Protein AF-A0A4Y7R8W6-F1 (afdb_monomer_lite)

pLDDT: mean 81.35, std 16.18, range [33.53, 98.19]

Sequence (427 aa):
MRSEPAGRNPTTVLQFSLPWAQLHEFNASAQCDTSYHDIIQAEPLELRQLEYFASTTNSLYDSNPLTLPTLTKLLFRTYELNSELDILAHLDLLTLPALAHLEIRGLSSPTMNRLYDRVLSLVTRSKCSLQCLCIHASEGFTSGQWTPCSKLLALCPELTHLLLASPEGDLLNTLIYDPSSPSPMLPKLKVFIVRNSDIDGVSRVLDASALMKVIKSRTEGLPEGTQQALEEVTFIWDDAEMLQLQISFMELADTQSEESSAFNIARTATEELAARARLRLDSQFNRWWHRRRAYFNPRLHLEMNKFLSQLEDLDLEKHDTRPFMRRGIPYLLRSTSNRSAGRIPGDRVFRFRSRASKLCEKWKPYLLRDAEPYYWCFYGEATASMRWKPSDCSEDTSETEDISKESRLWKDISGKTEPSGQTLSWF

Secondary structure (DSSP, 8-state):
--PPPPPPPP---------GGG-SEEEEEEEE--HHHHHHHT--TT--EEEEEEEE----TTPPPEE-TT--EEEEEES---S--HHHHHTTTEE-TT--EEEEEE---GGGGGHHHHHHHHHHHHT---SEEEEEESS---TTTHHHHHHHHHT-TT--EEEEES--HHHHHHTS--TTSSS-SSTT--EEEEEE--BTTBPPPP-HHHHHHHHHHTTSSPPTT-TT---EEEEEES-HHHHHHHHHHHHHHHHTT---HHHHHHHHHHHHHHHHHHHHIIIIII-S---HHHHT-HHHHHHHHHHHHHHHT---TTS--HHHHHTTHHHHHHHHHHSPTTSSTTHHHH-HHHHHHHHHHHHHHHHHHT--SEEEEEEETTEEEEEE------S---HHHHHHHHHHHHHHHTT-SPPSSGGG---

Organism: Coprinellus micaceus (NCBI:txid71717)

Foldseek 3Di:
DDDDDDDDDPPPDPDDDDLLLCDQEDADADADDAVVVVNQVSQNLNHAYDADEYQDYDAPVPHAQHENARHAYDHAHYEDPPDPPCVLVCLLRYAYQNHAEDAHEYEADPNCLCSLVSLLNNCVRNVHAYQYDHYYYQADNDPPNLVSVLSSQLSHLNHQYDEDEQDALVSLLLLQADPPDPRRGNQQHAEYEYEWHQHPNDTDAHPLLSNLNNQCSQFPPDPPPSNRHHFKYKYFYPDLVSLLVNLVVNVVSVPVVDDDDVVVVLVVVLLVLLVVLLVCLCPQQQDPADDPVLLVDVVSLVVNLVSLVVLVPDDLPPHQCQSNLSSLVLQSLQSSLPDDPPRHRNCVPRVSNVSSVVSSVVCLVSLLVNCPQWTKFDQDSRMIMIGGHHPPPDPDDDPVVVVVVSVVVSCRSNHVDDPPDPVPPDD

Radius of gyration: 25.9 Å; chains: 1; bounding box: 93×43×66 Å

Structure (mmCIF, N/CA/C/O backbone):
data_AF-A0A4Y7R8W6-F1
#
_entry.id   AF-A0A4Y7R8W6-F1
#
loop_
_atom_site.group_PDB
_atom_site.id
_atom_site.type_symbol
_atom_site.label_atom_id
_atom_site.label_alt_id
_atom_site.label_comp_id
_atom_site.label_asym_id
_atom_site.label_entity_id
_atom_site.label_seq_id
_atom_site.pdbx_PDB_ins_code
_atom_site.Cartn_x
_atom_site.Cartn_y
_atom_site.Cartn_z
_atom_site.occupancy
_atom_site.B_iso_or_equiv
_atom_site.auth_seq_id
_atom_site.auth_comp_id
_atom_site.auth_asym_id
_atom_site.auth_atom_id
_atom_site.pdbx_PDB_model_num
ATOM 1 N N . MET A 1 1 ? -64.780 -22.515 -31.143 1.00 39.03 1 MET A N 1
ATOM 2 C CA . MET A 1 1 ? -63.396 -22.739 -30.678 1.00 39.03 1 MET A CA 1
ATOM 3 C C . MET A 1 1 ? -62.890 -21.469 -30.009 1.00 39.03 1 MET A C 1
ATOM 5 O O . MET A 1 1 ? -62.459 -20.554 -30.694 1.00 39.03 1 MET A O 1
ATOM 9 N N . ARG A 1 2 ? -63.015 -21.372 -28.684 1.00 33.53 2 ARG A N 1
ATOM 10 C CA . ARG A 1 2 ? -62.268 -20.411 -27.866 1.00 33.53 2 ARG A CA 1
ATOM 11 C C . ARG A 1 2 ? -61.500 -21.257 -26.863 1.00 33.53 2 ARG A C 1
ATOM 13 O O . ARG A 1 2 ? -62.112 -21.916 -26.035 1.00 33.53 2 ARG A O 1
ATOM 20 N N . SER A 1 3 ? -60.195 -21.339 -27.070 1.00 34.28 3 SER A N 1
ATOM 21 C CA . SER A 1 3 ? -59.252 -22.038 -26.209 1.00 34.28 3 SER A CA 1
ATOM 22 C C . SER A 1 3 ? -59.049 -21.230 -24.931 1.00 34.28 3 SER A C 1
ATOM 24 O O . SER A 1 3 ? -58.628 -20.074 -24.996 1.00 34.28 3 SER A O 1
ATOM 26 N N . GLU A 1 4 ? -59.344 -21.839 -23.788 1.00 39.75 4 GLU A N 1
ATOM 27 C CA . GLU A 1 4 ? -58.856 -21.390 -22.485 1.00 39.75 4 GLU A CA 1
ATOM 28 C C . GLU A 1 4 ? -57.320 -21.458 -22.460 1.00 39.75 4 GLU A C 1
ATOM 30 O O . GLU A 1 4 ? -56.754 -22.442 -22.952 1.00 39.75 4 GLU A O 1
ATOM 35 N N . PRO A 1 5 ? -56.607 -20.463 -21.904 1.00 45.59 5 PRO A N 1
ATOM 36 C CA . PRO A 1 5 ? -55.201 -20.632 -21.604 1.00 45.59 5 PRO A CA 1
ATOM 37 C C . PRO A 1 5 ? -55.050 -21.400 -20.288 1.00 45.59 5 PRO A C 1
ATOM 39 O O . PRO A 1 5 ? -55.582 -21.021 -19.244 1.00 45.59 5 PRO A O 1
ATOM 42 N N . ALA A 1 6 ? -54.302 -22.493 -20.397 1.00 45.12 6 ALA A N 1
ATOM 43 C CA . ALA A 1 6 ? -53.899 -23.399 -19.340 1.00 45.12 6 ALA A CA 1
ATOM 44 C C . ALA A 1 6 ? -53.259 -22.688 -18.135 1.00 45.12 6 ALA A C 1
ATOM 46 O O . ALA A 1 6 ? -52.570 -21.673 -18.266 1.00 45.12 6 ALA A O 1
ATOM 47 N N . GLY A 1 7 ? -53.480 -23.281 -16.959 1.00 46.12 7 GLY A N 1
ATOM 48 C CA . GLY A 1 7 ? -52.954 -22.840 -15.676 1.00 46.12 7 GLY A CA 1
ATOM 49 C C . GLY A 1 7 ? -51.444 -22.610 -15.690 1.00 46.12 7 GLY A C 1
ATOM 50 O O . GLY A 1 7 ? -50.661 -23.440 -16.151 1.00 46.12 7 GLY A O 1
ATOM 51 N N . ARG A 1 8 ? -51.037 -21.463 -15.141 1.00 44.41 8 ARG A N 1
ATOM 52 C CA . ARG A 1 8 ? -49.650 -21.217 -14.751 1.00 44.41 8 ARG A CA 1
ATOM 53 C C . ARG A 1 8 ? -49.314 -22.149 -13.591 1.00 44.41 8 ARG A C 1
ATOM 55 O O . ARG A 1 8 ? -49.908 -22.039 -12.522 1.00 44.41 8 ARG A O 1
ATOM 62 N N . ASN A 1 9 ? -48.354 -23.042 -13.812 1.00 46.41 9 ASN A N 1
ATOM 63 C CA . ASN A 1 9 ? -47.691 -23.778 -12.742 1.00 46.41 9 ASN A CA 1
ATOM 64 C C . ASN A 1 9 ? -47.133 -22.780 -11.711 1.00 46.41 9 ASN A C 1
ATOM 66 O O . ASN A 1 9 ? -46.521 -21.788 -12.121 1.00 46.41 9 ASN A O 1
ATOM 70 N N . PRO A 1 10 ? -47.304 -23.014 -10.399 1.00 48.09 10 PRO A N 1
ATOM 71 C CA . PRO A 1 10 ? -46.612 -22.223 -9.398 1.00 48.09 10 PRO A CA 1
ATOM 72 C C . PRO A 1 10 ? -45.112 -22.485 -9.551 1.00 48.09 10 PRO A C 1
ATOM 74 O O . PRO A 1 10 ? -44.650 -23.616 -9.412 1.00 48.09 10 PRO A O 1
ATOM 77 N N . THR A 1 11 ? -44.345 -21.445 -9.871 1.00 50.94 11 THR A N 1
ATOM 78 C CA . THR A 1 11 ? -42.895 -21.450 -9.682 1.00 50.94 11 THR A CA 1
ATOM 79 C C . THR A 1 11 ? -42.641 -21.667 -8.199 1.00 50.94 11 THR A C 1
ATOM 81 O O . THR A 1 11 ? -42.843 -20.758 -7.396 1.00 50.94 11 THR A O 1
ATOM 84 N N . THR A 1 12 ? -42.265 -22.885 -7.827 1.00 48.44 12 THR A N 1
ATOM 85 C CA . THR A 1 12 ? -41.838 -23.231 -6.475 1.00 48.44 12 THR A CA 1
ATOM 86 C C . THR A 1 12 ? -40.586 -22.419 -6.168 1.00 48.44 12 THR A C 1
ATOM 88 O O . THR A 1 12 ? -39.495 -22.730 -6.641 1.00 48.44 12 THR A O 1
ATOM 91 N N . VAL A 1 13 ? -40.752 -21.330 -5.421 1.00 56.69 13 VAL A N 1
ATOM 92 C CA . VAL A 1 13 ? -39.630 -20.591 -4.847 1.00 56.69 13 VAL A CA 1
ATOM 93 C C . VAL A 1 13 ? -39.057 -21.485 -3.754 1.00 56.69 13 VAL A C 1
ATOM 95 O O . VAL A 1 13 ? -39.726 -21.768 -2.762 1.00 56.69 13 VAL A O 1
ATOM 98 N N . LEU A 1 14 ? -37.848 -21.997 -3.968 1.00 50.38 14 LEU A N 1
ATOM 99 C CA . LEU A 1 14 ? -37.115 -22.713 -2.931 1.00 50.38 14 LEU A CA 1
ATOM 100 C C . LEU A 1 14 ? -36.704 -21.698 -1.862 1.00 50.38 14 LEU A C 1
ATOM 102 O O . LEU A 1 14 ? -35.798 -20.897 -2.079 1.00 50.38 14 LEU A O 1
ATOM 106 N N . GLN A 1 15 ? -37.398 -21.713 -0.726 1.00 62.91 15 GLN A N 1
ATOM 107 C CA . GLN A 1 15 ? -37.047 -20.911 0.438 1.00 62.91 15 GLN A CA 1
ATOM 108 C C . GLN A 1 15 ? -36.089 -21.718 1.314 1.00 62.91 15 GLN A C 1
ATOM 110 O O . GLN A 1 15 ? -36.483 -22.694 1.952 1.00 62.91 15 GLN A O 1
ATOM 115 N N . PHE A 1 16 ? -34.820 -21.321 1.326 1.00 64.31 16 PHE A N 1
ATOM 116 C CA . PHE A 1 16 ? -33.827 -21.857 2.250 1.00 64.31 16 PHE A CA 1
ATOM 117 C C . PHE A 1 16 ? -33.747 -20.929 3.463 1.00 64.31 16 PHE A C 1
ATOM 119 O O . PHE A 1 16 ? -33.439 -19.751 3.314 1.00 64.31 16 PHE A O 1
ATOM 126 N N . SER A 1 17 ? -34.029 -21.451 4.659 1.00 74.31 17 SER A N 1
ATOM 127 C CA . SER A 1 17 ? -33.731 -20.752 5.911 1.00 74.31 17 SER A CA 1
ATOM 128 C C . SER A 1 17 ? -32.371 -21.222 6.397 1.00 74.31 17 SER A C 1
ATOM 130 O O . SER A 1 17 ? -32.207 -22.399 6.726 1.00 74.31 17 SER A O 1
ATOM 132 N N . LEU A 1 18 ? -31.397 -20.319 6.437 1.00 80.81 18 LEU A N 1
ATOM 133 C CA . LEU A 1 18 ? -30.112 -20.613 7.056 1.00 80.81 18 LEU A CA 1
ATOM 134 C C . LEU A 1 18 ? -30.251 -20.552 8.587 1.00 80.81 18 LEU A C 1
ATOM 136 O O . LEU A 1 18 ? -31.074 -19.789 9.101 1.00 80.81 18 LEU A O 1
ATOM 140 N N . PRO A 1 19 ? -29.480 -21.355 9.340 1.00 87.38 19 PRO A N 1
ATOM 141 C CA . PRO A 1 19 ? -29.445 -21.287 10.796 1.00 87.38 19 PRO A CA 1
ATOM 142 C C . PRO A 1 19 ? -28.606 -20.079 11.246 1.00 87.38 19 PRO A C 1
ATOM 144 O O . PRO A 1 19 ? -27.529 -20.235 11.814 1.00 87.38 19 PRO A O 1
ATOM 147 N N . TRP A 1 20 ? -29.098 -18.868 10.972 1.00 88.38 20 TRP A N 1
ATOM 148 C CA . TRP A 1 20 ? -28.379 -17.602 11.155 1.00 88.38 20 TRP A CA 1
ATOM 149 C C . TRP A 1 20 ? -27.774 -17.428 12.558 1.00 88.38 20 TRP A C 1
ATOM 151 O O . TRP A 1 20 ? -26.628 -17.007 12.679 1.00 88.38 20 TRP A O 1
ATOM 161 N N . ALA A 1 21 ? -28.493 -17.836 13.609 1.00 89.94 21 ALA A N 1
ATOM 162 C CA . ALA A 1 21 ? -28.041 -17.740 15.001 1.00 89.94 21 ALA A CA 1
ATOM 163 C C . ALA A 1 21 ? -26.841 -18.652 15.343 1.00 89.94 21 ALA A C 1
ATOM 165 O O . ALA A 1 21 ? -26.150 -18.411 16.328 1.00 89.94 21 ALA A O 1
ATOM 166 N N . GLN A 1 22 ? -26.597 -19.702 14.548 1.00 91.19 22 GLN A N 1
ATOM 167 C CA . GLN A 1 22 ? -25.524 -20.690 14.755 1.00 91.19 22 GLN A CA 1
ATOM 168 C C . GLN A 1 22 ? -24.281 -20.390 13.901 1.00 91.19 22 GLN A C 1
ATOM 170 O O . GLN A 1 22 ? -23.387 -21.227 13.775 1.00 91.19 22 GLN A O 1
ATOM 175 N N . LEU A 1 23 ? -24.234 -19.227 13.245 1.00 91.88 23 LEU A N 1
ATOM 176 C CA . LEU A 1 23 ? -23.106 -18.862 12.399 1.00 91.88 23 LEU A CA 1
ATOM 177 C C . LEU A 1 23 ? -21.882 -18.498 13.239 1.00 91.88 23 LEU A C 1
ATOM 179 O O . LEU A 1 23 ? -21.938 -17.627 14.102 1.00 91.88 23 LEU A O 1
ATOM 183 N N . HIS A 1 24 ? -20.748 -19.111 12.904 1.00 93.50 24 HIS A N 1
ATOM 184 C CA . HIS A 1 24 ? -19.433 -18.716 13.414 1.00 93.50 24 HIS A CA 1
ATOM 185 C C . HIS A 1 24 ? -18.705 -17.762 12.472 1.00 93.50 24 HIS A C 1
ATOM 187 O O . HIS A 1 24 ? -17.954 -16.894 12.914 1.00 93.50 24 HIS A O 1
ATOM 193 N N . GLU A 1 25 ? -18.916 -17.917 11.171 1.00 93.75 25 GLU A N 1
ATOM 194 C CA . GLU A 1 25 ? -18.274 -17.121 10.136 1.00 93.75 25 GLU A CA 1
ATOM 195 C C . GLU A 1 25 ? -19.295 -16.843 9.042 1.00 93.75 25 GLU A C 1
ATOM 197 O O . GLU A 1 25 ? -20.049 -17.733 8.639 1.00 93.75 25 GLU A O 1
ATOM 202 N N . PHE A 1 26 ? -19.319 -15.605 8.566 1.00 90.75 26 PHE A N 1
ATOM 203 C CA . PHE A 1 26 ? -20.137 -15.208 7.437 1.00 90.75 26 PHE A CA 1
ATOM 204 C C . PHE A 1 26 ? -19.306 -14.390 6.459 1.00 90.75 26 PHE A C 1
ATOM 206 O O . PHE A 1 26 ? -18.649 -13.425 6.850 1.00 90.75 26 PHE A O 1
ATOM 213 N N . ASN A 1 27 ? -19.359 -14.779 5.188 1.00 89.69 27 ASN A N 1
ATOM 214 C CA . ASN A 1 27 ? -18.757 -14.043 4.090 1.00 89.69 27 ASN A CA 1
ATOM 215 C C . ASN A 1 27 ? -19.761 -13.966 2.944 1.00 89.69 27 ASN A C 1
ATOM 217 O O . ASN A 1 27 ? -20.115 -14.994 2.362 1.00 89.69 27 ASN A O 1
ATOM 221 N N . ALA A 1 28 ? -20.204 -12.754 2.631 1.00 84.62 28 ALA A N 1
ATOM 222 C CA . ALA A 1 28 ? -21.023 -12.498 1.461 1.00 84.62 28 ALA A CA 1
ATOM 223 C C . ALA A 1 28 ? -20.364 -11.482 0.540 1.00 84.62 28 ALA A C 1
ATOM 225 O O . ALA A 1 28 ? -19.867 -10.447 0.981 1.00 84.62 28 ALA A O 1
ATOM 226 N N . SER A 1 29 ? -20.445 -11.782 -0.755 1.00 80.62 29 SER A N 1
ATOM 227 C CA . SER A 1 29 ? -20.147 -10.869 -1.849 1.00 80.62 29 SER A CA 1
ATOM 228 C C . SER A 1 29 ? -21.260 -10.977 -2.877 1.00 80.62 29 SER A C 1
ATOM 230 O O . SER A 1 29 ? -21.312 -11.923 -3.666 1.00 80.62 29 SER A O 1
ATOM 232 N N . ALA A 1 30 ? -22.199 -10.039 -2.815 1.00 69.88 30 ALA A N 1
ATOM 233 C CA . ALA A 1 30 ? -23.359 -10.022 -3.691 1.00 69.88 30 ALA A CA 1
ATOM 234 C C . ALA A 1 30 ? -23.784 -8.586 -4.002 1.00 69.88 30 ALA A C 1
ATOM 236 O O . ALA A 1 30 ? -23.634 -7.674 -3.198 1.00 69.88 30 ALA A O 1
ATOM 237 N N . GLN A 1 31 ? -24.315 -8.369 -5.205 1.00 64.12 31 GLN A N 1
ATOM 238 C CA . GLN A 1 31 ? -24.719 -7.034 -5.641 1.00 64.12 31 GLN A CA 1
ATOM 239 C C . GLN A 1 31 ? -25.915 -6.534 -4.812 1.00 64.12 31 GLN A C 1
ATOM 241 O O . GLN A 1 31 ? -25.865 -5.439 -4.256 1.00 64.12 31 GLN A O 1
ATOM 246 N N . CYS A 1 32 ? -26.935 -7.370 -4.627 1.00 64.38 32 CYS A N 1
ATOM 247 C CA . CYS A 1 32 ? -28.085 -7.086 -3.772 1.00 64.38 32 CYS A CA 1
ATOM 248 C C . CYS A 1 32 ? -28.205 -8.196 -2.733 1.00 64.38 32 CYS A C 1
ATOM 250 O O . CYS A 1 32 ? -28.576 -9.316 -3.081 1.00 64.38 32 CYS A O 1
ATOM 252 N N . ASP A 1 33 ? -27.867 -7.890 -1.483 1.00 69.38 33 ASP A N 1
ATOM 253 C CA . ASP A 1 33 ? -27.916 -8.848 -0.385 1.00 69.38 33 ASP A CA 1
ATOM 254 C C . ASP A 1 33 ? -28.751 -8.292 0.773 1.00 69.38 33 ASP A C 1
ATOM 256 O O . ASP A 1 33 ? -28.695 -7.104 1.105 1.00 69.38 33 ASP A O 1
ATOM 260 N N . THR A 1 34 ? -29.566 -9.167 1.353 1.00 72.88 34 THR A N 1
ATOM 261 C CA . THR A 1 34 ? -30.393 -8.905 2.536 1.00 72.88 34 THR A CA 1
ATOM 262 C C . THR A 1 34 ? -29.889 -9.671 3.756 1.00 72.88 34 THR A C 1
ATOM 264 O O . THR A 1 34 ? -30.350 -9.408 4.863 1.00 72.88 34 THR A O 1
ATOM 267 N N . SER A 1 35 ? -28.905 -10.559 3.575 1.00 81.88 35 SER A N 1
ATOM 268 C CA . SER A 1 35 ? -28.411 -11.486 4.595 1.00 81.88 35 SER A CA 1
ATOM 269 C C . SER A 1 35 ? -27.876 -10.772 5.830 1.00 81.88 35 SER A C 1
ATOM 271 O O . SER A 1 35 ? -27.995 -11.299 6.928 1.00 81.88 35 SER A O 1
ATOM 273 N N . TYR A 1 36 ? -27.323 -9.557 5.696 1.00 83.88 36 TYR A N 1
ATOM 274 C CA . TYR A 1 36 ? -26.894 -8.787 6.866 1.00 83.88 36 TYR A CA 1
ATOM 275 C C . TYR A 1 36 ? -28.048 -8.550 7.843 1.00 83.88 36 TYR A C 1
ATOM 277 O O . TYR A 1 36 ? -27.884 -8.757 9.039 1.00 83.88 36 TYR A O 1
ATOM 285 N N . HIS A 1 37 ? -29.227 -8.174 7.345 1.00 82.06 37 HIS A N 1
ATOM 286 C CA . HIS A 1 37 ? -30.398 -7.961 8.191 1.00 82.06 37 HIS A CA 1
ATOM 287 C C . HIS A 1 37 ? -30.814 -9.250 8.908 1.00 82.06 37 HIS A C 1
ATOM 289 O O . HIS A 1 37 ? -31.017 -9.230 10.120 1.00 82.06 37 HIS A O 1
ATOM 295 N N . ASP A 1 38 ? -30.852 -10.371 8.182 1.00 85.25 38 ASP A N 1
ATOM 296 C CA . ASP A 1 38 ? -31.211 -11.682 8.734 1.00 85.25 38 ASP A CA 1
ATOM 297 C C . ASP A 1 38 ? -30.220 -12.138 9.821 1.00 85.25 38 ASP A C 1
ATOM 299 O O . ASP A 1 38 ? -30.622 -12.660 10.860 1.00 85.25 38 ASP A O 1
ATOM 303 N N . ILE A 1 39 ? -28.920 -11.885 9.621 1.00 87.44 39 ILE A N 1
ATOM 304 C CA . ILE A 1 39 ? -27.867 -12.152 10.610 1.00 87.44 39 ILE A CA 1
ATOM 305 C C . ILE A 1 39 ? -28.092 -11.313 11.862 1.00 87.44 39 ILE A C 1
ATOM 307 O O . ILE A 1 39 ? -28.077 -11.853 12.961 1.00 87.44 39 ILE A O 1
ATOM 311 N N . ILE A 1 40 ? -28.297 -10.002 11.721 1.00 86.75 40 ILE A N 1
ATOM 312 C CA . ILE A 1 40 ? -28.468 -9.110 12.873 1.00 86.75 40 ILE A CA 1
ATOM 313 C C . ILE A 1 40 ? -29.734 -9.467 13.661 1.00 86.75 40 ILE A C 1
ATOM 315 O O . ILE A 1 40 ? -29.678 -9.527 14.888 1.00 86.75 40 ILE A O 1
ATOM 319 N N . GLN A 1 41 ? -30.842 -9.782 12.983 1.00 85.94 41 GLN A N 1
ATOM 320 C CA . GLN A 1 41 ? -32.082 -10.222 13.634 1.00 85.94 41 GLN A CA 1
ATOM 321 C C . GLN A 1 41 ? -31.949 -11.557 14.373 1.00 85.94 41 GLN A C 1
ATOM 323 O O . GLN A 1 41 ? -32.663 -11.791 15.345 1.00 85.94 41 GLN A O 1
ATOM 328 N N . ALA A 1 42 ? -31.064 -12.441 13.916 1.00 88.38 42 ALA A N 1
ATOM 329 C CA . ALA A 1 42 ? -30.867 -13.749 14.526 1.00 88.38 42 ALA A CA 1
ATOM 330 C C . ALA A 1 42 ? -29.975 -13.733 15.779 1.00 88.38 42 ALA A C 1
ATOM 332 O O . ALA A 1 42 ? -29.819 -14.782 16.402 1.00 88.38 42 ALA A O 1
ATOM 333 N N . GLU A 1 43 ? -29.381 -12.585 16.127 1.00 89.62 43 GLU A N 1
ATOM 334 C CA . GLU A 1 43 ? -28.507 -12.388 17.294 1.00 89.62 43 GLU A CA 1
ATOM 335 C C . GLU A 1 43 ? -27.435 -13.491 17.473 1.00 89.62 43 GLU A C 1
ATOM 337 O O . GLU A 1 43 ? -27.418 -14.213 18.474 1.00 89.62 43 GLU A O 1
ATOM 342 N N . PRO A 1 44 ? -26.513 -13.666 16.509 1.00 91.12 44 PRO A N 1
ATOM 343 C CA . PRO A 1 44 ? -25.589 -14.794 16.482 1.00 91.12 44 PRO A CA 1
ATOM 344 C C . PRO A 1 44 ? -24.443 -14.601 17.481 1.00 91.12 44 PRO A C 1
ATOM 346 O O . PRO A 1 44 ? -23.365 -14.105 17.151 1.00 91.12 44 PRO A O 1
ATOM 349 N N . LEU A 1 45 ? -24.668 -15.018 18.726 1.00 92.50 45 LEU A N 1
ATOM 350 C CA . LEU A 1 45 ? -23.730 -14.825 19.840 1.00 92.50 45 LEU A CA 1
ATOM 351 C C . LEU A 1 45 ? -22.370 -15.514 19.649 1.00 92.50 45 LEU A C 1
ATOM 353 O O . LEU A 1 45 ? -21.414 -15.133 20.321 1.00 92.50 45 LEU A O 1
ATOM 357 N N . GLU A 1 46 ? -22.286 -16.508 18.760 1.00 94.19 46 GLU A N 1
ATOM 358 C CA . GLU A 1 46 ? -21.068 -17.277 18.467 1.00 94.19 46 GLU A CA 1
ATOM 359 C C . GLU A 1 46 ? -20.344 -16.822 17.187 1.00 94.19 46 GLU A C 1
ATOM 361 O O . GLU A 1 46 ? -19.346 -17.442 16.790 1.00 94.19 46 GLU A O 1
ATOM 366 N N . LEU A 1 47 ? -20.820 -15.744 16.549 1.00 96.00 47 LEU A N 1
ATOM 367 C CA . LEU A 1 47 ? -20.216 -15.177 15.347 1.00 96.00 47 LEU A CA 1
ATOM 368 C C . LEU A 1 47 ? -18.838 -14.600 15.675 1.00 96.00 47 LEU A C 1
ATOM 370 O O . LEU A 1 47 ? -18.684 -13.763 16.565 1.00 96.00 47 LEU A O 1
ATOM 374 N N . ARG A 1 48 ? -17.819 -15.052 14.947 1.00 96.44 48 ARG A N 1
ATOM 375 C CA . ARG A 1 48 ? -16.416 -14.635 15.081 1.00 96.44 48 ARG A CA 1
ATOM 376 C C . ARG A 1 48 ? -15.982 -13.725 13.947 1.00 96.44 48 ARG A C 1
ATOM 378 O O . ARG A 1 48 ? -15.221 -12.788 14.182 1.00 96.44 48 ARG A O 1
ATOM 385 N N . GLN A 1 49 ? -16.471 -13.982 12.736 1.00 95.75 49 GLN A N 1
ATOM 386 C CA . GLN A 1 49 ? -16.117 -13.210 11.550 1.00 95.75 49 GLN A CA 1
ATOM 387 C C . GLN A 1 49 ? -17.360 -12.819 10.763 1.00 95.75 49 GLN A C 1
ATOM 389 O O . GLN A 1 49 ? -18.195 -13.668 10.452 1.00 95.75 49 GLN A O 1
ATOM 394 N N . LEU A 1 50 ? -17.446 -11.539 10.417 1.00 93.00 50 LEU A N 1
ATOM 395 C CA . LEU A 1 50 ? -18.491 -10.995 9.566 1.00 93.00 50 LEU A CA 1
ATOM 396 C C . LEU A 1 50 ? -17.849 -10.179 8.449 1.00 93.00 50 LEU A C 1
ATOM 398 O O . LEU A 1 50 ? -17.378 -9.066 8.678 1.00 93.00 50 LEU A O 1
ATOM 402 N N . GLU A 1 51 ? -17.829 -10.746 7.249 1.00 91.31 51 GLU A N 1
ATOM 403 C CA . GLU A 1 51 ? -17.406 -10.073 6.029 1.00 91.31 51 GLU A CA 1
ATOM 404 C C . GLU A 1 51 ? -18.623 -9.839 5.147 1.00 91.31 51 GLU A C 1
ATOM 406 O O . GLU A 1 51 ? -19.273 -10.777 4.681 1.00 91.31 51 GLU A O 1
ATOM 411 N N . TYR A 1 52 ? -18.945 -8.570 4.935 1.00 85.69 52 TYR A N 1
ATOM 412 C CA . TYR A 1 52 ? -20.121 -8.185 4.185 1.00 85.69 52 TYR A CA 1
ATOM 413 C C . TYR A 1 52 ? -19.766 -7.209 3.076 1.00 85.69 52 TYR A C 1
ATOM 415 O O . TYR A 1 52 ? -19.266 -6.105 3.317 1.00 85.69 52 TYR A O 1
ATOM 423 N N . PHE A 1 53 ? -20.043 -7.644 1.854 1.00 82.12 53 PHE A N 1
ATOM 424 C CA . PHE A 1 53 ? -19.796 -6.901 0.639 1.00 82.12 53 PHE A CA 1
ATOM 425 C C . PHE A 1 53 ? -21.088 -6.780 -0.168 1.00 82.12 53 PHE A C 1
ATOM 427 O O . PHE A 1 53 ? -21.571 -7.768 -0.726 1.00 82.12 53 PHE A O 1
ATOM 434 N N . ALA A 1 54 ? -21.643 -5.568 -0.222 1.00 71.12 54 ALA A N 1
ATOM 435 C CA . ALA A 1 54 ? -22.914 -5.309 -0.893 1.00 71.12 54 ALA A CA 1
ATOM 436 C C . ALA A 1 54 ? -22.941 -3.949 -1.594 1.00 71.12 54 ALA A C 1
ATOM 438 O O . ALA A 1 54 ? -22.352 -2.984 -1.111 1.00 71.12 54 ALA A O 1
ATOM 439 N N . SER A 1 55 ? -23.659 -3.855 -2.720 1.00 65.75 55 SER A N 1
ATOM 440 C CA . SER A 1 55 ? -23.898 -2.567 -3.397 1.00 65.75 55 SER A CA 1
ATOM 441 C C . SER A 1 55 ? -25.150 -1.842 -2.894 1.00 65.75 55 SER A C 1
ATOM 443 O O . SER A 1 55 ? -25.252 -0.631 -3.026 1.00 65.75 55 SER A O 1
ATOM 445 N N . THR A 1 56 ? -26.074 -2.567 -2.259 1.00 61.44 56 THR A N 1
ATOM 446 C CA . THR A 1 56 ? -27.292 -2.030 -1.637 1.00 61.44 56 THR A CA 1
ATOM 447 C C . THR A 1 56 ? -27.582 -2.781 -0.345 1.00 61.44 56 THR A C 1
ATOM 449 O O . THR A 1 56 ? -27.382 -3.996 -0.297 1.00 61.44 56 THR A O 1
ATOM 452 N N . THR A 1 57 ? -28.109 -2.100 0.672 1.00 61.56 57 THR A N 1
ATOM 453 C CA . THR A 1 57 ? -28.566 -2.740 1.915 1.00 61.56 57 THR A CA 1
ATOM 454 C C . THR A 1 57 ? -30.026 -2.435 2.169 1.00 61.56 57 THR A C 1
ATOM 456 O O . THR A 1 57 ? -30.480 -1.323 1.904 1.00 61.56 57 THR A O 1
ATOM 459 N N . ASN A 1 58 ? -30.748 -3.400 2.737 1.00 64.69 58 ASN A N 1
ATOM 460 C CA . ASN A 1 58 ? -32.050 -3.113 3.320 1.00 64.69 58 ASN A CA 1
ATOM 461 C C . ASN A 1 58 ? -31.900 -2.142 4.483 1.00 64.69 58 ASN A C 1
ATOM 463 O O . ASN A 1 58 ? -30.865 -2.106 5.156 1.00 64.69 58 ASN A O 1
ATOM 467 N N . SER A 1 59 ? -32.964 -1.388 4.716 1.00 64.38 59 SER A N 1
ATOM 468 C CA . SER A 1 59 ? -32.988 -0.501 5.851 1.00 64.38 59 SER A CA 1
ATOM 469 C C . SER A 1 59 ? -33.014 -1.265 7.181 1.00 64.38 59 SER A C 1
ATOM 471 O O . SER A 1 59 ? -33.664 -2.304 7.300 1.00 64.38 59 SER A O 1
ATOM 473 N N . LEU A 1 60 ? -32.313 -0.728 8.180 1.00 67.75 60 LEU A N 1
ATOM 474 C CA . LEU A 1 60 ? -32.215 -1.261 9.538 1.00 67.75 60 LEU A CA 1
ATOM 475 C C . LEU A 1 60 ? -32.973 -0.404 10.571 1.00 67.75 60 LEU A C 1
ATOM 477 O O . LEU A 1 60 ? -32.625 -0.472 11.751 1.00 67.75 60 LEU A O 1
ATOM 481 N N . TYR A 1 61 ? -33.985 0.380 10.157 1.00 57.31 61 TYR A N 1
ATOM 482 C CA . TYR A 1 61 ? -34.679 1.391 10.985 1.00 57.31 61 TYR A CA 1
ATOM 483 C C . TYR A 1 61 ? -35.172 0.911 12.372 1.00 57.31 61 TYR A C 1
ATOM 485 O O . TYR A 1 61 ? -35.301 1.744 13.266 1.00 57.31 61 TYR A O 1
ATOM 493 N N . ASP A 1 62 ? -35.363 -0.397 12.586 1.00 62.16 62 ASP A N 1
ATOM 494 C CA . ASP A 1 62 ? -35.869 -0.983 13.843 1.00 62.16 62 ASP A CA 1
ATOM 495 C C . ASP A 1 62 ? -34.829 -1.812 14.630 1.00 62.16 62 ASP A C 1
ATOM 497 O O . ASP A 1 62 ? -35.181 -2.673 15.439 1.00 62.16 62 ASP A O 1
ATOM 501 N N . SER A 1 63 ? -33.532 -1.605 14.392 1.00 67.00 63 SER A N 1
ATOM 502 C CA . SER A 1 63 ? -32.495 -2.409 15.058 1.00 67.00 63 SER A CA 1
ATOM 503 C C . SER A 1 63 ? -32.324 -2.022 16.528 1.00 67.00 63 SER A C 1
ATOM 505 O O . SER A 1 63 ? -32.066 -0.865 16.861 1.00 67.00 63 SER A O 1
ATOM 507 N N . ASN A 1 64 ? -32.421 -3.010 17.417 1.00 79.50 64 ASN A N 1
ATOM 508 C CA . ASN A 1 64 ? -32.070 -2.854 18.827 1.00 79.50 64 ASN A CA 1
ATOM 509 C C . ASN A 1 64 ? -30.542 -2.834 19.011 1.00 79.50 64 ASN A C 1
ATOM 511 O O . ASN A 1 64 ? -29.816 -3.380 18.176 1.00 79.50 64 ASN A O 1
ATOM 515 N N . PRO A 1 65 ? -30.027 -2.254 20.114 1.00 88.38 65 PRO A N 1
ATOM 516 C CA . PRO A 1 65 ? -28.629 -2.419 20.491 1.00 88.38 65 PRO A CA 1
ATOM 517 C C . PRO A 1 65 ? -28.254 -3.901 20.557 1.00 88.38 65 PRO A C 1
ATOM 519 O O . PRO A 1 65 ? -28.900 -4.673 21.264 1.00 88.38 65 PRO A O 1
ATOM 522 N N . LEU A 1 66 ? -27.195 -4.285 19.846 1.00 91.06 66 LEU A N 1
ATOM 523 C CA . LEU A 1 66 ? -26.782 -5.677 19.696 1.00 91.06 66 LEU A CA 1
ATOM 524 C C . LEU A 1 66 ? -25.363 -5.868 20.224 1.00 91.06 66 LEU A C 1
ATOM 526 O O . LEU A 1 66 ? -24.444 -5.126 19.877 1.00 91.06 66 LEU A O 1
ATOM 530 N N . THR A 1 67 ? -25.171 -6.898 21.045 1.00 94.88 67 THR A N 1
ATOM 531 C CA . THR A 1 67 ? -23.846 -7.302 21.525 1.00 94.88 67 THR A CA 1
ATOM 532 C C . THR A 1 67 ? -23.436 -8.607 20.861 1.00 94.88 67 THR A C 1
ATOM 534 O O . THR A 1 67 ? -24.114 -9.615 21.028 1.00 94.88 67 THR A O 1
ATOM 537 N N . LEU A 1 68 ? -22.307 -8.602 20.149 1.00 95.44 68 LEU A N 1
ATOM 538 C CA . LEU A 1 68 ? -21.713 -9.805 19.557 1.00 95.44 68 LEU A CA 1
ATOM 539 C C . LEU A 1 68 ? -20.395 -10.099 20.289 1.00 95.44 68 LEU A C 1
ATOM 541 O O . LEU A 1 68 ? -19.352 -9.541 19.935 1.00 95.44 68 LEU A O 1
ATOM 545 N N . PRO A 1 69 ? -20.425 -10.916 21.358 1.00 95.94 69 PRO A N 1
ATOM 546 C CA . PRO A 1 69 ? -19.318 -11.015 22.304 1.00 95.94 69 PRO A CA 1
ATOM 547 C C . PRO A 1 69 ? -18.083 -11.709 21.727 1.00 95.94 69 PRO A C 1
ATOM 549 O O . PRO A 1 69 ? -16.979 -11.447 22.196 1.00 95.94 69 PRO A O 1
ATOM 552 N N . THR A 1 70 ? -18.248 -12.575 20.725 1.00 97.12 70 THR A N 1
ATOM 553 C CA . THR A 1 70 ? -17.155 -13.352 20.122 1.00 97.12 70 THR A CA 1
ATOM 554 C C . THR A 1 70 ? -16.635 -12.777 18.811 1.00 97.12 70 THR A C 1
ATOM 556 O O . THR A 1 70 ? -15.696 -13.342 18.250 1.00 97.12 70 THR A O 1
ATOM 559 N N . LEU A 1 71 ? -17.225 -11.689 18.305 1.00 97.50 71 LEU A N 1
ATOM 560 C CA . LEU A 1 71 ? -16.878 -11.152 16.994 1.00 97.50 71 LEU A CA 1
ATOM 561 C C . LEU A 1 71 ? -15.494 -10.502 17.044 1.00 97.50 71 LEU A C 1
ATOM 563 O O . LEU A 1 71 ? -15.319 -9.443 17.643 1.00 97.50 71 LEU A O 1
ATOM 567 N N . THR A 1 72 ? -14.516 -11.130 16.395 1.00 97.62 72 THR A N 1
ATOM 568 C CA . THR A 1 72 ? -13.128 -10.657 16.344 1.00 97.62 72 THR A CA 1
ATOM 569 C C . THR A 1 72 ? -12.816 -9.889 15.067 1.00 97.62 72 THR A C 1
ATOM 571 O O . THR A 1 72 ? -11.928 -9.033 15.080 1.00 97.62 72 THR A O 1
ATOM 574 N N . LYS A 1 73 ? -13.550 -10.154 13.978 1.00 97.00 73 LYS A N 1
ATOM 575 C CA . LYS A 1 73 ? -13.339 -9.533 12.667 1.00 97.00 73 LYS A CA 1
ATOM 576 C C . LYS A 1 73 ? -14.644 -9.012 12.076 1.00 97.00 73 LYS A C 1
ATOM 578 O O . LYS A 1 73 ? -15.592 -9.774 11.891 1.00 97.00 73 LYS A O 1
ATOM 583 N N . LEU A 1 74 ? -14.644 -7.728 11.730 1.00 94.38 74 LEU A N 1
ATOM 584 C CA . LEU A 1 74 ? -15.743 -7.050 11.056 1.00 94.38 74 LEU A CA 1
ATOM 585 C C . LEU A 1 74 ? -15.231 -6.339 9.803 1.00 94.38 74 LEU A C 1
ATOM 587 O O . LEU A 1 74 ? -14.373 -5.459 9.888 1.00 94.38 74 LEU A O 1
ATOM 591 N N . LEU A 1 75 ? -15.771 -6.724 8.651 1.00 91.00 75 LEU A N 1
ATOM 592 C CA . LEU A 1 75 ? -15.427 -6.182 7.343 1.00 91.00 75 LEU A CA 1
ATOM 593 C C . LEU A 1 75 ? -16.695 -5.687 6.652 1.00 91.00 75 LEU A C 1
ATOM 595 O O . LEU A 1 75 ? -17.571 -6.481 6.315 1.00 91.00 75 LEU A O 1
ATOM 599 N N . PHE A 1 76 ? -16.762 -4.387 6.392 1.00 86.75 76 PHE A N 1
ATOM 600 C CA . PHE A 1 76 ? -17.814 -3.781 5.588 1.00 86.75 76 PHE A CA 1
ATOM 601 C C . PHE A 1 76 ? -17.240 -3.187 4.320 1.00 86.75 76 PHE A C 1
ATOM 603 O O . PHE A 1 76 ? -16.312 -2.380 4.359 1.00 86.75 76 PHE A O 1
ATOM 610 N N . ARG A 1 77 ? -17.804 -3.577 3.181 1.00 81.81 77 ARG A N 1
ATOM 611 C CA . ARG A 1 77 ? -17.368 -3.118 1.868 1.00 81.81 77 ARG A CA 1
ATOM 612 C C . ARG A 1 77 ? -18.574 -2.798 0.990 1.00 81.81 77 ARG A C 1
ATOM 614 O O . ARG A 1 77 ? -19.522 -3.577 0.930 1.00 81.81 77 ARG A O 1
ATOM 621 N N . THR A 1 78 ? -18.534 -1.663 0.300 1.00 73.81 78 THR A N 1
ATOM 622 C CA . THR A 1 78 ? -19.632 -1.210 -0.567 1.00 73.81 78 THR A CA 1
ATOM 623 C C . THR A 1 78 ? -19.135 -0.558 -1.855 1.00 73.81 78 THR A C 1
ATOM 625 O O . THR A 1 78 ? -18.076 0.073 -1.870 1.00 73.81 78 THR A O 1
ATOM 628 N N . TYR A 1 79 ? -19.905 -0.733 -2.935 1.00 63.03 79 TYR A N 1
ATOM 629 C CA . TYR A 1 79 ? -19.608 -0.196 -4.265 1.00 63.03 79 TYR A CA 1
ATOM 630 C C . TYR A 1 79 ? -20.242 1.165 -4.556 1.00 63.03 79 TYR A C 1
ATOM 632 O O . TYR A 1 79 ? -19.634 1.919 -5.292 1.00 63.03 79 TYR A O 1
ATOM 640 N N . GLU A 1 80 ? -21.414 1.498 -4.012 1.00 57.91 80 GLU A N 1
ATOM 641 C CA . GLU A 1 80 ? -22.077 2.796 -4.209 1.00 57.91 80 GLU A CA 1
ATOM 642 C C . GLU A 1 80 ? -22.859 3.154 -2.936 1.00 57.91 80 GLU A C 1
ATOM 644 O O . GLU A 1 80 ? -23.741 2.411 -2.515 1.00 57.91 80 GLU A O 1
ATOM 649 N N . LEU A 1 81 ? -22.561 4.298 -2.310 1.00 52.81 81 LEU A N 1
ATOM 650 C CA . LEU A 1 81 ? -23.296 4.805 -1.138 1.00 52.81 81 LEU A CA 1
ATOM 651 C C . LEU A 1 81 ? -24.452 5.735 -1.530 1.00 52.81 81 LEU A C 1
ATOM 653 O O . LEU A 1 81 ? -24.720 6.735 -0.861 1.00 52.81 81 LEU A O 1
ATOM 657 N N . ASN A 1 82 ? -25.152 5.421 -2.619 1.00 43.91 82 ASN A N 1
ATOM 658 C CA . ASN A 1 82 ? -26.259 6.253 -3.100 1.00 43.91 82 ASN A CA 1
ATOM 659 C C . ASN A 1 82 ? -27.529 6.148 -2.232 1.00 43.91 82 ASN A C 1
ATOM 661 O O . ASN A 1 82 ? -28.499 6.867 -2.454 1.00 43.91 82 ASN A O 1
ATOM 665 N N . SER A 1 83 ? -27.512 5.316 -1.196 1.00 43.75 83 SER A N 1
ATOM 666 C CA . SER A 1 83 ? -28.479 5.337 -0.104 1.00 43.75 83 SER A CA 1
ATOM 667 C C . SER A 1 83 ? -27.711 5.366 1.206 1.00 43.75 83 SER A C 1
ATOM 669 O O . SER A 1 83 ? -26.721 4.646 1.339 1.00 43.75 83 SER A O 1
ATOM 671 N N . GLU A 1 84 ? -28.161 6.184 2.157 1.00 50.59 84 GLU A N 1
ATOM 672 C CA . GLU A 1 84 ? -27.735 6.162 3.556 1.00 50.59 84 GLU A CA 1
ATOM 673 C C . GLU A 1 84 ? -27.545 4.706 4.004 1.00 50.59 84 GLU A C 1
ATOM 675 O O . GLU A 1 84 ? -28.517 3.980 4.193 1.00 50.59 84 GLU A O 1
ATOM 680 N N . LEU A 1 85 ? -26.297 4.222 4.065 1.00 56.84 85 LEU A N 1
ATOM 681 C CA . LEU A 1 85 ? -26.063 2.869 4.544 1.00 56.84 85 LEU A CA 1
ATOM 682 C C . LEU A 1 85 ? -26.439 2.860 6.016 1.00 56.84 85 LEU A C 1
ATOM 684 O O . LEU A 1 85 ? -25.663 3.291 6.873 1.00 56.84 85 LEU A O 1
ATOM 688 N N . ASP A 1 86 ? -27.600 2.293 6.299 1.00 64.06 86 ASP A N 1
ATOM 689 C CA . ASP A 1 86 ? -28.038 1.987 7.649 1.00 64.06 86 ASP A CA 1
ATOM 690 C C . ASP A 1 86 ? -27.026 1.105 8.392 1.00 64.06 86 ASP A C 1
ATOM 692 O O . ASP A 1 86 ? -26.996 1.120 9.614 1.00 64.06 86 ASP A O 1
ATOM 696 N N . ILE A 1 87 ? -26.113 0.416 7.692 1.00 71.50 87 ILE A N 1
ATOM 697 C CA . ILE A 1 87 ? -24.971 -0.276 8.312 1.00 71.50 87 ILE A CA 1
ATOM 698 C C . ILE A 1 87 ? -24.073 0.690 9.102 1.00 71.50 87 ILE A C 1
ATOM 700 O O . ILE A 1 87 ? -23.629 0.350 10.197 1.00 71.50 87 ILE A O 1
ATOM 704 N N . LEU A 1 88 ? -23.815 1.904 8.599 1.00 75.06 88 LEU A N 1
ATOM 705 C CA . LEU A 1 88 ? -23.038 2.899 9.348 1.00 75.06 88 LEU A CA 1
ATOM 706 C C . LEU A 1 88 ? -23.822 3.434 10.544 1.00 75.06 88 LEU A C 1
ATOM 708 O O . LEU A 1 88 ? -23.237 3.666 11.600 1.00 75.06 88 LEU A O 1
ATOM 712 N N . ALA A 1 89 ? -25.135 3.620 10.384 1.00 76.38 89 ALA A N 1
ATOM 713 C CA . ALA A 1 89 ? -26.026 3.946 11.494 1.00 76.38 89 ALA A CA 1
ATOM 714 C C . ALA A 1 89 ? -25.998 2.843 12.562 1.00 76.38 89 ALA A C 1
ATOM 716 O O . ALA A 1 89 ? -25.893 3.121 13.754 1.00 76.38 89 ALA A O 1
ATOM 717 N N . HIS A 1 90 ? -25.972 1.588 12.127 1.00 82.62 90 HIS A N 1
ATOM 718 C CA . HIS A 1 90 ? -25.941 0.420 12.988 1.00 82.62 90 HIS A CA 1
ATOM 719 C C . HIS A 1 90 ? -24.631 0.287 13.779 1.00 82.62 90 HIS A C 1
ATOM 721 O O . HIS A 1 90 ? -24.647 -0.259 14.881 1.00 82.62 90 HIS A O 1
ATOM 727 N N . LEU A 1 91 ? -23.513 0.872 13.322 1.00 87.81 91 LEU A N 1
ATOM 728 C CA . LEU A 1 91 ? -22.290 0.961 14.137 1.00 87.81 91 LEU A CA 1
ATOM 729 C C . LEU A 1 91 ? -22.533 1.644 15.491 1.00 87.81 91 LEU A C 1
ATOM 731 O O . LEU A 1 91 ? -21.828 1.331 16.448 1.00 87.81 91 LEU A O 1
ATOM 735 N N . ASP A 1 92 ? -23.526 2.532 15.611 1.00 86.19 92 ASP A N 1
ATOM 736 C CA . ASP A 1 92 ? -23.874 3.181 16.884 1.00 86.19 92 ASP A CA 1
ATOM 737 C C . ASP A 1 92 ? -24.586 2.233 17.862 1.00 86.19 92 ASP A C 1
ATOM 739 O O . ASP A 1 92 ? -24.604 2.496 19.064 1.00 86.19 92 ASP A O 1
ATOM 743 N N . LEU A 1 93 ? -25.128 1.120 17.368 1.00 89.75 93 LEU A N 1
ATOM 744 C CA . LEU A 1 93 ? -25.926 0.154 18.126 1.00 89.75 93 LEU A CA 1
ATOM 745 C C . LEU A 1 93 ? -25.140 -1.112 18.495 1.00 89.75 93 LEU A C 1
ATOM 747 O O . LEU A 1 93 ? -25.529 -1.840 19.406 1.00 89.75 93 LEU A O 1
ATOM 751 N N . LEU A 1 94 ? -24.012 -1.364 17.828 1.00 92.56 94 LEU A N 1
ATOM 752 C CA . LEU A 1 94 ? -23.192 -2.556 18.043 1.00 92.56 94 LEU A CA 1
ATOM 753 C C . LEU A 1 94 ? -22.293 -2.449 19.282 1.00 92.56 94 LEU A C 1
ATOM 755 O O . LEU A 1 94 ? -21.663 -1.422 19.520 1.00 92.56 94 LEU A O 1
ATOM 759 N N . THR A 1 95 ? -22.153 -3.526 20.048 1.00 96.56 95 THR A N 1
ATOM 760 C CA . THR A 1 95 ? -21.140 -3.665 21.108 1.00 96.56 95 THR A CA 1
ATOM 761 C C . THR A 1 95 ? -20.318 -4.923 20.847 1.00 96.56 95 THR A C 1
ATOM 763 O O . THR A 1 95 ? -20.842 -6.035 20.875 1.00 96.56 95 THR A O 1
ATOM 766 N N . LEU A 1 96 ? -19.029 -4.747 20.556 1.00 97.38 96 LEU A N 1
ATOM 767 C CA . LEU A 1 96 ? -18.152 -5.781 19.996 1.00 97.38 96 LEU A CA 1
ATOM 768 C C . LEU A 1 96 ? -16.883 -5.939 20.854 1.00 97.38 96 LEU A C 1
ATOM 770 O O . LEU A 1 96 ? -15.804 -5.506 20.448 1.00 97.38 96 LEU A O 1
ATOM 774 N N . PRO A 1 97 ? -16.977 -6.501 22.071 1.00 97.44 97 PRO A N 1
ATOM 775 C CA . PRO A 1 97 ? -15.875 -6.480 23.037 1.00 97.44 97 PRO A CA 1
ATOM 776 C C . PRO A 1 97 ? -14.634 -7.269 22.592 1.00 97.44 97 PRO A C 1
ATOM 778 O O . PRO A 1 97 ? -13.521 -6.905 22.963 1.00 97.44 97 PRO A O 1
ATOM 781 N N . ALA A 1 98 ? -14.802 -8.314 21.773 1.00 97.62 98 ALA A N 1
ATOM 782 C CA . ALA A 1 98 ? -13.699 -9.118 21.242 1.00 97.62 98 ALA A CA 1
ATOM 783 C C . ALA A 1 98 ? -13.113 -8.590 19.918 1.00 97.62 98 ALA A C 1
ATOM 785 O O . ALA A 1 98 ? -12.231 -9.237 19.349 1.00 97.62 98 ALA A O 1
ATOM 786 N N . LEU A 1 99 ? -13.582 -7.441 19.414 1.00 98.19 99 LEU A N 1
ATOM 787 C CA . LEU A 1 99 ? -13.184 -6.936 18.103 1.00 98.19 99 LEU A CA 1
ATOM 788 C C . LEU A 1 99 ? -11.687 -6.609 18.065 1.00 98.19 99 LEU A C 1
ATOM 790 O O . LEU A 1 99 ? -11.205 -5.744 18.795 1.00 98.19 99 LEU A O 1
ATOM 794 N N . ALA A 1 100 ? -10.964 -7.279 17.174 1.00 97.69 100 ALA A N 1
ATOM 795 C CA . ALA A 1 100 ? -9.538 -7.069 16.942 1.00 97.69 100 ALA A CA 1
ATOM 796 C C . ALA A 1 100 ? -9.263 -6.489 15.546 1.00 97.69 100 ALA A C 1
ATOM 798 O O . ALA A 1 100 ? -8.254 -5.813 15.344 1.00 97.69 100 ALA A O 1
ATOM 799 N N . HIS A 1 101 ? -10.155 -6.730 14.583 1.00 97.50 101 HIS A N 1
ATOM 800 C CA . HIS A 1 101 ? -10.014 -6.287 13.201 1.00 97.50 101 HIS A CA 1
ATOM 801 C C . HIS A 1 101 ? -11.282 -5.570 12.745 1.00 97.50 101 HIS A C 1
ATOM 803 O O . HIS A 1 101 ? -12.350 -6.181 12.672 1.00 97.50 101 HIS A O 1
ATOM 809 N N . LEU A 1 102 ? -11.138 -4.297 12.375 1.00 95.25 102 LEU A N 1
ATOM 810 C CA . LEU A 1 102 ? -12.192 -3.501 11.760 1.00 95.25 102 LEU A CA 1
ATOM 811 C C . LEU A 1 102 ? -11.738 -2.972 10.398 1.00 95.25 102 LEU A C 1
ATOM 813 O O . LEU A 1 102 ? -10.762 -2.228 10.310 1.00 95.25 102 LEU A O 1
ATOM 817 N N . GLU A 1 103 ? -12.486 -3.298 9.349 1.00 92.00 103 GLU A N 1
ATOM 818 C CA . GLU A 1 103 ? -12.325 -2.694 8.029 1.00 92.00 103 GLU A CA 1
ATOM 819 C C . GLU A 1 103 ? -13.660 -2.151 7.530 1.00 92.00 103 GLU A C 1
ATOM 821 O O . GLU A 1 103 ? -14.669 -2.854 7.519 1.00 92.00 103 GLU A O 1
ATOM 826 N N . ILE A 1 104 ? -13.651 -0.903 7.076 1.00 87.25 104 ILE A N 1
ATOM 827 C CA . ILE A 1 104 ? -14.792 -0.256 6.440 1.00 87.25 104 ILE A CA 1
ATOM 828 C C . ILE A 1 104 ? -14.287 0.402 5.156 1.00 87.25 104 ILE A C 1
ATOM 830 O O . ILE A 1 104 ? -13.439 1.296 5.200 1.00 87.25 104 ILE A O 1
ATOM 834 N N . ARG A 1 105 ? -14.794 -0.049 4.005 1.00 81.31 105 ARG A N 1
ATOM 835 C CA . ARG A 1 105 ? -14.479 0.500 2.679 1.00 81.31 105 ARG A CA 1
ATOM 836 C C . ARG A 1 105 ? -15.750 0.869 1.935 1.00 81.31 105 ARG A C 1
ATOM 838 O O . ARG A 1 105 ? -16.671 0.063 1.858 1.00 81.31 105 ARG A O 1
ATOM 845 N N . GLY A 1 106 ? -15.769 2.035 1.306 1.00 73.25 106 GLY A N 1
ATOM 846 C CA . GLY A 1 106 ? -16.860 2.414 0.414 1.00 73.25 106 GLY A CA 1
ATOM 847 C C . GLY A 1 106 ? -16.548 3.637 -0.435 1.00 73.25 106 GLY A C 1
ATOM 848 O O . GLY A 1 106 ? -15.633 4.397 -0.110 1.00 73.25 106 GLY A O 1
ATOM 849 N N . LEU A 1 107 ? -17.322 3.826 -1.508 1.00 60.50 107 LEU A N 1
ATOM 850 C CA . LEU A 1 107 ? -17.406 5.125 -2.180 1.00 60.50 107 LEU A CA 1
ATOM 851 C C . LEU A 1 107 ? -18.076 6.127 -1.248 1.00 60.50 107 LEU A C 1
ATOM 853 O O . LEU A 1 107 ? -18.964 5.742 -0.513 1.00 60.50 107 LEU A O 1
ATOM 857 N N . SER A 1 108 ? -17.648 7.378 -1.236 1.00 60.31 108 SER A N 1
ATOM 858 C CA . SER A 1 108 ? -18.140 8.398 -0.309 1.00 60.31 108 SER A CA 1
ATOM 859 C C . SER A 1 108 ? -19.637 8.699 -0.418 1.00 60.31 108 SER A C 1
ATOM 861 O O . SER A 1 108 ? -20.269 8.562 -1.460 1.00 60.31 108 SER A O 1
ATOM 863 N N . SER A 1 109 ? -20.183 9.142 0.711 1.00 60.22 109 SER A N 1
ATOM 864 C CA . SER A 1 109 ? -21.488 9.774 0.861 1.00 60.22 109 SER A CA 1
ATOM 865 C C . SER A 1 109 ? -21.360 10.840 1.953 1.00 60.22 109 SER A C 1
ATOM 867 O O . SER A 1 109 ? -20.524 10.688 2.849 1.00 60.22 109 SER A O 1
ATOM 869 N N . PRO A 1 110 ? -22.199 11.890 1.976 1.00 58.66 110 PRO A N 1
ATOM 870 C CA . PRO A 1 110 ? -22.217 12.870 3.061 1.00 58.66 110 PRO A CA 1
ATOM 871 C C . PRO A 1 110 ? -22.303 12.261 4.471 1.00 58.66 110 PRO A C 1
ATOM 873 O O . PRO A 1 110 ? -21.847 12.883 5.431 1.00 58.66 110 PRO A O 1
ATOM 876 N N . THR A 1 111 ? -22.849 11.047 4.619 1.00 58.25 111 THR A N 1
ATOM 877 C CA . THR A 1 111 ? -22.928 10.320 5.899 1.00 58.25 111 THR A CA 1
ATOM 878 C C . THR A 1 111 ? -21.588 9.729 6.354 1.00 58.25 111 THR A C 1
ATOM 880 O O . THR A 1 111 ? -21.382 9.556 7.559 1.00 58.25 111 THR A O 1
ATOM 883 N N . MET A 1 112 ? -20.640 9.509 5.433 1.00 60.84 112 MET A N 1
ATOM 884 C CA . MET A 1 112 ? -19.257 9.127 5.749 1.00 60.84 112 MET A CA 1
ATOM 885 C C . MET A 1 112 ? -18.499 10.242 6.467 1.00 60.84 112 MET A C 1
ATOM 887 O O . MET A 1 112 ? -17.495 9.961 7.119 1.00 60.84 112 MET A O 1
ATOM 891 N N . ASN A 1 113 ? -19.034 11.472 6.478 1.00 65.00 113 ASN A N 1
ATOM 892 C CA . ASN A 1 113 ? -18.442 12.581 7.219 1.00 65.00 113 ASN A CA 1
ATOM 893 C C . ASN A 1 113 ? -18.446 12.426 8.750 1.00 65.00 113 ASN A C 1
ATOM 895 O O . ASN A 1 113 ? -17.982 13.306 9.472 1.00 65.00 113 ASN A O 1
ATOM 899 N N . ARG A 1 114 ? -19.027 11.345 9.269 1.00 76.69 114 ARG A N 1
ATOM 900 C CA . ARG A 1 114 ? -19.007 11.007 10.696 1.00 76.69 114 ARG A CA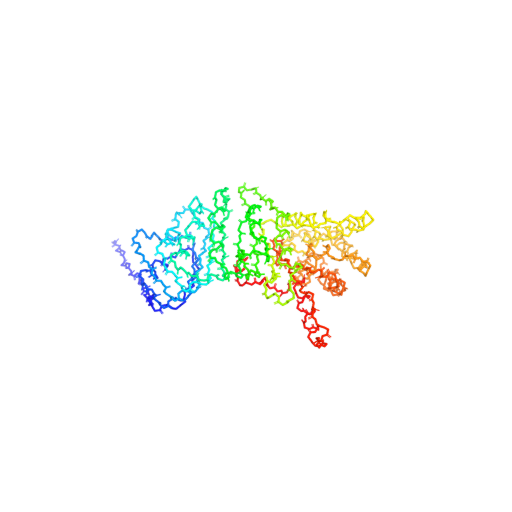 1
ATOM 901 C C . ARG A 1 114 ? -18.474 9.603 10.938 1.00 76.69 114 ARG A C 1
ATOM 903 O O . ARG A 1 114 ? -18.698 9.045 12.007 1.00 76.69 114 ARG A O 1
ATOM 910 N N . LEU A 1 115 ? -17.801 8.995 9.959 1.00 82.94 115 LEU A N 1
ATOM 911 C CA . LEU A 1 115 ? -17.344 7.616 10.096 1.00 82.94 115 LEU A CA 1
ATOM 912 C C . LEU A 1 115 ? -16.392 7.465 11.287 1.00 82.94 115 LEU A C 1
ATOM 914 O O . LEU A 1 115 ? -16.590 6.578 12.114 1.00 82.94 115 LEU A O 1
ATOM 918 N N . TYR A 1 116 ? -15.421 8.371 11.431 1.00 87.00 116 TYR A N 1
ATOM 919 C CA . TYR A 1 116 ? -14.525 8.353 12.586 1.00 87.00 116 TYR A CA 1
ATOM 920 C C . TYR A 1 116 ? -15.263 8.576 13.911 1.00 87.00 116 TYR A C 1
ATOM 922 O O . TYR A 1 116 ? -14.914 7.924 14.887 1.00 87.00 116 TYR A O 1
ATOM 930 N N . ASP A 1 117 ? -16.306 9.412 13.958 1.00 87.94 117 ASP A N 1
ATOM 931 C CA . ASP A 1 117 ? -17.124 9.603 15.168 1.00 87.94 117 ASP A CA 1
ATOM 932 C C . ASP A 1 117 ? -17.889 8.329 15.557 1.00 87.94 117 ASP A C 1
ATOM 934 O O . ASP A 1 117 ? -17.945 7.952 16.731 1.00 87.94 117 ASP A O 1
ATOM 938 N N . ARG A 1 118 ? -18.462 7.640 14.564 1.00 88.69 118 ARG A N 1
ATOM 939 C CA . ARG A 1 118 ? -19.201 6.382 14.748 1.00 88.69 118 ARG A CA 1
ATOM 940 C C . ARG A 1 118 ? -18.274 5.262 15.206 1.00 88.69 118 ARG A C 1
ATOM 942 O O . ARG A 1 118 ? -18.569 4.566 16.174 1.00 88.69 118 ARG A O 1
ATOM 949 N N . VAL A 1 119 ? -17.110 5.128 14.567 1.00 91.88 119 VAL A N 1
ATOM 950 C CA . VAL A 1 119 ? -16.091 4.144 14.962 1.00 91.88 119 VAL A CA 1
ATOM 951 C C . VAL A 1 119 ? -15.516 4.474 16.341 1.00 91.88 119 VAL A C 1
ATOM 953 O O . VAL A 1 119 ? -15.370 3.577 17.167 1.00 91.88 119 VAL A O 1
ATOM 956 N N . LEU A 1 120 ? -15.261 5.749 16.644 1.00 93.44 120 LEU A N 1
ATOM 957 C CA . LEU A 1 120 ? -14.849 6.193 17.977 1.00 93.44 120 LEU A CA 1
ATOM 958 C C . LEU A 1 120 ? -15.884 5.805 19.040 1.00 93.44 120 LEU A C 1
ATOM 960 O O . LEU A 1 120 ? -15.522 5.285 20.098 1.00 93.44 120 LEU A O 1
ATOM 964 N N . SER A 1 121 ? -17.169 6.006 18.747 1.00 93.38 121 SER A N 1
ATOM 965 C CA . SER A 1 121 ? -18.274 5.626 19.634 1.00 93.38 121 SER A CA 1
ATOM 966 C C . SER A 1 121 ? -18.345 4.110 19.833 1.00 93.38 121 SER A C 1
ATOM 968 O O . SER A 1 121 ? -18.456 3.647 20.970 1.00 93.38 121 SER A O 1
ATOM 970 N N . LEU A 1 122 ? -18.203 3.334 18.754 1.00 95.44 122 LEU A N 1
ATOM 971 C CA . LEU A 1 122 ? -18.141 1.873 18.791 1.00 95.44 122 LEU A CA 1
ATOM 972 C C . LEU A 1 122 ? -16.989 1.371 19.666 1.00 95.44 122 LEU A C 1
ATOM 974 O O . LEU A 1 122 ? -17.219 0.535 20.539 1.00 95.44 122 LEU A O 1
ATOM 978 N N . VAL A 1 123 ? -15.771 1.879 19.465 1.00 96.31 123 VAL A N 1
ATOM 979 C CA . VAL A 1 123 ? -14.581 1.471 20.232 1.00 96.31 123 VAL A CA 1
ATOM 980 C C . VAL A 1 123 ? -14.723 1.860 21.700 1.00 96.31 123 VAL A C 1
ATOM 982 O O . VAL A 1 123 ? -14.463 1.041 22.579 1.00 96.31 123 VAL A O 1
ATOM 985 N N . THR A 1 124 ? -15.219 3.066 21.984 1.00 96.00 124 THR A N 1
ATOM 986 C CA . THR A 1 124 ? -15.446 3.537 23.360 1.00 96.00 124 THR A CA 1
ATOM 987 C C . THR A 1 124 ? -16.463 2.661 24.093 1.00 96.00 124 THR A C 1
ATOM 989 O O . THR A 1 124 ? -16.247 2.287 25.247 1.00 96.00 124 THR A O 1
ATOM 992 N N . ARG A 1 125 ? -17.564 2.304 23.420 1.00 96.12 125 ARG A N 1
ATOM 993 C CA . ARG A 1 125 ? -18.618 1.444 23.972 1.00 96.12 125 ARG A CA 1
ATOM 994 C C . ARG A 1 125 ? -18.155 -0.002 24.136 1.00 96.12 125 ARG A C 1
ATOM 996 O O . ARG A 1 125 ? -18.420 -0.611 25.168 1.00 96.12 125 ARG A O 1
ATOM 1003 N N . SER A 1 126 ? -17.451 -0.532 23.141 1.00 96.94 126 SER A N 1
ATOM 1004 C CA . SER A 1 126 ? -17.017 -1.932 23.105 1.00 96.94 126 SER A CA 1
ATOM 1005 C C . SER A 1 126 ? -15.791 -2.200 23.974 1.00 96.94 126 SER A C 1
ATOM 1007 O O . SER A 1 126 ? -15.597 -3.335 24.396 1.00 96.94 126 SER A O 1
ATOM 1009 N N . LYS A 1 127 ? -14.967 -1.176 24.245 1.00 96.44 127 LYS A N 1
ATOM 1010 C CA . LYS A 1 127 ? -13.671 -1.291 24.942 1.00 96.44 127 LYS A CA 1
ATOM 1011 C C . LYS A 1 127 ? -12.781 -2.386 24.345 1.00 96.44 127 LYS A C 1
ATOM 1013 O O . LYS A 1 127 ? -12.068 -3.088 25.060 1.00 96.44 127 LYS A O 1
ATOM 1018 N N . CYS A 1 128 ? -12.873 -2.550 23.030 1.00 96.19 128 CYS A N 1
ATOM 1019 C CA . CYS A 1 128 ? -12.178 -3.586 22.291 1.00 96.19 128 CYS A CA 1
ATOM 1020 C C . CYS A 1 128 ? -10.701 -3.227 22.085 1.00 96.19 128 CYS A C 1
ATOM 1022 O O . CYS A 1 128 ? -10.320 -2.056 22.088 1.00 96.19 128 CYS A O 1
ATOM 1024 N N . SER A 1 129 ? -9.870 -4.244 21.868 1.00 94.88 129 SER A N 1
ATOM 1025 C CA . SER A 1 129 ? -8.435 -4.088 21.634 1.00 94.88 129 SER A CA 1
ATOM 1026 C C . SER A 1 129 ? -8.130 -4.263 20.147 1.00 94.88 129 SER A C 1
ATOM 1028 O O . SER A 1 129 ? -7.817 -5.358 19.680 1.00 94.88 129 SER A O 1
ATOM 1030 N N . LEU A 1 130 ? -8.282 -3.178 19.381 1.00 96.94 130 LEU A N 1
ATOM 1031 C CA . LEU A 1 130 ? -8.061 -3.215 17.937 1.00 96.94 130 LEU A CA 1
ATOM 1032 C C . LEU A 1 130 ? -6.578 -3.403 17.606 1.00 96.94 130 LEU A C 1
ATOM 1034 O O . LEU A 1 130 ? -5.728 -2.617 18.018 1.00 96.94 130 LEU A O 1
ATOM 1038 N N . GLN A 1 131 ? -6.303 -4.417 16.790 1.00 96.38 131 GLN A N 1
ATOM 1039 C CA . GLN A 1 131 ? -4.998 -4.709 16.199 1.00 96.38 131 GLN A CA 1
ATOM 1040 C C . GLN A 1 131 ? -4.924 -4.251 14.738 1.00 96.38 131 GLN A C 1
ATOM 1042 O O . GLN A 1 131 ? -3.839 -3.941 14.247 1.00 96.38 131 GLN A O 1
ATOM 1047 N N . CYS A 1 132 ? -6.062 -4.200 14.039 1.00 96.25 132 CYS A N 1
ATOM 1048 C CA . CYS A 1 132 ? -6.160 -3.757 12.654 1.00 96.25 132 CYS A CA 1
ATOM 1049 C C . CYS A 1 132 ? -7.330 -2.784 12.487 1.00 96.25 132 CYS A C 1
ATOM 1051 O O . CYS A 1 132 ? -8.468 -3.107 12.838 1.00 96.25 132 CYS A O 1
ATOM 1053 N N . LEU A 1 133 ? -7.036 -1.607 11.934 1.00 95.19 133 LEU A N 1
ATOM 1054 C CA . LEU A 1 133 ? -8.020 -0.591 11.585 1.00 95.19 133 LEU A CA 1
ATOM 1055 C C . LEU A 1 133 ? -7.794 -0.157 10.142 1.00 95.19 133 LEU A C 1
ATOM 1057 O O . LEU A 1 133 ? -6.772 0.451 9.823 1.00 95.19 133 LEU A O 1
ATOM 1061 N N . CYS A 1 134 ? -8.767 -0.443 9.282 1.00 91.50 134 CYS A N 1
ATOM 1062 C CA . CYS A 1 134 ? -8.737 -0.037 7.888 1.00 91.50 134 CYS A CA 1
ATOM 1063 C C . CYS A 1 134 ? -9.967 0.794 7.542 1.00 91.50 134 CYS A C 1
ATOM 1065 O O . CYS A 1 134 ? -11.062 0.255 7.405 1.00 91.50 134 CYS A O 1
ATOM 1067 N N . ILE A 1 135 ? -9.791 2.104 7.375 1.00 86.31 135 ILE A N 1
ATOM 1068 C CA . ILE A 1 135 ? -10.883 3.003 6.998 1.00 86.31 135 ILE A CA 1
ATOM 1069 C C . ILE A 1 135 ? -10.570 3.623 5.640 1.00 86.31 135 ILE A C 1
ATOM 1071 O O . ILE A 1 135 ? -9.588 4.347 5.481 1.00 86.31 135 ILE A O 1
ATOM 1075 N N . HIS A 1 136 ? -11.430 3.349 4.661 1.00 78.12 136 HIS A N 1
ATOM 1076 C CA . HIS A 1 136 ? -11.364 3.946 3.334 1.00 78.12 136 HIS A CA 1
ATOM 1077 C C . HIS A 1 136 ? -12.693 4.618 2.983 1.00 78.12 136 HIS A C 1
ATOM 1079 O O . HIS A 1 136 ? -13.700 3.938 2.772 1.00 78.12 136 HIS A O 1
ATOM 1085 N N . ALA A 1 137 ? -12.661 5.947 2.885 1.00 67.88 137 ALA A N 1
ATOM 1086 C CA . ALA A 1 137 ? -13.729 6.769 2.330 1.00 67.88 137 ALA A CA 1
ATOM 1087 C C . ALA A 1 137 ? -13.152 7.558 1.146 1.00 67.88 137 ALA A C 1
ATOM 1089 O O . ALA A 1 137 ? -12.120 8.210 1.296 1.00 67.88 137 ALA A O 1
ATOM 1090 N N . SER A 1 138 ? -13.770 7.434 -0.032 1.00 56.25 138 SER A N 1
ATOM 1091 C CA . SER A 1 138 ? -13.169 7.883 -1.296 1.00 56.25 138 SER A CA 1
ATOM 1092 C C . SER A 1 138 ? -13.230 9.392 -1.555 1.00 56.25 138 SER A C 1
ATOM 1094 O O . SER A 1 138 ? -12.479 9.863 -2.400 1.00 56.25 138 SER A O 1
ATOM 1096 N N . GLU A 1 139 ? -14.081 10.157 -0.861 1.00 54.91 139 GLU A N 1
ATOM 1097 C CA . GLU A 1 139 ? -14.148 11.621 -0.984 1.00 54.91 139 GLU A CA 1
ATOM 1098 C C . GLU A 1 139 ? -13.811 12.308 0.332 1.00 54.91 139 GLU A C 1
ATOM 1100 O O . GLU A 1 139 ? -13.960 11.762 1.427 1.00 54.91 139 GLU A O 1
ATOM 1105 N N . GLY A 1 140 ? -13.306 13.527 0.168 1.00 52.62 140 GLY A N 1
ATOM 1106 C CA . GLY A 1 140 ? -12.547 14.261 1.157 1.00 52.62 140 GLY A CA 1
ATOM 1107 C C . GLY A 1 140 ? -13.239 14.344 2.501 1.00 52.62 140 GLY A C 1
ATOM 1108 O O . GLY A 1 140 ? -14.223 15.063 2.666 1.00 52.62 140 GLY A O 1
ATOM 1109 N N . PHE A 1 141 ? -12.610 13.721 3.495 1.00 55.50 141 PHE A N 1
ATOM 1110 C CA . PHE A 1 141 ? -12.727 14.180 4.864 1.00 55.50 141 PHE A CA 1
ATOM 1111 C C . PHE A 1 141 ? -12.550 15.704 4.871 1.00 55.50 141 PHE A C 1
ATOM 1113 O O . PHE A 1 141 ? -11.541 16.244 4.404 1.00 55.50 141 PHE A O 1
ATOM 1120 N N . THR A 1 142 ? -13.587 16.405 5.321 1.00 56.06 142 THR A N 1
ATOM 1121 C CA . THR A 1 142 ? -13.488 17.823 5.648 1.00 56.06 142 THR A CA 1
ATOM 1122 C C . THR A 1 142 ? -12.529 17.971 6.830 1.00 56.06 142 THR A C 1
ATOM 1124 O O . THR A 1 142 ? -12.430 17.072 7.670 1.00 56.06 142 THR A O 1
ATOM 1127 N N . SER A 1 143 ? -11.842 19.110 6.920 1.00 55.81 143 SER A N 1
ATOM 1128 C CA . SER A 1 143 ? -10.780 19.396 7.902 1.00 55.81 143 SER A CA 1
ATOM 1129 C C . SER A 1 143 ? -11.158 19.177 9.383 1.00 55.81 143 SER A C 1
ATOM 1131 O O . SER A 1 143 ? -10.295 19.186 10.253 1.00 55.81 143 SER A O 1
ATOM 1133 N N . GLY A 1 144 ? -12.435 18.936 9.705 1.00 61.66 144 GLY A N 1
ATOM 1134 C CA . GLY A 1 144 ? -12.907 18.616 11.057 1.00 61.66 144 GLY A CA 1
ATOM 1135 C C . GLY A 1 144 ? -12.820 17.139 11.478 1.00 61.66 144 GLY A C 1
ATOM 1136 O O . GLY A 1 144 ? -12.897 16.857 12.672 1.00 61.66 144 GLY A O 1
ATOM 1137 N N . GLN A 1 145 ? -12.657 16.184 10.555 1.00 68.19 145 GLN A N 1
ATOM 1138 C CA . GLN A 1 145 ? -12.753 14.745 10.878 1.00 68.19 145 GLN A CA 1
ATOM 1139 C C . GLN A 1 145 ? -11.475 14.095 11.398 1.00 68.19 145 GLN A C 1
ATOM 1141 O O . GLN A 1 145 ? -11.515 13.013 11.991 1.00 68.19 145 GLN A O 1
ATOM 1146 N N . TRP A 1 146 ? -10.345 14.777 11.263 1.00 80.31 146 TRP A N 1
ATOM 1147 C CA . TRP A 1 146 ? -9.084 14.261 11.775 1.00 80.31 146 TRP A CA 1
ATOM 1148 C C . TRP A 1 146 ? -8.988 14.339 13.296 1.00 80.31 146 TRP A C 1
ATOM 1150 O O . TRP A 1 146 ? -8.318 13.510 13.898 1.00 80.31 146 TRP A O 1
ATOM 1160 N N . THR A 1 147 ? -9.744 15.234 13.942 1.00 85.31 147 THR A N 1
ATOM 1161 C CA . THR A 1 147 ? -9.812 15.285 15.412 1.00 85.31 147 THR A CA 1
ATOM 1162 C C . THR A 1 147 ? -10.446 14.011 16.007 1.00 85.31 147 THR A C 1
ATOM 1164 O O . THR A 1 147 ? -9.836 13.409 16.896 1.00 85.31 147 THR A O 1
ATOM 1167 N N . PRO A 1 148 ? -11.625 13.544 15.541 1.00 87.94 148 PRO A N 1
ATOM 1168 C CA . PRO A 1 148 ? -12.147 12.221 15.894 1.00 87.94 148 PRO A CA 1
ATOM 1169 C C . PRO A 1 148 ? -11.181 11.075 15.581 1.00 87.94 148 PRO A C 1
ATOM 1171 O O . PRO A 1 148 ? -11.022 10.179 16.409 1.00 87.94 148 PRO A O 1
ATOM 1174 N N . CYS A 1 149 ? -10.492 11.124 14.435 1.00 89.75 149 CYS A N 1
ATOM 1175 C CA . CYS A 1 149 ? -9.491 10.122 14.070 1.00 89.75 149 CYS A CA 1
ATOM 1176 C C . CYS A 1 149 ? -8.343 10.064 15.091 1.00 89.75 149 CYS A C 1
ATOM 1178 O O . CYS A 1 149 ? -8.058 8.994 15.617 1.00 89.75 149 CYS A O 1
ATOM 1180 N N . SER A 1 150 ? -7.721 11.192 15.449 1.00 90.81 150 SER A N 1
ATOM 1181 C CA . SER A 1 150 ? -6.649 11.223 16.457 1.00 90.81 150 SER A CA 1
ATOM 1182 C C . SER A 1 150 ? -7.111 10.668 17.808 1.00 90.81 150 SER A C 1
ATOM 1184 O O . SER A 1 150 ? -6.388 9.899 18.440 1.00 90.81 150 SER A O 1
ATOM 1186 N N . LYS A 1 151 ? -8.339 10.995 18.239 1.00 92.56 151 LYS A N 1
ATOM 1187 C CA . LYS A 1 151 ? -8.930 10.435 19.470 1.00 92.56 151 LYS A CA 1
ATOM 1188 C C . LYS A 1 151 ? -9.123 8.923 19.378 1.00 92.56 151 LYS A C 1
ATOM 1190 O O . LYS A 1 151 ? -8.821 8.220 20.335 1.00 92.56 151 LYS A O 1
ATOM 1195 N N . LEU A 1 152 ? -9.602 8.425 18.239 1.00 94.12 152 LEU A N 1
ATOM 1196 C CA . LEU A 1 152 ? -9.761 6.994 17.986 1.00 94.12 152 LEU A CA 1
ATOM 1197 C C . LEU A 1 152 ? -8.416 6.262 18.059 1.00 94.12 152 LEU A C 1
ATOM 1199 O O . LEU A 1 152 ? -8.315 5.245 18.743 1.00 94.12 152 LEU A O 1
ATOM 1203 N N . LEU A 1 153 ? -7.380 6.789 17.404 1.00 94.38 153 LEU A N 1
ATOM 1204 C CA . LEU A 1 153 ? -6.046 6.183 17.407 1.00 94.38 153 LEU A CA 1
ATOM 1205 C C . LEU A 1 153 ? -5.436 6.154 18.816 1.00 94.38 153 LEU A C 1
ATOM 1207 O O . LEU A 1 153 ? -4.824 5.156 19.192 1.00 94.38 153 LEU A O 1
ATOM 1211 N N . ALA A 1 154 ? -5.677 7.183 19.633 1.00 93.06 154 ALA A N 1
ATOM 1212 C CA . ALA A 1 154 ? -5.252 7.204 21.033 1.00 93.06 154 ALA A CA 1
ATOM 1213 C C . ALA A 1 154 ? -5.915 6.108 21.897 1.00 93.06 154 ALA A C 1
ATOM 1215 O O . ALA A 1 154 ? -5.319 5.660 22.874 1.00 93.06 154 ALA A O 1
ATOM 1216 N N . LEU A 1 155 ? -7.120 5.643 21.538 1.00 94.69 155 LEU A N 1
ATOM 1217 C CA . LEU A 1 155 ? -7.800 4.533 22.221 1.00 94.69 155 LEU A CA 1
ATOM 1218 C C . LEU A 1 155 ? -7.324 3.145 21.765 1.00 94.69 155 LEU A C 1
ATOM 1220 O O . LEU A 1 155 ? -7.701 2.149 22.380 1.00 94.69 155 LEU A O 1
ATOM 1224 N N . CYS A 1 156 ? -6.505 3.061 20.713 1.00 95.19 156 CYS A N 1
ATOM 1225 C CA . CYS A 1 156 ? -6.096 1.801 20.088 1.00 95.19 156 CYS A CA 1
ATOM 1226 C C . CYS A 1 156 ? -4.569 1.582 20.165 1.00 95.19 156 CYS A C 1
ATOM 1228 O O . CYS A 1 156 ? -3.916 1.478 19.128 1.00 95.19 156 CYS A O 1
ATOM 1230 N N . PRO A 1 157 ? -3.952 1.487 21.360 1.00 92.81 157 PRO A N 1
ATOM 1231 C CA . PRO A 1 157 ? -2.495 1.337 21.486 1.00 92.81 157 PRO A CA 1
ATOM 1232 C C . PRO A 1 157 ? -1.961 -0.005 20.952 1.00 92.81 157 PRO A C 1
ATOM 1234 O O . PRO A 1 157 ? -0.773 -0.130 20.661 1.00 92.81 157 PRO A O 1
ATOM 1237 N N . GLU A 1 158 ? -2.836 -1.001 20.808 1.00 94.31 158 GLU A N 1
ATOM 1238 C CA . GLU A 1 158 ? -2.514 -2.351 20.330 1.00 94.31 158 GLU A CA 1
ATOM 1239 C C . GLU A 1 158 ? -2.502 -2.473 18.798 1.00 94.31 158 GLU A C 1
ATOM 1241 O O . GLU A 1 158 ? -2.275 -3.557 18.256 1.00 94.31 158 GLU A O 1
ATOM 1246 N N . LEU A 1 159 ? -2.724 -1.363 18.088 1.00 95.50 159 LEU A N 1
ATOM 1247 C CA . LEU A 1 159 ? -2.795 -1.357 16.638 1.00 95.50 159 LEU A CA 1
ATOM 1248 C C . LEU A 1 159 ? -1.445 -1.726 16.011 1.00 95.50 159 LEU A C 1
ATOM 1250 O O . LEU A 1 159 ? -0.426 -1.083 16.262 1.00 95.50 159 LEU A O 1
ATOM 1254 N N . THR A 1 160 ? -1.469 -2.725 15.135 1.00 94.75 160 THR A N 1
ATOM 1255 C CA . THR A 1 160 ? -0.318 -3.173 14.337 1.00 94.75 160 THR A CA 1
ATOM 1256 C C . THR A 1 160 ? -0.458 -2.801 12.865 1.00 94.75 160 THR A C 1
ATOM 1258 O O . THR A 1 160 ? 0.556 -2.583 12.204 1.00 94.75 160 THR A O 1
ATOM 1261 N N . HIS A 1 161 ? -1.695 -2.691 12.368 1.00 95.62 161 HIS A N 1
ATOM 1262 C CA . HIS A 1 161 ? -2.017 -2.358 10.982 1.00 95.62 161 HIS A CA 1
ATOM 1263 C C . HIS A 1 161 ? -2.980 -1.172 10.931 1.00 95.62 161 HIS A C 1
ATOM 1265 O O . HIS A 1 161 ? -4.077 -1.235 11.495 1.00 95.62 161 HIS A O 1
ATOM 1271 N N . LEU A 1 162 ? -2.584 -0.121 10.217 1.00 95.25 162 LEU A N 1
ATOM 1272 C CA . LEU A 1 162 ? -3.384 1.082 10.016 1.00 95.25 162 LEU A CA 1
ATOM 1273 C C . LEU A 1 162 ? -3.533 1.371 8.526 1.00 95.25 162 LEU A C 1
ATOM 1275 O O . LEU A 1 162 ? -2.522 1.498 7.846 1.00 95.25 162 LEU A O 1
ATOM 1279 N N . LEU A 1 163 ? -4.759 1.555 8.037 1.00 92.69 163 LEU A N 1
ATOM 1280 C CA . LEU A 1 163 ? -5.017 2.146 6.723 1.00 92.69 163 LEU A CA 1
ATOM 1281 C C . LEU A 1 163 ? -5.774 3.461 6.880 1.00 92.69 163 LEU A C 1
ATOM 1283 O O . LEU A 1 163 ? -6.871 3.474 7.442 1.00 92.69 163 LEU A O 1
ATOM 1287 N N . LEU A 1 164 ? -5.195 4.536 6.337 1.00 88.88 164 LEU A N 1
ATOM 1288 C CA . LEU A 1 164 ? -5.809 5.860 6.256 1.00 88.88 164 LEU A CA 1
ATOM 1289 C C . LEU A 1 164 ? -5.915 6.323 4.800 1.00 88.88 164 LEU A C 1
ATOM 1291 O O . LEU A 1 164 ? -4.968 6.198 4.019 1.00 88.88 164 LEU A O 1
ATOM 1295 N N . ALA A 1 165 ? -7.066 6.899 4.457 1.00 84.81 165 ALA A N 1
ATOM 1296 C CA . ALA A 1 165 ? -7.296 7.538 3.168 1.00 84.81 165 ALA A CA 1
ATOM 1297 C C . ALA A 1 165 ? -6.913 9.025 3.232 1.00 84.81 165 ALA A C 1
ATOM 1299 O O . ALA A 1 165 ? -7.530 9.781 3.975 1.00 84.81 165 ALA A O 1
ATOM 1300 N N . SER A 1 166 ? -5.909 9.441 2.463 1.00 82.50 166 SER A N 1
ATOM 1301 C CA . SER A 1 166 ? -5.463 10.831 2.299 1.00 82.50 166 SER A CA 1
ATOM 1302 C C . SER A 1 166 ? -5.243 11.615 3.612 1.00 82.50 166 SER A C 1
ATOM 1304 O O . SER A 1 166 ? -5.865 12.664 3.794 1.00 82.50 166 SER A O 1
ATOM 1306 N N . PRO A 1 167 ? -4.381 11.134 4.537 1.00 86.50 167 PRO A N 1
ATOM 1307 C CA . PRO A 1 167 ? -4.155 11.775 5.835 1.00 86.50 167 PRO A CA 1
ATOM 1308 C C . PRO A 1 167 ? -3.554 13.184 5.709 1.00 86.50 167 PRO A C 1
ATOM 1310 O O . PRO A 1 167 ? -2.643 13.416 4.912 1.00 86.50 167 PRO A O 1
ATOM 1313 N N . GLU A 1 168 ? -4.037 14.115 6.535 1.00 85.88 168 GLU A N 1
ATOM 1314 C CA . GLU A 1 168 ? -3.497 15.478 6.634 1.00 85.88 168 GLU A CA 1
ATOM 1315 C C . GLU A 1 168 ? -2.169 15.531 7.406 1.00 85.88 168 GLU A C 1
ATOM 1317 O O . GLU A 1 168 ? -1.890 14.689 8.264 1.00 85.88 168 GLU A O 1
ATOM 1322 N N . GLY A 1 169 ? -1.362 16.562 7.126 1.00 87.81 169 GLY A N 1
ATOM 1323 C CA . GLY A 1 169 ? -0.054 16.767 7.758 1.00 87.81 169 GLY A CA 1
ATOM 1324 C C . GLY A 1 169 ? -0.123 16.825 9.286 1.00 87.81 169 GLY A C 1
ATOM 1325 O O . GLY A 1 169 ? 0.699 16.205 9.955 1.00 87.81 169 GLY A O 1
ATOM 1326 N N . ASP A 1 170 ? -1.144 17.474 9.853 1.00 88.81 170 ASP A N 1
ATOM 1327 C CA . ASP A 1 170 ? -1.328 17.548 11.308 1.00 88.81 170 ASP A CA 1
ATOM 1328 C C . ASP A 1 170 ? -1.559 16.168 11.931 1.00 88.81 170 ASP A C 1
ATOM 1330 O O . ASP A 1 170 ? -0.922 15.832 12.928 1.00 88.81 170 ASP A O 1
ATOM 1334 N N . LEU A 1 171 ? -2.392 15.321 11.312 1.00 89.44 171 LEU A N 1
ATOM 1335 C CA . LEU A 1 171 ? -2.578 13.941 11.766 1.00 89.44 171 LEU A CA 1
ATOM 1336 C C . LEU A 1 171 ? -1.274 13.147 11.661 1.00 89.44 171 LEU A C 1
ATOM 1338 O O . LEU A 1 171 ? -0.914 12.442 12.603 1.00 89.44 171 LEU A O 1
ATOM 1342 N N . LEU A 1 172 ? -0.550 13.269 10.546 1.00 92.56 172 LEU A N 1
ATOM 1343 C CA . LEU A 1 172 ? 0.747 12.612 10.376 1.00 92.56 172 LEU A CA 1
ATOM 1344 C C . LEU A 1 172 ? 1.731 13.042 11.468 1.00 92.56 172 LEU A C 1
ATOM 1346 O O . LEU A 1 172 ? 2.377 12.192 12.070 1.00 92.56 172 LEU A O 1
ATOM 1350 N N . ASN A 1 173 ? 1.781 14.329 11.813 1.00 92.19 173 ASN A N 1
ATOM 1351 C CA . ASN A 1 173 ? 2.639 14.823 12.889 1.00 92.19 173 ASN A CA 1
ATOM 1352 C C . ASN A 1 173 ? 2.299 14.193 14.247 1.00 92.19 173 ASN A C 1
ATOM 1354 O O . ASN A 1 173 ? 3.204 13.920 15.031 1.00 92.19 173 ASN A O 1
ATOM 1358 N N . THR A 1 174 ? 1.025 13.890 14.517 1.00 91.19 174 THR A N 1
ATOM 1359 C CA . THR A 1 174 ? 0.656 13.173 15.749 1.00 91.19 174 THR A CA 1
ATOM 1360 C C . THR A 1 174 ? 1.156 11.719 15.769 1.00 91.19 174 THR A C 1
ATOM 1362 O O . THR A 1 174 ? 1.359 11.159 16.844 1.00 91.19 174 THR A O 1
ATOM 1365 N N . LEU A 1 175 ? 1.383 11.099 14.603 1.00 92.69 175 LEU A N 1
ATOM 1366 C CA . LEU A 1 175 ? 1.871 9.719 14.466 1.00 92.69 175 LEU A CA 1
ATOM 1367 C C . LEU A 1 175 ? 3.392 9.583 14.602 1.00 92.69 175 LEU A C 1
ATOM 1369 O O . LEU A 1 175 ? 3.888 8.450 14.627 1.00 92.69 175 LEU A O 1
ATOM 1373 N N . ILE A 1 176 ? 4.126 10.695 14.690 1.00 92.12 176 ILE A N 1
ATOM 1374 C CA . ILE A 1 176 ? 5.568 10.690 14.945 1.00 92.12 176 ILE A CA 1
ATOM 1375 C C . ILE A 1 176 ? 5.809 10.016 16.296 1.00 92.12 176 ILE A C 1
ATOM 1377 O O . ILE A 1 176 ? 5.206 10.375 17.308 1.00 92.12 176 ILE A O 1
ATOM 1381 N N . TYR A 1 177 ? 6.662 8.998 16.297 1.00 89.25 177 TYR A N 1
ATOM 1382 C CA . TYR A 1 177 ? 6.972 8.258 17.507 1.00 89.25 177 TYR A CA 1
ATOM 1383 C C . TYR A 1 177 ? 7.990 9.029 18.347 1.00 89.25 177 TYR A C 1
ATOM 1385 O O . TYR A 1 177 ? 9.075 9.364 17.876 1.00 89.25 177 TYR A O 1
ATOM 1393 N N . ASP A 1 178 ? 7.625 9.299 19.597 1.00 86.25 178 ASP A N 1
ATOM 1394 C CA . ASP A 1 178 ? 8.501 9.906 20.593 1.00 86.25 178 ASP A CA 1
ATOM 1395 C C . ASP A 1 178 ? 8.705 8.914 21.750 1.00 86.25 178 ASP A C 1
ATOM 1397 O O . ASP A 1 178 ? 7.769 8.693 22.527 1.00 86.25 178 ASP A O 1
ATOM 1401 N N . PRO A 1 179 ? 9.904 8.316 21.892 1.00 79.75 179 PRO A N 1
ATOM 1402 C CA . PRO A 1 179 ? 10.189 7.358 22.958 1.00 79.75 179 PRO A CA 1
ATOM 1403 C C . PRO A 1 179 ? 10.213 7.999 24.352 1.00 79.75 179 PRO A C 1
ATOM 1405 O O . PRO A 1 179 ? 10.148 7.281 25.348 1.00 79.75 179 PRO A O 1
ATOM 1408 N N . SER A 1 180 ? 10.321 9.329 24.446 1.00 83.81 180 SER A N 1
ATOM 1409 C CA . SER A 1 180 ? 10.276 10.052 25.722 1.00 83.81 180 SER A CA 1
ATOM 1410 C C . SER A 1 180 ? 8.848 10.311 26.214 1.00 83.81 180 SER A C 1
ATOM 1412 O O . SER A 1 180 ? 8.644 10.629 27.388 1.00 83.81 180 SER A O 1
ATOM 1414 N N . SER A 1 181 ? 7.849 10.136 25.343 1.00 84.81 181 SER A N 1
ATOM 1415 C CA . SER A 1 181 ? 6.442 10.272 25.704 1.00 84.81 181 SER A CA 1
ATOM 1416 C C . SER A 1 181 ? 5.996 9.110 26.606 1.00 84.81 181 SER A C 1
ATOM 1418 O O . SER A 1 181 ? 6.261 7.952 26.284 1.00 84.81 181 SER A O 1
ATOM 1420 N N . PRO A 1 182 ? 5.264 9.361 27.710 1.00 83.44 182 PRO A N 1
ATOM 1421 C CA . PRO A 1 182 ? 4.740 8.299 28.576 1.00 83.44 182 PRO A CA 1
ATOM 1422 C C . PRO A 1 182 ? 3.620 7.481 27.911 1.00 83.44 182 PRO A C 1
ATOM 1424 O O . PRO A 1 182 ? 3.295 6.385 28.364 1.00 83.44 182 PRO A O 1
ATOM 1427 N N . SER A 1 183 ? 3.008 8.020 26.855 1.00 85.25 183 SER A N 1
ATOM 1428 C CA . SER A 1 183 ? 1.928 7.388 26.098 1.00 85.25 183 SER A CA 1
ATOM 1429 C C . SER A 1 183 ? 2.115 7.672 24.603 1.00 85.25 183 SER A C 1
ATOM 1431 O O . SER A 1 183 ? 1.387 8.497 24.040 1.00 85.25 183 SER A O 1
ATOM 1433 N N . PRO A 1 184 ? 3.120 7.055 23.954 1.00 87.44 184 PRO A N 1
ATOM 1434 C CA . PRO A 1 184 ? 3.348 7.244 22.528 1.00 87.44 184 PRO A CA 1
ATOM 1435 C C . PRO A 1 184 ? 2.135 6.744 21.739 1.00 87.44 184 PRO A C 1
ATOM 1437 O O . PRO A 1 184 ? 1.529 5.728 22.085 1.00 87.44 184 PRO A O 1
ATOM 1440 N N . MET A 1 185 ? 1.761 7.454 20.674 1.00 90.19 185 MET A N 1
ATOM 1441 C CA . MET A 1 185 ? 0.626 7.045 19.853 1.00 90.19 185 MET A CA 1
ATOM 1442 C C . MET A 1 185 ? 1.002 5.839 18.982 1.00 90.19 185 MET A C 1
ATOM 1444 O O . MET A 1 185 ? 2.039 5.846 18.319 1.00 90.19 185 MET A O 1
ATOM 1448 N N . LEU A 1 186 ? 0.146 4.812 18.969 1.00 92.19 186 LEU A N 1
ATOM 1449 C CA . LEU A 1 186 ? 0.319 3.564 18.209 1.00 92.19 186 LEU A CA 1
ATOM 1450 C C . LEU A 1 186 ? 1.730 2.951 18.356 1.00 92.19 186 LEU A C 1
ATOM 1452 O O . LEU A 1 186 ? 2.465 2.835 17.370 1.00 92.19 186 LEU A O 1
ATOM 1456 N N . PRO A 1 187 ? 2.146 2.567 19.574 1.00 89.81 187 PRO A N 1
ATOM 1457 C CA . PRO A 1 187 ? 3.488 2.043 19.810 1.00 89.81 187 PRO A CA 1
ATOM 1458 C C . PRO A 1 187 ? 3.742 0.704 19.115 1.00 89.81 187 PRO A C 1
ATOM 1460 O O . PRO A 1 187 ? 4.887 0.345 18.917 1.00 89.81 187 PRO A O 1
ATOM 1463 N N . LYS A 1 188 ? 2.706 -0.055 18.736 1.00 91.88 188 LYS A N 1
ATOM 1464 C CA . LYS A 1 188 ? 2.856 -1.383 18.111 1.00 91.88 188 LYS A CA 1
ATOM 1465 C C . LYS A 1 188 ? 2.701 -1.372 16.586 1.00 91.88 188 LYS A C 1
ATOM 1467 O O . LYS A 1 188 ? 2.616 -2.441 15.982 1.00 91.88 188 LYS A O 1
ATOM 1472 N N . LEU A 1 189 ? 2.653 -0.188 15.969 1.00 93.50 189 LEU A N 1
ATOM 1473 C CA . LEU A 1 189 ? 2.399 -0.037 14.538 1.00 93.50 189 LEU A CA 1
ATOM 1474 C C . LEU A 1 189 ? 3.543 -0.628 13.704 1.00 93.50 189 LEU A C 1
ATOM 1476 O O . LEU A 1 189 ? 4.662 -0.126 13.741 1.00 93.50 189 LEU A O 1
ATOM 1480 N N . LYS A 1 190 ? 3.223 -1.653 12.910 1.00 92.81 190 LYS A N 1
ATOM 1481 C CA . LYS A 1 190 ? 4.154 -2.358 12.015 1.00 92.81 190 LYS A CA 1
ATOM 1482 C C . LYS A 1 190 ? 3.877 -2.065 10.547 1.00 92.81 190 LYS A C 1
ATOM 1484 O O . LYS A 1 190 ? 4.814 -1.947 9.766 1.00 92.81 190 LYS A O 1
ATOM 1489 N N . VAL A 1 191 ? 2.605 -1.923 10.177 1.00 94.25 191 VAL A N 1
ATOM 1490 C CA . VAL A 1 191 ? 2.184 -1.691 8.792 1.00 94.25 191 VAL A CA 1
ATOM 1491 C C . VAL A 1 191 ? 1.323 -0.440 8.720 1.00 94.25 191 VAL A C 1
ATOM 1493 O O . VAL A 1 191 ? 0.260 -0.368 9.344 1.00 94.25 191 VAL A O 1
ATOM 1496 N N . PHE A 1 192 ? 1.770 0.535 7.930 1.00 95.38 192 PHE A N 1
ATOM 1497 C CA . PHE A 1 192 ? 1.012 1.747 7.649 1.00 95.38 192 PHE A CA 1
ATOM 1498 C C . PHE A 1 192 ? 0.648 1.822 6.167 1.00 95.38 192 PHE A C 1
ATOM 1500 O O . PHE A 1 192 ? 1.508 1.880 5.298 1.00 95.38 192 PHE A O 1
ATOM 1507 N N . ILE A 1 193 ? -0.642 1.818 5.863 1.00 94.00 193 ILE A N 1
ATOM 1508 C CA . ILE A 1 193 ? -1.166 1.868 4.506 1.00 94.00 193 ILE A CA 1
ATOM 1509 C C . ILE A 1 193 ? -1.758 3.252 4.278 1.00 94.00 193 ILE A C 1
ATOM 1511 O O . ILE A 1 193 ? -2.693 3.678 4.959 1.00 94.00 193 ILE A O 1
ATOM 1515 N N . VAL A 1 194 ? -1.229 3.944 3.282 1.00 91.81 194 VAL A N 1
ATOM 1516 C CA . VAL A 1 194 ? -1.750 5.219 2.822 1.00 91.81 194 VAL A CA 1
ATOM 1517 C C . VAL A 1 194 ? -2.436 4.997 1.489 1.00 91.81 194 VAL A C 1
ATOM 1519 O O . VAL A 1 194 ? -1.816 4.560 0.517 1.00 91.81 194 VAL A O 1
ATOM 1522 N N . ARG A 1 195 ? -3.731 5.294 1.448 1.00 87.31 195 ARG A N 1
ATOM 1523 C CA . ARG A 1 195 ? -4.512 5.264 0.217 1.00 87.31 195 ARG A CA 1
ATOM 1524 C C . ARG A 1 195 ? -4.843 6.682 -0.217 1.00 87.31 195 ARG A C 1
ATOM 1526 O O . ARG A 1 195 ? -5.272 7.478 0.607 1.00 87.31 195 ARG A O 1
ATOM 1533 N N . ASN A 1 196 ? -4.660 6.992 -1.488 1.00 83.38 196 ASN A N 1
ATOM 1534 C CA . ASN A 1 196 ? -5.004 8.279 -2.068 1.00 83.38 196 ASN A CA 1
ATOM 1535 C C . ASN A 1 196 ? -5.934 8.045 -3.253 1.00 83.38 196 ASN A C 1
ATOM 1537 O O . ASN A 1 196 ? -5.522 7.474 -4.265 1.00 83.38 196 ASN A O 1
ATOM 1541 N N . SER A 1 197 ? -7.193 8.426 -3.076 1.00 74.00 197 SER A N 1
ATOM 1542 C CA . SER A 1 197 ? -8.203 8.354 -4.121 1.00 74.00 197 SER A CA 1
ATOM 1543 C C . SER A 1 197 ? -8.395 9.708 -4.788 1.00 74.00 197 SER A C 1
ATOM 1545 O O . SER A 1 197 ? -8.264 10.752 -4.144 1.00 74.00 197 SER A O 1
ATOM 1547 N N . ASP A 1 198 ? -8.707 9.682 -6.079 1.00 68.06 198 ASP A N 1
ATOM 1548 C CA . ASP A 1 198 ? -9.040 10.890 -6.825 1.00 68.06 198 ASP A CA 1
ATOM 1549 C C . ASP A 1 198 ? -10.402 11.427 -6.354 1.00 68.06 198 ASP A C 1
ATOM 1551 O O . ASP A 1 198 ? -11.398 10.702 -6.358 1.00 68.06 198 ASP A O 1
ATOM 1555 N N . ILE A 1 199 ? -10.449 12.685 -5.907 1.00 62.72 199 ILE A N 1
ATOM 1556 C CA . ILE A 1 199 ? -11.672 13.326 -5.404 1.00 62.72 199 ILE A CA 1
ATOM 1557 C C . ILE A 1 199 ? -12.076 14.386 -6.421 1.00 62.72 199 ILE A C 1
ATOM 1559 O O . ILE A 1 199 ? -11.365 15.376 -6.578 1.00 62.72 199 ILE A O 1
ATOM 1563 N N . ASP A 1 200 ? -13.197 14.189 -7.117 1.00 57.25 200 ASP A N 1
ATOM 1564 C CA . ASP A 1 200 ? -13.708 15.119 -8.140 1.00 57.25 200 ASP A CA 1
ATOM 1565 C C . ASP A 1 200 ? -12.693 15.458 -9.256 1.00 57.25 200 ASP A C 1
ATOM 1567 O O . ASP A 1 200 ? -12.705 16.555 -9.821 1.00 57.25 200 ASP A O 1
ATOM 1571 N N . GLY A 1 201 ? -11.789 14.528 -9.584 1.00 59.16 201 GLY A N 1
ATOM 1572 C CA . GLY A 1 201 ? -10.711 14.756 -10.554 1.00 59.16 201 GLY A CA 1
ATOM 1573 C C . GLY A 1 201 ? -9.522 15.553 -10.003 1.00 59.16 201 GLY A C 1
ATOM 1574 O O . GLY A 1 201 ? -8.675 16.007 -10.779 1.00 59.16 201 GLY A O 1
ATOM 1575 N N . VAL A 1 202 ? -9.470 15.778 -8.685 1.00 60.56 202 VAL A N 1
ATOM 1576 C CA . VAL A 1 202 ? -8.350 16.402 -7.982 1.00 60.56 202 VAL A CA 1
ATOM 1577 C C . VAL A 1 202 ? -7.672 15.383 -7.068 1.00 60.56 202 VAL A C 1
ATOM 1579 O O . VAL A 1 202 ? -8.075 15.146 -5.925 1.00 60.56 202 VAL A O 1
ATOM 1582 N N . SER A 1 203 ? -6.546 14.854 -7.537 1.00 64.31 203 SER A N 1
ATOM 1583 C CA . SER A 1 203 ? -5.641 14.062 -6.708 1.00 64.31 203 SER A CA 1
ATOM 1584 C C . SER A 1 203 ? -4.908 14.966 -5.713 1.00 64.31 203 SER A C 1
ATOM 1586 O O . SER A 1 203 ? -4.218 15.915 -6.097 1.00 64.31 203 SER A O 1
ATOM 1588 N N . ARG A 1 204 ? -5.040 14.679 -4.413 1.00 71.19 204 ARG A N 1
ATOM 1589 C CA . ARG A 1 204 ? -4.345 15.440 -3.363 1.00 71.19 204 ARG A CA 1
ATOM 1590 C C . ARG A 1 204 ? -2.896 14.980 -3.264 1.00 71.19 204 ARG A C 1
ATOM 1592 O O . ARG A 1 204 ? -2.621 13.788 -3.210 1.00 71.19 204 ARG A O 1
ATOM 1599 N N . VAL A 1 205 ? -1.958 15.916 -3.188 1.00 75.06 205 VAL A N 1
ATOM 1600 C CA . VAL A 1 205 ? -0.573 15.598 -2.817 1.00 75.06 205 VAL A CA 1
ATOM 1601 C C . VAL A 1 205 ? -0.510 15.478 -1.297 1.00 75.06 205 VAL A C 1
ATOM 1603 O O . VAL A 1 205 ? -1.007 16.356 -0.592 1.00 75.06 205 VAL A O 1
ATOM 1606 N N . LEU A 1 206 ? 0.071 14.394 -0.786 1.00 85.56 206 LEU A N 1
ATOM 1607 C CA . LEU A 1 206 ? 0.255 14.217 0.654 1.00 85.56 206 LEU A CA 1
ATOM 1608 C C . LEU A 1 206 ? 1.431 15.051 1.149 1.00 85.56 206 LEU A C 1
ATOM 1610 O O . LEU A 1 206 ? 2.396 15.273 0.413 1.00 85.56 206 LEU A O 1
ATOM 1614 N N . ASP A 1 207 ? 1.398 15.423 2.429 1.00 89.94 207 ASP A N 1
ATOM 1615 C CA . ASP A 1 207 ? 2.551 16.024 3.096 1.00 89.94 207 ASP A CA 1
ATOM 1616 C C . ASP A 1 207 ? 3.687 14.996 3.217 1.00 89.94 207 ASP A C 1
ATOM 1618 O O . ASP A 1 207 ? 3.787 14.218 4.170 1.00 89.94 207 ASP A O 1
ATOM 1622 N N . ALA A 1 208 ? 4.547 14.988 2.198 1.00 90.50 208 ALA A N 1
ATOM 1623 C CA . ALA A 1 208 ? 5.683 14.089 2.098 1.00 90.50 208 ALA A CA 1
ATOM 1624 C C . ALA A 1 208 ? 6.681 14.290 3.248 1.00 90.50 208 ALA A C 1
ATOM 1626 O O . ALA A 1 208 ? 7.308 13.325 3.682 1.00 90.50 208 ALA A O 1
ATOM 1627 N N . SER A 1 209 ? 6.813 15.518 3.766 1.00 91.25 209 SER A N 1
ATOM 1628 C CA . SER A 1 209 ? 7.729 15.816 4.867 1.00 91.25 209 SER A CA 1
ATOM 1629 C C . SER A 1 209 ? 7.220 15.224 6.175 1.00 91.25 209 SER A C 1
ATOM 1631 O O . SER A 1 209 ? 7.969 14.524 6.858 1.00 91.25 209 SER A O 1
ATOM 1633 N N . ALA A 1 210 ? 5.944 15.445 6.504 1.00 93.50 210 ALA A N 1
ATOM 1634 C CA . ALA A 1 210 ? 5.333 14.855 7.691 1.00 93.50 210 ALA A CA 1
ATOM 1635 C C . ALA A 1 210 ? 5.359 13.320 7.626 1.00 93.50 210 ALA A C 1
ATOM 1637 O O . ALA A 1 210 ? 5.745 12.670 8.596 1.00 93.50 210 ALA A O 1
ATOM 1638 N N . LEU A 1 211 ? 5.045 12.732 6.465 1.00 94.25 211 LEU A N 1
ATOM 1639 C CA . LEU A 1 211 ? 5.082 11.280 6.287 1.00 94.25 211 LEU A CA 1
ATOM 1640 C C . LEU A 1 211 ? 6.492 10.699 6.476 1.00 94.25 211 LEU A C 1
ATOM 1642 O O . LEU A 1 211 ? 6.653 9.705 7.184 1.00 94.25 211 LEU A O 1
ATOM 1646 N N . MET A 1 212 ? 7.520 11.330 5.899 1.00 92.81 212 MET A N 1
ATOM 1647 C CA . MET A 1 212 ? 8.905 10.886 6.091 1.00 92.81 212 MET A CA 1
ATOM 1648 C C . MET A 1 212 ? 9.355 11.002 7.549 1.00 92.81 212 MET A C 1
ATOM 1650 O O . MET A 1 212 ? 10.047 10.109 8.033 1.00 92.81 212 MET A O 1
ATOM 1654 N N . LYS A 1 213 ? 8.926 12.036 8.287 1.00 92.88 213 LYS A N 1
ATOM 1655 C CA . LYS A 1 213 ? 9.199 12.141 9.733 1.00 92.88 213 LYS A CA 1
ATOM 1656 C C . LYS A 1 213 ? 8.581 10.984 10.517 1.00 92.88 213 LYS A C 1
ATOM 1658 O O . LYS A 1 213 ? 9.254 10.425 11.380 1.00 92.88 213 LYS A O 1
ATOM 1663 N N . VAL A 1 214 ? 7.341 10.597 10.200 1.00 93.81 214 VAL A N 1
ATOM 1664 C CA . VAL A 1 214 ? 6.683 9.431 10.819 1.00 93.81 214 VAL A CA 1
ATOM 1665 C C . VAL A 1 214 ? 7.496 8.168 10.571 1.00 93.81 214 VAL A C 1
ATOM 1667 O O . VAL A 1 214 ? 7.795 7.454 11.526 1.00 93.81 214 VAL A O 1
ATOM 1670 N N . ILE A 1 215 ? 7.884 7.924 9.316 1.00 93.12 215 ILE A N 1
ATOM 1671 C CA . ILE A 1 215 ? 8.677 6.754 8.929 1.00 93.12 215 ILE A CA 1
ATOM 1672 C C . ILE A 1 215 ? 9.979 6.722 9.723 1.00 93.12 215 ILE A C 1
ATOM 1674 O O . ILE A 1 215 ? 10.167 5.800 10.509 1.00 93.12 215 ILE A O 1
ATOM 1678 N N . LYS A 1 216 ? 10.809 7.767 9.607 1.00 91.06 216 LYS A N 1
ATOM 1679 C CA . LYS A 1 216 ? 12.120 7.834 10.268 1.00 91.06 216 LYS A CA 1
ATOM 1680 C C . LYS A 1 216 ? 12.024 7.662 11.777 1.00 91.06 216 LYS A C 1
ATOM 1682 O O . LYS A 1 216 ? 12.783 6.887 12.343 1.00 91.06 216 LYS A O 1
ATOM 1687 N N . SER A 1 217 ? 11.051 8.308 12.428 1.00 90.88 217 SER A N 1
ATOM 1688 C CA . SER A 1 217 ? 10.859 8.192 13.884 1.00 90.88 217 SER A CA 1
ATOM 1689 C C . SER A 1 217 ? 10.565 6.765 14.368 1.00 90.88 217 SER A C 1
ATOM 1691 O O . SER A 1 217 ? 10.706 6.475 15.553 1.00 90.88 217 SER A O 1
ATOM 1693 N N . ARG A 1 218 ? 10.139 5.875 13.461 1.00 90.88 218 ARG A N 1
ATOM 1694 C CA . ARG A 1 218 ? 9.731 4.493 13.744 1.00 90.88 218 ARG A CA 1
ATOM 1695 C C . ARG A 1 218 ? 10.654 3.447 13.125 1.00 90.88 218 ARG A C 1
ATOM 1697 O O . ARG A 1 218 ? 10.353 2.260 13.220 1.00 90.88 218 ARG A O 1
ATOM 1704 N N . THR A 1 219 ? 11.743 3.856 12.490 1.00 88.44 219 THR A N 1
ATOM 1705 C CA . THR A 1 219 ? 12.694 2.953 11.825 1.00 88.44 219 THR A CA 1
ATOM 1706 C C . THR A 1 219 ? 14.135 3.284 12.191 1.00 88.44 219 THR A C 1
ATOM 1708 O O . THR A 1 219 ? 14.917 2.381 12.476 1.00 88.44 219 THR A O 1
ATOM 1711 N N . GLU A 1 220 ? 14.485 4.568 12.252 1.00 84.69 220 GLU A N 1
ATOM 1712 C CA . GLU A 1 220 ? 15.842 5.058 12.482 1.00 84.69 220 GLU A CA 1
ATOM 1713 C C . GLU A 1 220 ? 16.059 5.443 13.952 1.00 84.69 220 GLU A C 1
ATOM 1715 O O . GLU A 1 220 ? 15.194 6.032 14.597 1.00 84.69 220 GLU A O 1
ATOM 1720 N N . GLY A 1 221 ? 17.240 5.127 14.496 1.00 73.38 221 GLY A N 1
ATOM 1721 C CA . GLY A 1 221 ? 17.634 5.549 15.847 1.00 73.38 221 GLY A CA 1
ATOM 1722 C C . GLY A 1 221 ? 16.832 4.914 16.990 1.00 73.38 221 GLY A C 1
ATOM 1723 O O . GLY A 1 221 ? 16.874 5.416 18.114 1.00 73.38 221 GLY A O 1
ATOM 1724 N N . LEU A 1 222 ? 16.103 3.825 16.723 1.00 77.25 222 LEU A N 1
ATOM 1725 C CA . LEU A 1 222 ? 15.381 3.088 17.755 1.00 77.25 222 LEU A CA 1
ATOM 1726 C C . LEU A 1 222 ? 16.357 2.352 18.692 1.00 77.25 222 LEU A C 1
ATOM 1728 O O . LEU A 1 222 ? 17.357 1.809 18.217 1.00 77.25 222 LEU A O 1
ATOM 1732 N N . PRO A 1 223 ? 16.072 2.278 20.006 1.00 70.88 223 PRO A N 1
ATOM 1733 C CA . PRO A 1 223 ? 16.872 1.484 20.936 1.00 70.88 223 PRO A CA 1
ATOM 1734 C C . PRO A 1 223 ? 16.972 0.015 20.499 1.00 70.88 223 PRO A C 1
ATOM 1736 O O . PRO A 1 223 ? 15.996 -0.562 20.007 1.00 70.88 223 PRO A O 1
ATOM 1739 N N . GLU A 1 224 ? 18.126 -0.617 20.716 1.00 63.28 224 GLU A N 1
ATOM 1740 C CA . GLU A 1 224 ? 18.312 -2.043 20.422 1.00 63.28 224 GLU A CA 1
ATOM 1741 C C . GLU A 1 224 ? 17.269 -2.905 21.157 1.00 63.28 224 GLU A C 1
ATOM 1743 O O . GLU A 1 224 ? 16.982 -2.700 22.336 1.00 63.28 224 GLU A O 1
ATOM 1748 N N . GLY A 1 225 ? 16.672 -3.869 20.447 1.00 57.62 225 GLY A N 1
ATOM 1749 C CA . GLY A 1 225 ? 15.636 -4.755 20.996 1.00 57.62 225 GLY A CA 1
ATOM 1750 C C . GLY A 1 225 ? 14.209 -4.190 20.979 1.00 57.62 225 GLY A C 1
ATOM 1751 O O . GLY A 1 225 ? 13.282 -4.846 21.462 1.00 57.62 225 GLY A O 1
ATOM 1752 N N . THR A 1 226 ? 13.993 -3.010 20.391 1.00 61.81 226 THR A N 1
ATOM 1753 C CA . THR A 1 226 ? 12.649 -2.442 20.227 1.00 61.81 226 THR A CA 1
ATOM 1754 C C . THR A 1 226 ? 11.845 -3.266 19.206 1.00 61.81 226 THR A C 1
ATOM 1756 O O . THR A 1 226 ? 11.981 -3.089 18.000 1.00 61.81 226 THR A O 1
ATOM 1759 N N . GLN A 1 227 ? 10.960 -4.158 19.674 1.00 55.19 227 GLN A N 1
ATOM 1760 C CA . GLN A 1 227 ? 10.055 -4.997 18.849 1.00 55.19 227 GLN A CA 1
ATOM 1761 C C . GLN A 1 227 ? 8.968 -4.205 18.075 1.00 55.19 227 GLN A C 1
ATOM 1763 O O . GLN A 1 227 ? 7.973 -4.777 17.627 1.00 55.19 227 GLN A O 1
ATOM 1768 N N . GLN A 1 228 ? 9.124 -2.885 17.960 1.00 63.25 228 GLN A N 1
ATOM 1769 C CA . GLN A 1 228 ? 8.083 -1.913 17.605 1.00 63.25 228 GLN A CA 1
ATOM 1770 C C . GLN A 1 228 ? 8.441 -1.059 16.377 1.00 63.25 228 GLN A C 1
ATOM 1772 O O . GLN A 1 228 ? 7.842 -0.008 16.158 1.00 63.25 228 GLN A O 1
ATOM 1777 N N . ALA A 1 229 ? 9.429 -1.485 15.585 1.00 79.44 229 ALA A N 1
ATOM 1778 C CA . ALA A 1 229 ? 9.781 -0.786 14.357 1.00 79.44 229 ALA A CA 1
ATOM 1779 C C . ALA A 1 229 ? 8.656 -0.896 13.316 1.00 79.44 229 ALA A C 1
ATOM 1781 O O . ALA A 1 229 ? 8.018 -1.943 13.178 1.00 79.44 229 ALA A O 1
ATOM 1782 N N . LEU A 1 230 ? 8.448 0.183 12.564 1.00 91.44 230 LEU A N 1
ATOM 1783 C CA . LEU A 1 230 ? 7.597 0.169 11.381 1.00 91.44 230 LEU A CA 1
ATOM 1784 C C . LEU A 1 230 ? 8.272 -0.704 10.314 1.00 91.44 230 LEU A C 1
ATOM 1786 O O . LEU A 1 230 ? 9.393 -0.437 9.892 1.00 91.44 230 LEU A O 1
ATOM 1790 N N . GLU A 1 231 ? 7.595 -1.765 9.894 1.00 91.31 231 GLU A N 1
ATOM 1791 C CA . GLU A 1 231 ? 8.127 -2.769 8.970 1.00 91.31 231 GLU A CA 1
ATOM 1792 C C . GLU A 1 231 ? 7.805 -2.401 7.513 1.00 91.31 231 GLU A C 1
ATOM 1794 O O . GLU A 1 231 ? 8.639 -2.568 6.620 1.00 91.31 231 GLU A O 1
ATOM 1799 N N . GLU A 1 232 ? 6.604 -1.871 7.261 1.00 93.19 232 GLU A N 1
ATOM 1800 C CA . GLU A 1 232 ? 6.115 -1.576 5.913 1.00 93.19 232 GLU A CA 1
ATOM 1801 C C . GLU A 1 232 ? 5.245 -0.315 5.869 1.00 93.19 232 GLU A C 1
ATOM 1803 O O . GLU A 1 232 ? 4.326 -0.136 6.673 1.00 93.19 232 GLU A O 1
ATOM 1808 N N . VAL A 1 233 ? 5.488 0.526 4.858 1.00 94.88 233 VAL A N 1
ATOM 1809 C CA . VAL A 1 233 ? 4.557 1.574 4.432 1.00 94.88 233 VAL A CA 1
ATOM 1810 C C . VAL A 1 233 ? 4.058 1.277 3.031 1.00 94.88 233 VAL A C 1
ATOM 1812 O O . VAL A 1 233 ? 4.835 1.294 2.081 1.00 94.88 233 VAL A O 1
ATOM 1815 N N . THR A 1 234 ? 2.764 0.997 2.900 1.00 94.50 234 THR A N 1
ATOM 1816 C CA . THR A 1 234 ? 2.114 0.712 1.616 1.00 94.50 234 THR A CA 1
ATOM 1817 C C . THR A 1 234 ? 1.438 1.958 1.070 1.00 94.50 234 THR A C 1
ATOM 1819 O O . THR A 1 234 ? 0.749 2.675 1.789 1.00 94.50 234 THR A O 1
ATOM 1822 N N . PHE A 1 235 ? 1.582 2.171 -0.228 1.00 92.88 235 PHE A N 1
ATOM 1823 C CA . PHE A 1 235 ? 1.030 3.276 -0.983 1.00 92.88 235 PHE A CA 1
ATOM 1824 C C . PHE A 1 235 ? 0.047 2.743 -2.024 1.00 92.88 235 PHE A C 1
ATOM 1826 O O . PHE A 1 235 ? 0.444 1.970 -2.896 1.00 92.88 235 PHE A O 1
ATOM 1833 N N . ILE A 1 236 ? -1.220 3.159 -1.954 1.00 90.06 236 ILE A N 1
ATOM 1834 C CA . ILE A 1 236 ? -2.270 2.791 -2.918 1.00 90.06 236 ILE A CA 1
ATOM 1835 C C . ILE A 1 236 ? -2.855 4.052 -3.554 1.00 90.06 236 ILE A C 1
ATOM 1837 O O . ILE A 1 236 ? -3.491 4.844 -2.865 1.00 90.06 236 ILE A O 1
ATOM 1841 N N . TRP A 1 237 ? -2.633 4.240 -4.850 1.00 88.56 237 TRP A N 1
ATOM 1842 C CA . TRP A 1 237 ? -3.119 5.387 -5.616 1.00 88.56 237 TRP A CA 1
ATOM 1843 C C . TRP A 1 237 ? -4.082 4.922 -6.705 1.00 88.56 237 TRP A C 1
ATOM 1845 O O . TRP A 1 237 ? -3.969 3.800 -7.198 1.00 88.56 237 TRP A O 1
ATOM 1855 N N . ASP A 1 238 ? -4.986 5.806 -7.118 1.00 84.06 238 ASP A N 1
ATOM 1856 C CA . ASP A 1 238 ? -5.804 5.576 -8.315 1.00 84.06 238 ASP A CA 1
ATOM 1857 C C . ASP A 1 238 ? -5.018 5.887 -9.609 1.00 84.06 238 ASP A C 1
ATOM 1859 O O . ASP A 1 238 ? -5.245 5.256 -10.642 1.00 84.06 238 ASP A O 1
ATOM 1863 N N . ASP A 1 239 ? -4.041 6.804 -9.544 1.00 85.50 239 ASP A N 1
ATOM 1864 C CA . ASP A 1 239 ? -3.165 7.190 -10.659 1.00 85.50 239 ASP A CA 1
ATOM 1865 C C . ASP A 1 239 ? -1.689 6.834 -10.379 1.00 85.50 239 ASP A C 1
ATOM 1867 O O . ASP A 1 239 ? -1.069 7.279 -9.405 1.00 85.50 239 ASP A O 1
ATOM 1871 N N . ALA A 1 240 ? -1.106 6.039 -11.279 1.00 86.25 240 ALA A N 1
ATOM 1872 C CA . ALA A 1 240 ? 0.284 5.601 -11.239 1.00 86.25 240 ALA A CA 1
ATOM 1873 C C . ALA A 1 240 ? 1.300 6.752 -11.336 1.00 86.25 240 ALA A C 1
ATOM 1875 O O . ALA A 1 240 ? 2.358 6.685 -10.707 1.00 86.25 240 ALA A O 1
ATOM 1876 N N . GLU A 1 241 ? 1.015 7.799 -12.110 1.00 86.44 241 GLU A N 1
ATOM 1877 C CA . GLU A 1 241 ? 1.884 8.973 -12.237 1.00 86.44 241 GLU A CA 1
ATOM 1878 C C . GLU A 1 241 ? 1.846 9.816 -10.961 1.00 86.44 241 GLU A C 1
ATOM 1880 O O . GLU A 1 241 ? 2.888 10.292 -10.503 1.00 86.44 241 GLU A O 1
ATOM 1885 N N . MET A 1 242 ? 0.683 9.915 -10.310 1.00 87.31 242 MET A N 1
ATOM 1886 C CA . MET A 1 242 ? 0.566 10.581 -9.010 1.00 87.31 242 MET A CA 1
ATOM 1887 C C . MET A 1 242 ? 1.322 9.836 -7.909 1.00 87.31 242 MET A C 1
ATOM 1889 O O . MET A 1 242 ? 1.989 10.479 -7.095 1.00 87.31 242 MET A O 1
ATOM 1893 N N . LEU A 1 243 ? 1.304 8.497 -7.911 1.00 90.31 243 LEU A N 1
ATOM 1894 C CA . LEU A 1 243 ? 2.157 7.711 -7.015 1.00 90.31 243 LEU A CA 1
ATOM 1895 C C . LEU A 1 243 ? 3.637 8.037 -7.242 1.00 90.31 243 LEU A C 1
ATOM 1897 O O . LEU A 1 243 ? 4.383 8.258 -6.293 1.00 90.31 243 LEU A O 1
ATOM 1901 N N . GLN A 1 244 ? 4.080 8.086 -8.499 1.00 88.88 244 GLN A N 1
ATOM 1902 C CA . GLN A 1 244 ? 5.475 8.397 -8.816 1.00 88.88 244 GLN A CA 1
ATOM 1903 C C . GLN A 1 244 ? 5.879 9.810 -8.416 1.00 88.88 244 GLN A C 1
ATOM 1905 O O . GLN A 1 244 ? 7.001 10.011 -7.951 1.00 88.88 244 GLN A O 1
ATOM 1910 N N . LEU A 1 245 ? 4.977 10.773 -8.587 1.00 87.31 245 LEU A N 1
ATOM 1911 C CA . LEU A 1 245 ? 5.181 12.138 -8.133 1.00 87.31 245 LEU A CA 1
ATOM 1912 C C . LEU A 1 245 ? 5.306 12.191 -6.603 1.00 87.31 245 LEU A C 1
ATOM 1914 O O . LEU A 1 245 ? 6.226 12.825 -6.089 1.00 87.31 245 LEU A O 1
ATOM 1918 N N . GLN A 1 246 ? 4.443 11.470 -5.878 1.00 89.56 246 GLN A N 1
ATOM 1919 C CA . GLN A 1 246 ? 4.496 11.385 -4.417 1.00 89.56 246 GLN A CA 1
ATOM 1920 C C . GLN A 1 246 ? 5.808 10.767 -3.920 1.00 89.56 246 GLN A C 1
ATOM 1922 O O . GLN A 1 246 ? 6.414 11.304 -2.992 1.00 89.56 246 GLN A O 1
ATOM 1927 N N . ILE A 1 247 ? 6.272 9.682 -4.552 1.00 90.00 247 ILE A N 1
ATOM 1928 C CA . ILE A 1 247 ? 7.570 9.067 -4.242 1.00 90.00 247 ILE A CA 1
ATOM 1929 C C . ILE A 1 247 ? 8.687 10.102 -4.424 1.00 90.00 247 ILE A C 1
ATOM 1931 O O . ILE A 1 247 ? 9.502 10.281 -3.525 1.00 90.00 247 ILE A O 1
ATOM 1935 N N . SER A 1 248 ? 8.680 10.861 -5.524 1.00 87.00 248 SER A N 1
ATOM 1936 C CA . SER A 1 248 ? 9.676 11.916 -5.746 1.00 87.00 248 SER A CA 1
ATOM 1937 C C . SER A 1 248 ? 9.616 13.053 -4.721 1.00 87.00 248 SER A C 1
ATOM 1939 O O . SER A 1 248 ? 10.659 13.577 -4.333 1.00 87.00 248 SER A O 1
ATOM 1941 N N . PHE A 1 249 ? 8.436 13.425 -4.220 1.00 87.69 249 PHE A N 1
ATOM 1942 C CA . PHE A 1 249 ? 8.345 14.398 -3.127 1.00 87.69 249 PHE A CA 1
ATOM 1943 C C . PHE A 1 249 ? 8.908 13.865 -1.810 1.00 87.69 249 PHE A C 1
ATOM 1945 O O . PHE A 1 249 ? 9.569 14.615 -1.091 1.00 87.69 249 PHE A O 1
ATOM 1952 N N . MET A 1 250 ? 8.700 12.583 -1.505 1.00 89.00 250 MET A N 1
ATOM 1953 C CA . MET A 1 250 ? 9.299 11.954 -0.324 1.00 89.00 250 MET A CA 1
ATOM 1954 C C . MET A 1 250 ? 10.827 11.954 -0.402 1.00 89.00 250 MET A C 1
ATOM 1956 O O . MET A 1 250 ? 11.483 12.278 0.580 1.00 89.00 250 MET A O 1
ATOM 1960 N N . GLU A 1 251 ? 11.399 11.685 -1.576 1.00 81.69 251 GLU A N 1
ATOM 1961 C CA . GLU A 1 251 ? 12.851 11.741 -1.788 1.00 81.69 251 GLU A CA 1
ATOM 1962 C C . GLU A 1 251 ? 13.425 13.145 -1.588 1.00 81.69 251 GLU A C 1
ATOM 1964 O O . GLU A 1 251 ? 14.504 13.319 -1.020 1.00 81.69 251 GLU A O 1
ATOM 1969 N N . LEU A 1 252 ? 12.721 14.167 -2.077 1.00 82.25 252 LEU A N 1
ATOM 1970 C CA . LEU A 1 252 ? 13.133 15.554 -1.880 1.00 82.25 252 LEU A CA 1
ATOM 1971 C C . LEU A 1 252 ? 13.081 15.934 -0.398 1.00 82.25 252 LEU A C 1
ATOM 1973 O O . LEU A 1 252 ? 14.004 16.582 0.087 1.00 82.25 252 LEU A O 1
ATOM 1977 N N . ALA A 1 253 ? 12.049 15.495 0.324 1.00 84.19 253 ALA A N 1
ATOM 1978 C CA . ALA A 1 253 ? 11.946 15.708 1.764 1.00 84.19 253 ALA A CA 1
ATOM 1979 C C 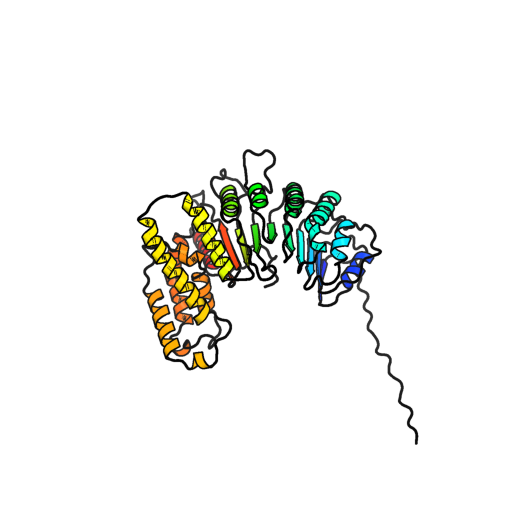. ALA A 1 253 ? 13.044 14.970 2.551 1.00 84.19 253 ALA A C 1
ATOM 1981 O O . ALA A 1 253 ? 13.504 15.473 3.572 1.00 84.19 253 ALA A O 1
ATOM 1982 N N . ASP A 1 254 ? 13.477 13.806 2.064 1.00 79.56 254 ASP A N 1
ATOM 1983 C CA . ASP A 1 254 ? 14.538 12.997 2.665 1.00 79.56 254 ASP A CA 1
ATOM 1984 C C . ASP A 1 254 ? 15.940 13.590 2.435 1.00 79.56 254 ASP A C 1
ATOM 1986 O O . ASP A 1 254 ? 16.777 13.588 3.330 1.00 79.56 254 ASP A O 1
ATOM 1990 N N . THR A 1 255 ? 16.190 14.152 1.246 1.00 69.75 255 THR A N 1
ATOM 1991 C CA . THR A 1 255 ? 17.515 14.657 0.829 1.00 69.75 255 THR A CA 1
ATOM 1992 C C . THR A 1 255 ? 17.817 16.099 1.236 1.00 69.75 255 THR A C 1
ATOM 1994 O O . THR A 1 255 ? 18.979 16.498 1.218 1.00 69.75 255 THR A O 1
ATOM 1997 N N . GLN A 1 256 ? 16.818 16.889 1.643 1.00 58.97 256 GLN A N 1
ATOM 1998 C CA . GLN A 1 256 ? 17.035 18.257 2.142 1.00 58.97 256 GLN A CA 1
ATOM 1999 C C . GLN A 1 256 ? 17.869 18.328 3.439 1.00 58.97 256 GLN A C 1
ATOM 2001 O O . GLN A 1 256 ? 18.210 19.428 3.867 1.00 58.97 256 GLN A O 1
ATOM 2006 N N . SER A 1 257 ? 18.240 17.193 4.045 1.00 50.97 257 SER A N 1
ATOM 2007 C CA . SER A 1 257 ? 19.152 17.134 5.192 1.00 50.97 257 SER A CA 1
ATOM 2008 C C . SER A 1 257 ? 20.638 16.953 4.845 1.00 50.97 257 SER A C 1
ATOM 2010 O O . SER A 1 257 ? 21.458 17.090 5.749 1.00 50.97 257 SER A O 1
ATOM 2012 N N . GLU A 1 258 ? 21.025 16.663 3.593 1.00 49.47 258 GLU A N 1
ATOM 2013 C CA . GLU A 1 258 ? 22.421 16.320 3.252 1.00 49.47 258 GLU A CA 1
ATOM 2014 C C . GLU A 1 258 ? 22.952 17.088 2.022 1.00 49.47 258 GLU A C 1
ATOM 2016 O O . GLU A 1 258 ? 22.628 16.807 0.866 1.00 49.47 25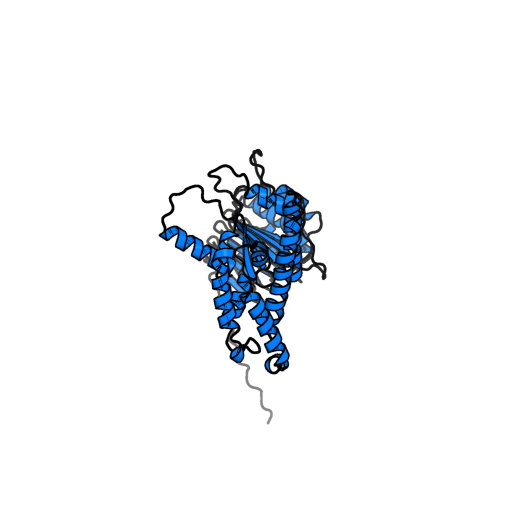8 GLU A O 1
ATOM 2021 N N . GLU A 1 259 ? 23.802 18.090 2.268 1.00 46.00 259 GLU A N 1
ATOM 2022 C CA . GLU A 1 259 ? 24.404 18.952 1.245 1.00 46.00 259 GLU A CA 1
ATOM 2023 C C . GLU A 1 259 ? 25.683 18.338 0.631 1.00 46.00 259 GLU A C 1
ATOM 2025 O O . GLU A 1 259 ? 26.725 18.252 1.281 1.00 46.00 259 GLU A O 1
ATOM 2030 N N . SER A 1 260 ? 25.663 17.980 -0.665 1.00 49.00 260 SER A N 1
ATOM 2031 C CA . SER A 1 260 ? 26.880 17.902 -1.507 1.00 49.00 260 SER A CA 1
ATOM 2032 C C . SER A 1 260 ? 26.595 17.938 -3.019 1.00 49.00 260 SER A C 1
ATOM 2034 O O . SER A 1 260 ? 25.825 17.145 -3.556 1.00 49.00 260 SER A O 1
ATOM 2036 N N . SER A 1 261 ? 27.247 18.859 -3.744 1.00 49.41 261 SER A N 1
ATOM 2037 C CA . SER A 1 261 ? 26.885 19.252 -5.122 1.00 49.41 261 SER A CA 1
ATOM 2038 C C . SER A 1 261 ? 27.352 18.308 -6.243 1.00 49.41 261 SER A C 1
ATOM 2040 O O . SER A 1 261 ? 26.671 18.205 -7.261 1.00 49.41 261 SER A O 1
ATOM 2042 N N . ALA A 1 262 ? 28.458 17.574 -6.078 1.00 46.88 262 ALA A N 1
ATOM 2043 C CA . ALA A 1 262 ? 28.947 16.631 -7.098 1.00 46.88 262 ALA A CA 1
ATOM 2044 C C . ALA A 1 262 ? 28.130 15.323 -7.135 1.00 46.88 262 ALA A C 1
ATOM 2046 O O . ALA A 1 262 ? 27.878 14.770 -8.207 1.00 46.88 262 ALA A O 1
ATOM 2047 N N . PHE A 1 263 ? 27.645 14.874 -5.973 1.00 50.22 263 PHE A N 1
ATOM 2048 C CA . PHE A 1 263 ? 26.756 13.717 -5.838 1.00 50.22 263 PHE A CA 1
ATOM 2049 C C . PHE A 1 263 ? 25.397 13.964 -6.521 1.00 50.22 263 PHE A C 1
ATOM 2051 O O . PHE A 1 263 ? 24.829 13.070 -7.146 1.00 50.22 263 PHE A O 1
ATOM 2058 N N . ASN A 1 264 ? 24.925 15.215 -6.518 1.00 52.56 264 ASN A N 1
ATOM 2059 C CA . ASN A 1 264 ? 23.668 15.612 -7.154 1.00 52.56 264 ASN A CA 1
ATOM 2060 C C . ASN A 1 264 ? 23.667 15.476 -8.692 1.00 52.56 264 ASN A C 1
ATOM 2062 O O . ASN A 1 264 ? 22.620 15.196 -9.276 1.00 52.56 264 ASN A O 1
ATOM 2066 N N . ILE A 1 265 ? 24.813 15.606 -9.370 1.00 54.22 265 ILE A N 1
ATOM 2067 C CA . ILE A 1 265 ? 24.886 15.497 -10.843 1.00 54.22 265 ILE A CA 1
ATOM 2068 C C . ILE A 1 265 ? 24.833 14.027 -11.306 1.00 54.22 265 ILE A C 1
ATOM 2070 O O . ILE A 1 265 ? 24.132 13.692 -12.257 1.00 54.22 265 ILE A O 1
ATOM 2074 N N . ALA A 1 266 ? 25.522 13.109 -10.621 1.00 54.09 266 ALA A N 1
ATOM 2075 C CA . ALA A 1 266 ? 25.444 11.677 -10.942 1.00 54.09 266 ALA A CA 1
ATOM 2076 C C . ALA A 1 266 ? 24.083 11.065 -10.548 1.00 54.09 266 ALA A C 1
ATOM 2078 O O . ALA A 1 266 ? 23.542 10.218 -11.269 1.00 54.09 266 ALA A O 1
ATOM 2079 N N . ARG A 1 267 ? 23.499 11.549 -9.441 1.00 60.84 267 ARG A N 1
ATOM 2080 C CA . ARG A 1 267 ? 22.138 11.209 -9.004 1.00 60.84 267 ARG A CA 1
ATOM 2081 C C . ARG A 1 267 ? 21.099 11.610 -10.049 1.00 60.84 267 ARG A C 1
ATOM 2083 O O . ARG A 1 267 ? 20.232 10.819 -10.384 1.00 60.84 267 ARG A O 1
ATOM 2090 N N . THR A 1 268 ? 21.224 12.791 -10.651 1.00 68.94 268 THR A N 1
ATOM 2091 C CA . THR A 1 268 ? 20.263 13.247 -11.672 1.00 68.94 268 THR A CA 1
ATOM 2092 C C . THR A 1 268 ? 20.316 12.432 -12.969 1.00 68.94 268 THR A C 1
ATOM 2094 O O . THR A 1 268 ? 19.263 12.151 -13.536 1.00 68.94 268 THR A O 1
ATOM 2097 N N . ALA A 1 269 ? 21.490 11.970 -13.417 1.00 78.75 269 ALA A N 1
ATOM 2098 C CA . ALA A 1 269 ? 21.599 11.158 -14.638 1.00 78.75 269 ALA A CA 1
ATOM 2099 C C . ALA A 1 269 ? 21.009 9.740 -14.487 1.00 78.75 269 ALA A C 1
ATOM 2101 O O . ALA A 1 269 ? 20.333 9.242 -15.392 1.00 78.75 269 ALA A O 1
ATOM 2102 N N . THR A 1 270 ? 21.259 9.088 -13.347 1.00 81.88 270 THR A N 1
ATOM 2103 C CA . THR A 1 270 ? 20.689 7.765 -13.025 1.00 81.88 270 THR A CA 1
ATOM 2104 C C . THR A 1 270 ? 19.181 7.848 -12.794 1.00 81.88 270 THR A C 1
ATOM 2106 O O . THR A 1 270 ? 18.447 7.004 -13.308 1.00 81.88 270 THR A O 1
ATOM 2109 N N . GLU A 1 271 ? 18.703 8.908 -12.141 1.00 84.44 271 GLU A N 1
ATOM 2110 C CA . GLU A 1 271 ? 17.273 9.205 -11.997 1.00 84.44 271 GLU A CA 1
ATOM 2111 C C . GLU A 1 271 ? 16.577 9.438 -13.342 1.00 84.44 271 GLU A C 1
ATOM 2113 O O . GLU A 1 271 ? 15.544 8.829 -13.624 1.00 84.44 271 GLU A O 1
ATOM 2118 N N . GLU A 1 272 ? 17.149 10.261 -14.227 1.00 87.00 272 GLU A N 1
ATOM 2119 C CA . GLU A 1 272 ? 16.571 10.510 -15.553 1.00 87.00 272 GLU A CA 1
ATOM 2120 C C . GLU A 1 272 ? 16.520 9.222 -16.391 1.00 87.00 272 GLU A C 1
ATOM 2122 O O . GLU A 1 272 ? 15.569 8.963 -17.138 1.00 87.00 272 GLU A O 1
ATOM 2127 N N . LEU A 1 273 ? 17.547 8.380 -16.278 1.00 89.94 273 LEU A N 1
ATOM 2128 C CA . LEU A 1 273 ? 17.574 7.078 -16.926 1.00 89.94 273 LEU A CA 1
ATOM 2129 C C . LEU A 1 273 ? 16.498 6.141 -16.364 1.00 89.94 273 LEU A C 1
ATOM 2131 O O . LEU A 1 273 ? 15.769 5.541 -17.155 1.00 89.94 273 LEU A O 1
ATOM 2135 N N . ALA A 1 274 ? 16.355 6.049 -15.040 1.00 91.44 274 ALA A N 1
ATOM 2136 C CA . ALA A 1 274 ? 15.336 5.231 -14.389 1.00 91.44 274 ALA A CA 1
ATOM 2137 C C . ALA A 1 274 ? 13.915 5.706 -14.740 1.00 91.44 274 ALA A C 1
ATOM 2139 O O . ALA A 1 274 ? 13.067 4.889 -15.104 1.00 91.44 274 ALA A O 1
ATOM 2140 N N . ALA A 1 275 ? 13.662 7.018 -14.740 1.00 90.00 275 ALA A N 1
ATOM 2141 C CA . ALA A 1 275 ? 12.379 7.600 -15.136 1.00 90.00 275 ALA A CA 1
ATOM 2142 C C . ALA A 1 275 ? 12.025 7.270 -16.598 1.00 90.00 275 ALA A C 1
ATOM 2144 O O . ALA A 1 275 ? 10.933 6.775 -16.891 1.00 90.00 275 ALA A O 1
ATOM 2145 N N . ARG A 1 276 ? 12.973 7.454 -17.530 1.00 91.75 276 ARG A N 1
ATOM 2146 C CA . ARG A 1 276 ? 12.781 7.073 -18.942 1.00 91.75 276 ARG A CA 1
ATOM 2147 C C . ARG A 1 276 ? 12.586 5.569 -19.108 1.00 91.75 276 ARG A C 1
ATOM 2149 O O . ARG A 1 276 ? 11.772 5.150 -19.936 1.00 91.75 276 ARG A O 1
ATOM 2156 N N . ALA A 1 277 ? 13.324 4.763 -18.345 1.00 94.12 277 ALA A N 1
ATOM 2157 C CA . ALA A 1 277 ? 13.218 3.315 -18.394 1.00 94.12 277 ALA A CA 1
ATOM 2158 C C . ALA A 1 277 ? 11.836 2.843 -17.937 1.00 94.12 277 ALA A C 1
ATOM 2160 O O . ALA A 1 277 ? 11.230 2.025 -18.629 1.00 94.12 277 ALA A O 1
ATOM 2161 N N . ARG A 1 278 ? 11.304 3.413 -16.847 1.00 93.38 278 ARG A N 1
ATOM 2162 C CA . ARG A 1 278 ? 9.956 3.127 -16.338 1.00 93.38 278 ARG A CA 1
ATOM 2163 C C . ARG A 1 278 ? 8.916 3.388 -17.414 1.00 93.38 278 ARG A C 1
ATOM 2165 O O . ARG A 1 278 ? 8.223 2.459 -17.815 1.00 93.38 278 ARG A O 1
ATOM 2172 N N . LEU A 1 279 ? 8.866 4.617 -17.933 1.00 90.94 279 LEU A N 1
ATOM 2173 C CA . LEU A 1 279 ? 7.869 5.027 -18.927 1.00 90.94 279 LEU A CA 1
ATOM 2174 C C . LEU A 1 279 ? 7.884 4.125 -20.166 1.00 90.94 279 LEU A C 1
ATOM 2176 O O . LEU A 1 279 ? 6.832 3.777 -20.705 1.00 90.94 279 LEU A O 1
ATOM 2180 N N . ARG A 1 280 ? 9.068 3.719 -20.641 1.00 93.31 280 ARG A N 1
ATOM 2181 C CA . ARG A 1 280 ? 9.186 2.838 -21.813 1.00 93.31 280 ARG A CA 1
ATOM 2182 C C . ARG A 1 280 ? 8.833 1.389 -21.509 1.00 93.31 280 ARG A C 1
ATOM 2184 O O . ARG A 1 280 ? 8.120 0.782 -22.305 1.00 93.31 280 ARG A O 1
ATOM 2191 N N . LEU A 1 281 ? 9.310 0.833 -20.396 1.00 93.94 281 LEU A N 1
ATOM 2192 C CA . LEU A 1 281 ? 8.958 -0.527 -19.982 1.00 93.94 281 LEU A CA 1
ATOM 2193 C C . LEU A 1 281 ? 7.452 -0.653 -19.756 1.00 93.94 281 LEU A C 1
ATOM 2195 O O . LEU A 1 281 ? 6.840 -1.618 -20.210 1.00 93.94 281 LEU A O 1
ATOM 2199 N N . ASP A 1 282 ? 6.847 0.340 -19.124 1.00 90.44 282 ASP A N 1
ATOM 2200 C CA . ASP A 1 282 ? 5.413 0.377 -18.895 1.00 90.44 282 ASP A CA 1
ATOM 2201 C C . ASP A 1 282 ? 4.629 0.466 -20.220 1.00 90.44 282 ASP A C 1
ATOM 2203 O O . ASP A 1 282 ? 3.983 -0.494 -20.659 1.00 90.44 282 ASP A O 1
ATOM 2207 N N . SER A 1 283 ? 4.811 1.562 -20.962 1.00 89.50 283 SER A N 1
ATOM 2208 C CA . SER A 1 283 ? 4.012 1.860 -22.158 1.00 89.50 283 SER A CA 1
ATOM 2209 C C . SER A 1 283 ? 4.241 0.916 -23.349 1.00 89.50 283 SER A C 1
ATOM 2211 O O . SER A 1 283 ? 3.330 0.732 -24.171 1.00 89.50 283 SER A O 1
ATOM 2213 N N . GLN A 1 284 ? 5.438 0.327 -23.482 1.00 90.94 284 GLN A N 1
ATOM 2214 C CA . GLN A 1 284 ? 5.810 -0.500 -24.640 1.00 90.94 284 GLN A CA 1
ATOM 2215 C C . GLN A 1 284 ? 5.836 -2.001 -24.347 1.00 90.94 284 GLN A C 1
ATOM 2217 O O . GLN A 1 284 ? 5.596 -2.778 -25.272 1.00 90.94 284 GLN A O 1
ATOM 2222 N N . PHE A 1 285 ? 6.102 -2.421 -23.106 1.00 91.19 285 PHE A N 1
ATOM 2223 C CA . PHE A 1 285 ? 6.260 -3.841 -22.772 1.00 91.19 285 PHE A CA 1
ATOM 2224 C C . PHE A 1 285 ? 5.168 -4.364 -21.842 1.00 91.19 285 PHE A C 1
ATOM 2226 O O . PHE A 1 285 ? 4.743 -5.506 -22.028 1.00 91.19 285 PHE A O 1
ATOM 2233 N N . ASN A 1 286 ? 4.678 -3.557 -20.896 1.00 88.12 286 ASN A N 1
ATOM 2234 C CA . ASN A 1 286 ? 3.722 -4.000 -19.872 1.00 88.12 286 ASN A CA 1
ATOM 2235 C C . ASN A 1 286 ? 2.277 -3.574 -20.125 1.00 88.12 286 ASN A C 1
ATOM 2237 O O . ASN A 1 286 ? 1.367 -4.223 -19.615 1.00 88.12 286 ASN A O 1
ATOM 2241 N N . ARG A 1 287 ? 2.051 -2.616 -21.029 1.00 85.50 287 ARG A N 1
ATOM 2242 C CA . ARG A 1 287 ? 0.716 -2.174 -21.443 1.00 85.50 287 ARG A CA 1
ATOM 2243 C C . ARG A 1 287 ? -0.247 -3.341 -21.663 1.00 85.50 287 ARG A C 1
ATOM 2245 O O . ARG A 1 287 ? 0.040 -4.265 -22.436 1.00 85.50 287 ARG A O 1
ATOM 2252 N N . TRP A 1 288 ? -1.418 -3.289 -21.027 1.00 79.81 288 TRP A N 1
ATOM 2253 C CA . TRP A 1 288 ? -2.388 -4.392 -21.038 1.00 79.81 288 TRP A CA 1
ATOM 2254 C C . TRP A 1 288 ? -2.780 -4.849 -22.453 1.00 79.81 288 TRP A C 1
ATOM 2256 O O . TRP A 1 288 ? -2.890 -6.047 -22.728 1.00 79.81 288 TRP A O 1
ATOM 2266 N N . TRP A 1 289 ? -2.885 -3.902 -23.388 1.00 81.31 289 TRP A N 1
ATOM 2267 C CA . TRP A 1 289 ? -3.173 -4.171 -24.790 1.00 81.31 289 TRP A CA 1
ATOM 2268 C C . TRP A 1 289 ? -2.398 -3.242 -25.725 1.00 81.31 289 TRP A C 1
ATOM 2270 O O . TRP A 1 289 ? -2.263 -2.039 -25.496 1.00 81.31 289 TRP A O 1
ATOM 2280 N N . HIS A 1 290 ? -1.934 -3.805 -26.838 1.00 86.12 290 HIS A N 1
ATOM 2281 C CA . HIS A 1 290 ? -1.378 -3.046 -27.950 1.00 86.12 290 HIS A CA 1
ATOM 2282 C C . HIS A 1 290 ? -2.372 -3.034 -29.109 1.00 86.12 290 HIS A C 1
ATOM 2284 O O . HIS A 1 290 ? -2.997 -4.049 -29.427 1.00 86.12 290 HIS A O 1
ATOM 2290 N N . ARG A 1 291 ? -2.488 -1.891 -29.793 1.00 87.06 291 ARG A N 1
ATOM 2291 C CA . ARG A 1 291 ? -3.263 -1.800 -31.039 1.00 87.06 291 ARG A CA 1
ATOM 2292 C C . ARG A 1 291 ? -2.710 -2.806 -32.053 1.00 87.06 291 ARG A C 1
ATOM 2294 O O . ARG A 1 291 ? -1.495 -2.925 -32.174 1.00 87.06 291 ARG A O 1
ATOM 2301 N N . ARG A 1 292 ? -3.571 -3.452 -32.856 1.00 86.56 292 ARG A N 1
ATOM 2302 C CA . ARG A 1 292 ? -3.148 -4.433 -33.887 1.00 86.56 292 ARG A CA 1
ATOM 2303 C C . ARG A 1 292 ? -1.981 -3.942 -34.752 1.00 86.56 292 ARG A C 1
ATOM 2305 O O . ARG A 1 292 ? -1.062 -4.705 -35.021 1.00 86.56 292 ARG A O 1
ATOM 2312 N N . ARG A 1 293 ? -1.975 -2.656 -35.125 1.00 89.56 293 ARG A N 1
ATOM 2313 C CA . ARG A 1 293 ? -0.900 -2.032 -35.920 1.00 89.56 293 ARG A CA 1
ATOM 2314 C C . ARG A 1 293 ? 0.487 -2.140 -35.272 1.00 89.56 293 ARG A C 1
ATOM 2316 O O . ARG A 1 293 ? 1.465 -2.232 -35.998 1.00 89.56 293 ARG A O 1
ATOM 2323 N N . ALA A 1 294 ? 0.586 -2.170 -33.942 1.00 90.06 294 ALA A N 1
ATOM 2324 C CA . ALA A 1 294 ? 1.861 -2.307 -33.240 1.00 90.06 294 ALA A CA 1
ATOM 2325 C C . ALA A 1 294 ? 2.553 -3.645 -33.549 1.00 90.06 294 ALA A C 1
ATOM 2327 O O . ALA A 1 294 ? 3.771 -3.684 -33.679 1.00 90.06 294 ALA A O 1
ATOM 2328 N N . TYR A 1 295 ? 1.795 -4.730 -33.743 1.00 90.12 295 TYR A N 1
ATOM 2329 C CA . TYR A 1 295 ? 2.343 -6.058 -34.056 1.00 90.12 295 TYR A CA 1
ATOM 2330 C C . TYR A 1 295 ? 2.933 -6.164 -35.463 1.00 90.12 295 TYR A C 1
ATOM 2332 O O . 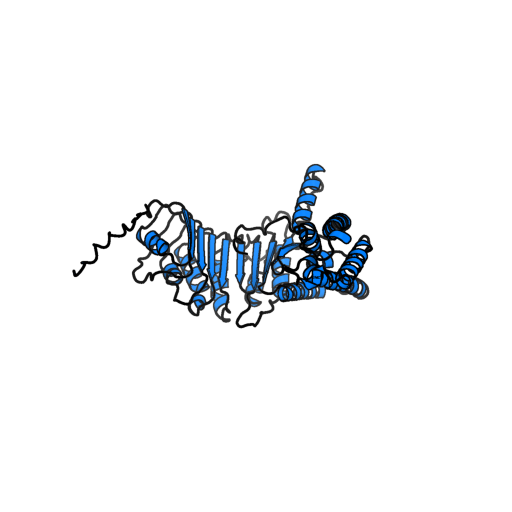TYR A 1 295 ? 3.747 -7.046 -35.710 1.00 90.12 295 TYR A O 1
ATOM 2340 N N . PHE A 1 296 ? 2.561 -5.250 -36.357 1.00 90.69 296 PHE A N 1
ATOM 2341 C CA . PHE A 1 296 ? 3.057 -5.185 -37.732 1.00 90.69 296 PHE A CA 1
ATOM 2342 C C . PHE A 1 296 ? 3.946 -3.960 -37.969 1.00 90.69 296 PHE A C 1
ATOM 2344 O O . PHE A 1 296 ? 4.208 -3.606 -39.113 1.00 90.69 296 PHE A O 1
ATOM 2351 N N . ASN A 1 297 ? 4.385 -3.285 -36.901 1.00 93.50 297 ASN A N 1
ATOM 2352 C CA . ASN A 1 297 ? 5.218 -2.094 -36.990 1.00 93.50 297 ASN A CA 1
ATOM 2353 C C . ASN A 1 297 ? 6.695 -2.449 -36.718 1.00 93.50 297 ASN A C 1
ATOM 2355 O O . ASN A 1 297 ? 7.116 -2.420 -35.559 1.00 93.50 297 ASN A O 1
ATOM 2359 N N . PRO A 1 298 ? 7.503 -2.755 -37.754 1.00 93.00 298 PRO A N 1
ATOM 2360 C CA . PRO A 1 298 ? 8.903 -3.138 -37.568 1.00 93.00 298 PRO A CA 1
ATOM 2361 C C . PRO A 1 298 ? 9.747 -2.010 -36.966 1.00 93.00 298 PRO A C 1
ATOM 2363 O O . PRO A 1 298 ? 10.696 -2.280 -36.235 1.00 93.00 298 PRO A O 1
ATOM 2366 N N . ARG A 1 299 ? 9.388 -0.742 -37.217 1.00 94.75 299 ARG A N 1
ATOM 2367 C CA . ARG A 1 299 ? 10.082 0.408 -36.630 1.00 94.75 299 ARG A CA 1
ATOM 2368 C C . ARG A 1 299 ? 9.922 0.430 -35.111 1.00 94.75 299 ARG A C 1
ATOM 2370 O O . ARG A 1 299 ? 10.920 0.573 -34.414 1.00 94.75 299 ARG A O 1
ATOM 2377 N N . LEU A 1 300 ? 8.704 0.210 -34.613 1.00 93.12 300 LEU A N 1
ATOM 2378 C CA . LEU A 1 300 ? 8.451 0.096 -33.174 1.00 93.12 300 LEU A CA 1
ATOM 2379 C C . LEU A 1 300 ? 9.263 -1.052 -32.560 1.00 93.12 300 LEU A C 1
ATOM 2381 O O . LEU A 1 300 ? 9.884 -0.871 -31.519 1.00 93.12 300 LEU A O 1
ATOM 2385 N N . HIS A 1 301 ? 9.305 -2.221 -33.207 1.00 95.44 301 HIS A N 1
ATOM 2386 C CA . HIS A 1 301 ? 10.053 -3.368 -32.671 1.00 95.44 301 HIS A CA 1
ATOM 2387 C C . HIS A 1 301 ? 11.559 -3.095 -32.621 1.00 95.44 301 HIS A C 1
ATOM 2389 O O . HIS A 1 301 ? 12.215 -3.459 -31.649 1.00 95.44 301 HIS A O 1
ATOM 2395 N N . LEU A 1 302 ? 12.108 -2.418 -33.635 1.00 95.94 302 LEU A N 1
ATOM 2396 C CA . LEU A 1 302 ? 13.506 -1.985 -33.645 1.00 95.94 302 LEU A CA 1
ATOM 2397 C C . LEU A 1 302 ? 13.795 -0.941 -32.559 1.00 95.94 302 LEU A C 1
ATOM 2399 O O . LEU A 1 302 ? 14.855 -0.994 -31.941 1.00 95.94 302 LEU A O 1
ATOM 2403 N N . GLU A 1 303 ? 12.874 -0.010 -32.308 1.00 95.44 303 GLU A N 1
ATOM 2404 C CA . GLU A 1 303 ? 12.989 0.975 -31.224 1.00 95.44 303 GLU A CA 1
ATOM 2405 C C . GLU A 1 303 ? 12.976 0.297 -29.845 1.00 95.44 303 GLU A C 1
ATOM 2407 O O . GLU A 1 303 ? 13.851 0.576 -29.024 1.00 95.44 303 GLU A O 1
ATOM 2412 N N . MET A 1 304 ? 12.062 -0.654 -29.626 1.00 95.69 304 MET A N 1
ATOM 2413 C CA . MET A 1 304 ? 12.014 -1.487 -28.418 1.00 95.69 304 MET A CA 1
ATOM 2414 C C . MET A 1 304 ? 13.303 -2.300 -28.239 1.00 95.69 304 MET A C 1
ATOM 2416 O O . MET A 1 304 ? 13.848 -2.368 -27.139 1.00 95.69 304 MET A O 1
ATOM 2420 N N . ASN A 1 305 ? 13.832 -2.877 -29.323 1.00 97.00 305 ASN A N 1
ATOM 2421 C CA . ASN A 1 305 ? 15.097 -3.609 -29.311 1.00 97.00 305 ASN A CA 1
ATOM 2422 C C . ASN A 1 305 ? 16.281 -2.729 -28.923 1.00 97.00 305 ASN A C 1
ATOM 2424 O O . ASN A 1 305 ? 17.053 -3.116 -28.051 1.00 97.00 305 ASN A O 1
ATOM 2428 N N . LYS A 1 306 ? 16.404 -1.549 -29.541 1.00 96.75 306 LYS A N 1
ATOM 2429 C CA . LYS A 1 306 ? 17.458 -0.586 -29.207 1.00 96.75 306 LYS A CA 1
ATOM 2430 C C . LYS A 1 306 ? 17.388 -0.179 -27.742 1.00 96.75 306 LYS A C 1
ATOM 2432 O O . LYS A 1 306 ? 18.415 -0.147 -27.082 1.00 96.75 306 LYS A O 1
ATOM 2437 N N . PHE A 1 307 ? 16.187 0.093 -27.238 1.00 96.00 307 PHE A N 1
ATOM 2438 C CA . PHE A 1 307 ? 15.993 0.453 -25.840 1.00 96.00 307 PHE A CA 1
ATOM 2439 C C . PHE A 1 307 ? 16.408 -0.674 -24.885 1.00 96.00 307 PHE A C 1
ATOM 2441 O O . PHE A 1 307 ? 17.149 -0.423 -23.943 1.00 96.00 307 PHE A O 1
ATOM 2448 N N . LEU A 1 308 ? 15.993 -1.920 -25.137 1.00 96.06 308 LEU A N 1
ATOM 2449 C CA . LEU A 1 308 ? 16.378 -3.027 -24.260 1.00 96.06 308 LEU A CA 1
ATOM 2450 C C . LEU A 1 308 ? 17.886 -3.311 -24.325 1.00 96.06 308 LEU A C 1
ATOM 2452 O O . LEU A 1 308 ? 18.484 -3.583 -23.293 1.00 96.06 308 LEU A O 1
ATOM 2456 N N . SER A 1 309 ? 18.509 -3.174 -25.501 1.00 96.50 309 SER A N 1
ATOM 2457 C CA . SER A 1 309 ? 19.970 -3.265 -25.641 1.00 96.50 309 SER A CA 1
ATOM 2458 C C . SER A 1 309 ? 20.687 -2.175 -24.848 1.00 96.50 309 SER A C 1
ATOM 2460 O O . SER A 1 309 ? 21.646 -2.472 -24.153 1.00 96.50 309 SER A O 1
ATOM 2462 N N . GLN A 1 310 ? 20.175 -0.940 -24.861 1.00 94.75 310 GLN A N 1
ATOM 2463 C CA . GLN A 1 310 ? 20.730 0.136 -24.036 1.00 94.75 310 GLN A CA 1
ATOM 2464 C C . GLN A 1 310 ? 20.702 -0.213 -22.549 1.00 94.75 310 GLN A C 1
ATOM 2466 O O . GLN A 1 310 ? 21.675 0.070 -21.868 1.00 94.75 310 GLN A O 1
ATOM 2471 N N . LEU A 1 311 ? 19.625 -0.832 -22.049 1.00 94.88 311 LEU A N 1
ATOM 2472 C CA . LEU A 1 311 ? 19.577 -1.283 -20.656 1.00 94.88 311 LEU A CA 1
ATOM 2473 C C . LEU A 1 311 ? 20.544 -2.447 -20.393 1.00 94.88 311 LEU A C 1
ATOM 2475 O O . LEU A 1 311 ? 21.191 -2.487 -19.352 1.00 94.88 311 LEU A O 1
ATOM 2479 N N . GLU A 1 312 ? 20.668 -3.390 -21.326 1.00 95.94 312 GLU A N 1
ATOM 2480 C CA . GLU A 1 312 ? 21.606 -4.515 -21.210 1.00 95.94 312 GLU A CA 1
ATOM 2481 C C . GLU A 1 312 ? 23.068 -4.067 -21.152 1.00 95.94 312 GLU A C 1
ATOM 2483 O O . GLU A 1 312 ? 23.855 -4.700 -20.445 1.00 95.94 312 GLU A O 1
ATOM 2488 N N . ASP A 1 313 ? 23.410 -2.974 -21.831 1.00 94.12 313 ASP A N 1
ATOM 2489 C CA . ASP A 1 313 ? 24.756 -2.400 -21.860 1.00 94.12 313 ASP A CA 1
ATOM 2490 C C . ASP A 1 313 ? 25.075 -1.546 -20.619 1.00 94.12 313 ASP A C 1
ATOM 2492 O O . ASP A 1 313 ? 26.233 -1.186 -20.409 1.00 94.12 313 ASP A O 1
ATOM 2496 N N . LEU A 1 314 ? 24.084 -1.246 -19.766 1.00 91.75 314 LEU A N 1
ATOM 2497 C CA . LEU A 1 314 ? 24.332 -0.538 -18.511 1.00 91.75 314 LEU A CA 1
ATOM 2498 C C . LEU A 1 314 ? 25.169 -1.404 -17.567 1.00 91.75 314 LEU A C 1
ATOM 2500 O O . LEU A 1 314 ? 24.822 -2.554 -17.251 1.00 91.75 314 LEU A O 1
ATOM 2504 N N . ASP A 1 315 ? 26.258 -0.805 -17.102 1.00 88.94 315 ASP A N 1
ATOM 2505 C CA . ASP A 1 315 ? 27.020 -1.251 -15.948 1.00 88.94 315 ASP A CA 1
ATOM 2506 C C . ASP A 1 315 ? 26.424 -0.588 -14.701 1.00 88.94 315 ASP A C 1
ATOM 2508 O O . ASP A 1 315 ? 26.288 0.631 -14.663 1.00 88.94 315 ASP A O 1
ATOM 2512 N N . LEU A 1 316 ? 26.014 -1.383 -13.712 1.00 89.06 316 LEU A N 1
ATOM 2513 C CA . LEU A 1 316 ? 25.458 -0.894 -12.445 1.00 89.06 316 LEU A CA 1
ATOM 2514 C C . LEU A 1 316 ? 26.460 -1.006 -11.289 1.00 89.06 316 LEU A C 1
ATOM 2516 O O . LEU A 1 316 ? 26.166 -0.565 -10.181 1.00 89.06 316 LEU A O 1
ATOM 2520 N N . GLU A 1 317 ? 27.654 -1.556 -11.527 1.00 87.69 317 GLU A N 1
ATOM 2521 C CA . GLU A 1 317 ? 28.637 -1.814 -10.474 1.00 87.69 317 GLU A CA 1
ATOM 2522 C C . GLU A 1 317 ? 29.045 -0.530 -9.746 1.00 87.69 317 GLU A C 1
ATOM 2524 O O . GLU A 1 317 ? 29.160 -0.517 -8.522 1.00 87.69 317 GLU A O 1
ATOM 2529 N N . LYS A 1 318 ? 29.180 0.573 -10.486 1.00 84.06 318 LYS A N 1
ATOM 2530 C CA . LYS A 1 318 ? 29.639 1.873 -9.970 1.00 84.06 318 LYS A CA 1
ATOM 2531 C C . LYS A 1 318 ? 28.522 2.899 -9.777 1.00 84.06 318 LYS A C 1
ATOM 2533 O O . LYS A 1 318 ? 28.812 4.069 -9.534 1.00 84.06 318 LYS A O 1
ATOM 2538 N N . HIS A 1 319 ? 27.266 2.491 -9.925 1.00 85.19 319 HIS A N 1
ATOM 2539 C CA . HIS A 1 319 ? 26.121 3.394 -9.880 1.00 85.19 319 HIS A CA 1
ATOM 2540 C C . HIS A 1 319 ? 25.197 3.063 -8.712 1.00 85.19 319 HIS A C 1
ATOM 2542 O O . HIS A 1 319 ? 25.041 1.899 -8.351 1.00 85.19 319 HIS A O 1
ATOM 2548 N N . ASP A 1 320 ? 24.569 4.101 -8.160 1.00 86.00 320 ASP A N 1
ATOM 2549 C CA . ASP A 1 320 ? 23.463 3.960 -7.216 1.00 86.00 320 ASP A CA 1
ATOM 2550 C C . ASP A 1 320 ? 22.242 3.401 -7.955 1.00 86.00 320 ASP A C 1
ATOM 2552 O O . ASP A 1 320 ? 21.756 3.996 -8.924 1.00 86.00 320 ASP A O 1
ATOM 2556 N N . THR A 1 321 ? 21.765 2.237 -7.522 1.00 90.56 321 THR A N 1
ATOM 2557 C CA . THR A 1 321 ? 20.635 1.545 -8.147 1.00 90.56 321 THR A CA 1
ATOM 2558 C C . THR A 1 321 ? 19.295 1.810 -7.460 1.00 90.56 321 THR A C 1
ATOM 2560 O O . THR A 1 321 ? 18.252 1.401 -7.983 1.00 90.56 321 THR A O 1
ATOM 2563 N N . ARG A 1 322 ? 19.274 2.571 -6.353 1.00 89.56 322 ARG A N 1
ATOM 2564 C CA . ARG A 1 322 ? 18.035 2.981 -5.664 1.00 89.56 322 ARG A CA 1
ATOM 2565 C C . ARG A 1 322 ? 17.012 3.634 -6.600 1.00 89.56 322 ARG A C 1
ATOM 2567 O O . ARG A 1 322 ? 15.849 3.227 -6.525 1.00 89.56 322 ARG A O 1
ATOM 2574 N N . PRO A 1 323 ? 17.389 4.522 -7.546 1.00 90.50 323 PRO A N 1
ATOM 2575 C CA . PRO A 1 323 ? 16.447 5.068 -8.526 1.00 90.50 323 PRO A CA 1
ATOM 2576 C C . PRO A 1 323 ? 15.692 3.987 -9.318 1.00 90.50 323 PRO A C 1
ATOM 2578 O O . PRO A 1 323 ? 14.487 4.087 -9.546 1.00 90.50 323 PRO A O 1
ATOM 2581 N N . PHE A 1 324 ? 16.363 2.895 -9.702 1.00 92.81 324 PHE A N 1
ATOM 2582 C CA . PHE A 1 324 ? 15.728 1.802 -10.445 1.00 92.81 324 PHE A CA 1
ATOM 2583 C C . PHE A 1 324 ? 14.710 1.042 -9.589 1.00 92.81 324 PHE A C 1
ATOM 2585 O O . PHE A 1 324 ? 13.634 0.699 -10.086 1.00 92.81 324 PHE A O 1
ATOM 2592 N N . MET A 1 325 ? 15.018 0.799 -8.310 1.00 91.62 325 MET A N 1
ATOM 2593 C CA . MET A 1 325 ? 14.081 0.163 -7.377 1.00 91.62 325 MET A CA 1
ATOM 2594 C C . MET A 1 325 ? 12.860 1.045 -7.122 1.00 91.62 325 MET A C 1
ATOM 2596 O O . MET A 1 325 ? 11.734 0.581 -7.277 1.00 91.62 325 MET A O 1
ATOM 2600 N N . ARG A 1 326 ? 13.071 2.332 -6.826 1.00 90.00 326 ARG A N 1
ATOM 2601 C CA . ARG A 1 326 ? 12.007 3.310 -6.529 1.00 90.00 326 ARG A CA 1
ATOM 2602 C C . ARG A 1 326 ? 11.054 3.556 -7.690 1.00 90.00 326 ARG A C 1
ATOM 2604 O O . ARG A 1 326 ? 9.888 3.864 -7.483 1.00 90.00 326 ARG A O 1
ATOM 2611 N N . ARG A 1 327 ? 11.528 3.399 -8.927 1.00 92.06 327 ARG A N 1
ATOM 2612 C CA . ARG A 1 327 ? 10.691 3.499 -10.133 1.00 92.06 327 ARG A CA 1
ATOM 2613 C C . ARG A 1 327 ? 10.006 2.181 -10.512 1.00 92.06 327 ARG A C 1
ATOM 2615 O O . ARG A 1 327 ? 9.239 2.160 -11.478 1.00 92.06 327 ARG A O 1
ATOM 2622 N N . GLY A 1 328 ? 10.269 1.096 -9.780 1.00 93.12 328 GLY A N 1
ATOM 2623 C CA . GLY A 1 328 ? 9.691 -0.227 -10.022 1.00 93.12 328 GLY A CA 1
ATOM 2624 C C . GLY A 1 328 ? 10.269 -0.940 -11.244 1.00 93.12 328 GLY A C 1
ATOM 2625 O O . GLY A 1 328 ? 9.611 -1.799 -11.829 1.00 93.12 328 GLY A O 1
ATOM 2626 N N . ILE A 1 329 ? 11.494 -0.609 -11.667 1.00 95.44 329 ILE A N 1
ATOM 2627 C CA . ILE A 1 329 ? 12.110 -1.216 -12.856 1.00 95.44 329 ILE A CA 1
ATOM 2628 C C . ILE A 1 329 ? 12.279 -2.740 -12.721 1.00 95.44 329 ILE A C 1
ATOM 2630 O O . ILE A 1 329 ? 11.925 -3.441 -13.674 1.00 95.44 329 ILE A O 1
ATOM 2634 N N . PRO A 1 330 ? 12.745 -3.298 -11.582 1.00 95.06 330 PRO A N 1
ATOM 2635 C CA . PRO A 1 330 ? 12.849 -4.751 -11.420 1.00 95.06 330 PRO A CA 1
ATOM 2636 C C . PRO A 1 330 ? 11.490 -5.451 -11.557 1.00 95.06 330 PRO A C 1
ATOM 2638 O O . PRO A 1 330 ? 11.382 -6.459 -12.259 1.00 95.06 330 PRO A O 1
ATOM 2641 N N . TYR A 1 331 ? 10.443 -4.868 -10.966 1.00 94.56 331 TYR A N 1
ATOM 2642 C CA . TYR A 1 331 ? 9.060 -5.315 -11.128 1.00 94.56 331 TYR A CA 1
ATOM 2643 C C . TYR A 1 331 ? 8.621 -5.295 -12.600 1.00 94.56 331 TYR A C 1
ATOM 2645 O O . TYR A 1 331 ? 8.139 -6.306 -13.111 1.00 94.56 331 TYR A O 1
ATOM 2653 N N . LEU A 1 332 ? 8.856 -4.199 -13.330 1.00 94.88 332 LEU A N 1
ATOM 2654 C CA . LEU A 1 332 ? 8.472 -4.073 -14.742 1.00 94.88 332 LEU A CA 1
ATOM 2655 C C . LEU A 1 332 ? 9.233 -5.035 -15.666 1.00 94.88 332 LEU A C 1
ATOM 2657 O O . LEU A 1 332 ? 8.645 -5.586 -16.602 1.00 94.88 332 LEU A O 1
ATOM 2661 N N . LEU A 1 333 ? 10.527 -5.265 -15.424 1.00 95.94 333 LEU A N 1
ATOM 2662 C CA . LEU A 1 333 ? 11.325 -6.243 -16.174 1.00 95.94 333 LEU A CA 1
ATOM 2663 C C . LEU A 1 333 ? 10.804 -7.661 -15.959 1.00 95.94 333 LEU A C 1
ATOM 2665 O O . LEU A 1 333 ? 10.712 -8.456 -16.899 1.00 95.94 333 LEU A O 1
ATOM 2669 N N . ARG A 1 334 ? 10.407 -7.973 -14.731 1.00 94.06 334 ARG A N 1
ATOM 2670 C CA . ARG A 1 334 ? 9.857 -9.279 -14.408 1.00 94.06 334 ARG A CA 1
ATOM 2671 C C . ARG A 1 334 ? 8.419 -9.467 -14.884 1.00 94.06 334 ARG A C 1
ATOM 2673 O O . ARG A 1 334 ? 8.074 -10.539 -15.375 1.00 94.06 334 ARG A O 1
ATOM 2680 N N . SER A 1 335 ? 7.589 -8.433 -14.815 1.00 92.50 335 SER A N 1
ATOM 2681 C CA . SER A 1 335 ? 6.265 -8.443 -15.439 1.00 92.50 335 SER A CA 1
ATOM 2682 C C . SER A 1 335 ? 6.398 -8.688 -16.946 1.00 92.50 335 SER A C 1
ATOM 2684 O O . SER A 1 335 ? 5.753 -9.588 -17.488 1.00 92.50 335 SER A O 1
ATOM 2686 N N . THR A 1 336 ? 7.365 -8.021 -17.592 1.00 94.25 336 THR A N 1
ATOM 2687 C CA . THR A 1 336 ? 7.719 -8.242 -19.002 1.00 94.25 336 THR A CA 1
ATOM 2688 C C . THR A 1 336 ? 8.089 -9.700 -19.267 1.00 94.25 336 THR A C 1
ATOM 2690 O O . THR A 1 336 ? 7.552 -10.297 -20.201 1.00 94.25 336 THR A O 1
ATOM 2693 N N . SER A 1 337 ? 8.977 -10.302 -18.466 1.00 94.88 337 SER A N 1
ATOM 2694 C CA . SER A 1 337 ? 9.414 -11.690 -18.673 1.00 94.88 337 SER A CA 1
ATOM 2695 C C . SER A 1 337 ? 8.280 -12.706 -18.507 1.00 94.88 337 SER A C 1
ATOM 2697 O O . SER A 1 337 ? 8.210 -13.675 -19.267 1.00 94.88 337 SER A O 1
ATOM 2699 N N . ASN A 1 338 ? 7.355 -12.443 -17.584 1.00 92.25 338 ASN A N 1
ATOM 2700 C CA . ASN A 1 338 ? 6.221 -13.308 -17.273 1.00 92.25 338 ASN A CA 1
ATOM 2701 C C . ASN A 1 338 ? 5.017 -13.137 -18.215 1.00 92.25 338 ASN A C 1
ATOM 2703 O O . ASN A 1 338 ? 4.058 -13.908 -18.119 1.00 92.25 338 ASN A O 1
ATOM 2707 N N . ARG A 1 339 ? 5.026 -12.169 -19.146 1.00 89.88 339 ARG A N 1
ATOM 2708 C CA . ARG A 1 339 ? 3.892 -11.996 -20.070 1.00 89.88 339 ARG A CA 1
ATOM 2709 C C . ARG A 1 339 ? 3.680 -13.235 -20.942 1.00 89.88 339 ARG A C 1
ATOM 2711 O O . ARG A 1 339 ? 4.614 -13.917 -21.382 1.00 89.88 339 ARG A O 1
ATOM 2718 N N . SER A 1 340 ? 2.413 -13.490 -21.263 1.00 90.00 340 SER A N 1
ATOM 2719 C CA . SER A 1 340 ? 2.028 -14.568 -22.173 1.00 90.00 340 SER A CA 1
ATOM 2720 C C . SER A 1 340 ? 2.598 -14.350 -23.580 1.00 90.00 340 SER A C 1
ATOM 2722 O O . SER A 1 340 ? 2.753 -13.222 -24.063 1.00 90.00 340 SER A O 1
ATOM 2724 N N . ALA A 1 341 ? 2.931 -15.453 -24.254 1.00 88.06 341 ALA A N 1
ATOM 2725 C CA . ALA A 1 341 ? 3.510 -15.414 -25.590 1.00 88.06 341 ALA A CA 1
ATOM 2726 C C . ALA A 1 341 ? 2.599 -14.654 -26.569 1.00 88.06 341 ALA A C 1
ATOM 2728 O O . ALA A 1 341 ? 1.391 -14.874 -26.617 1.00 88.06 341 ALA A O 1
ATOM 2729 N N . GLY A 1 342 ? 3.188 -13.757 -27.364 1.00 86.19 342 GLY A N 1
ATOM 2730 C CA . GLY A 1 342 ? 2.449 -12.952 -28.339 1.00 86.19 342 GLY A CA 1
ATOM 2731 C C . GLY A 1 342 ? 1.745 -11.715 -27.773 1.00 86.19 342 GLY A C 1
ATOM 2732 O O . GLY A 1 342 ? 1.102 -11.015 -28.547 1.00 86.19 342 GLY A O 1
ATOM 2733 N N . ARG A 1 343 ? 1.878 -11.403 -26.475 1.00 90.38 343 ARG A N 1
ATOM 2734 C CA . ARG A 1 343 ? 1.369 -10.141 -25.901 1.00 90.38 343 ARG A CA 1
ATOM 2735 C C . ARG A 1 343 ? 2.255 -8.931 -26.167 1.00 90.38 343 ARG A C 1
ATOM 2737 O O . ARG A 1 343 ? 1.748 -7.818 -26.201 1.00 90.38 343 ARG A O 1
ATOM 2744 N N . ILE A 1 344 ? 3.551 -9.150 -26.367 1.00 93.12 344 ILE A N 1
ATOM 2745 C CA . ILE A 1 344 ? 4.518 -8.083 -26.629 1.00 93.12 344 ILE A CA 1
ATOM 2746 C C . ILE A 1 344 ? 4.806 -8.044 -28.139 1.00 93.12 344 ILE A C 1
ATOM 2748 O O . ILE A 1 344 ? 5.247 -9.057 -28.702 1.00 93.12 344 ILE A O 1
ATOM 2752 N N . PRO A 1 345 ? 4.566 -6.911 -28.823 1.00 93.31 345 PRO A N 1
ATOM 2753 C CA . PRO A 1 345 ? 4.918 -6.743 -30.230 1.00 93.31 345 PRO A CA 1
ATOM 2754 C C . PRO A 1 345 ? 6.406 -7.024 -30.475 1.00 93.31 345 PRO A C 1
ATOM 2756 O O . PRO A 1 345 ? 7.254 -6.545 -29.734 1.00 93.31 345 PRO A O 1
ATOM 2759 N N . GLY A 1 346 ? 6.734 -7.813 -31.501 1.00 93.12 346 GLY A N 1
ATOM 2760 C CA . GLY A 1 346 ? 8.126 -8.108 -31.873 1.00 93.12 346 GLY A CA 1
ATOM 2761 C C . GLY A 1 346 ? 8.848 -9.160 -31.015 1.00 93.12 346 GLY A C 1
ATOM 2762 O O . GLY A 1 346 ? 9.954 -9.564 -31.373 1.00 93.12 346 GLY A O 1
ATOM 2763 N N . ASP A 1 347 ? 8.231 -9.680 -29.944 1.00 94.81 347 ASP A N 1
ATOM 2764 C CA . ASP A 1 347 ? 8.875 -10.635 -29.020 1.00 94.81 347 ASP A CA 1
ATOM 2765 C C . ASP A 1 347 ? 9.353 -11.925 -29.701 1.00 94.81 347 ASP A C 1
ATOM 2767 O O . ASP A 1 347 ? 10.406 -12.452 -29.360 1.00 94.81 347 ASP A O 1
ATOM 2771 N N . ARG A 1 348 ? 8.637 -12.413 -30.722 1.00 91.62 348 ARG A N 1
ATOM 2772 C CA . ARG A 1 348 ? 9.051 -13.617 -31.468 1.00 91.62 348 ARG A CA 1
ATOM 2773 C C . ARG A 1 348 ? 10.409 -13.460 -32.157 1.00 91.62 348 ARG A C 1
ATOM 2775 O O . ARG A 1 348 ? 11.108 -14.451 -32.334 1.00 91.62 348 ARG A O 1
ATOM 2782 N N . VAL A 1 349 ? 10.760 -12.235 -32.548 1.00 94.00 349 VAL A N 1
ATOM 2783 C CA . VAL A 1 349 ? 12.004 -11.925 -33.263 1.00 94.00 349 VAL A CA 1
ATOM 2784 C C . VAL A 1 349 ? 13.094 -11.531 -32.272 1.00 94.00 349 VAL A C 1
ATOM 2786 O O . VAL A 1 349 ? 14.171 -12.118 -32.271 1.00 94.00 349 VAL A O 1
ATOM 2789 N N . PHE A 1 350 ? 12.799 -10.575 -31.390 1.00 95.88 350 PHE A N 1
ATOM 2790 C CA . PHE A 1 350 ? 13.798 -9.960 -30.510 1.00 95.88 350 PHE A CA 1
ATOM 2791 C C . PHE A 1 350 ? 13.887 -10.585 -29.113 1.00 95.88 350 PHE A C 1
ATOM 2793 O O . PHE A 1 350 ? 14.753 -10.196 -28.331 1.00 95.88 350 PHE A O 1
ATOM 2800 N N . ARG A 1 351 ? 13.023 -11.560 -28.799 1.00 96.25 351 ARG A N 1
ATOM 2801 C CA . ARG A 1 351 ? 13.013 -12.340 -27.547 1.00 96.25 351 ARG A CA 1
ATOM 2802 C C . ARG A 1 351 ? 12.980 -11.470 -26.286 1.00 96.25 351 ARG A C 1
ATOM 2804 O O . ARG A 1 351 ? 13.671 -11.766 -25.309 1.00 96.25 351 ARG A O 1
ATOM 2811 N N . PHE A 1 352 ? 12.176 -10.410 -26.306 1.00 97.00 352 PHE A N 1
ATOM 2812 C CA . PHE A 1 352 ? 12.067 -9.427 -25.227 1.00 97.00 352 PHE A CA 1
ATOM 2813 C C . PHE A 1 352 ? 11.814 -10.058 -23.860 1.00 97.00 352 PHE A C 1
ATOM 2815 O O . PHE A 1 352 ? 12.475 -9.680 -22.899 1.00 97.00 352 PHE A O 1
ATOM 2822 N N . ARG A 1 353 ? 10.945 -11.071 -23.764 1.00 96.31 353 ARG A N 1
ATOM 2823 C CA . ARG A 1 353 ? 10.660 -11.741 -22.482 1.00 96.31 353 ARG A CA 1
ATOM 2824 C C . ARG A 1 353 ? 11.888 -12.428 -21.885 1.00 96.31 353 ARG A C 1
ATOM 2826 O O . ARG A 1 353 ? 12.188 -12.268 -20.705 1.00 96.31 353 ARG A O 1
ATOM 2833 N N . SER A 1 354 ? 12.628 -13.169 -22.712 1.00 96.69 354 SER A N 1
ATOM 2834 C CA . SER A 1 354 ? 13.847 -13.865 -22.277 1.00 96.69 354 SER A CA 1
ATOM 2835 C C . SER A 1 354 ? 14.946 -12.875 -21.897 1.00 96.69 354 SER A C 1
ATOM 2837 O O . SER A 1 354 ? 15.631 -13.072 -20.897 1.00 96.69 354 SER A O 1
ATOM 2839 N N . ARG A 1 355 ? 15.085 -11.793 -22.668 1.00 97.69 355 ARG A N 1
ATOM 2840 C CA . ARG A 1 355 ? 16.051 -10.724 -22.404 1.00 97.69 355 ARG A CA 1
ATOM 2841 C C . ARG A 1 355 ? 15.745 -9.973 -21.115 1.00 97.69 355 ARG A C 1
ATOM 2843 O O . ARG A 1 355 ? 16.635 -9.836 -20.289 1.00 97.69 355 ARG A O 1
ATOM 2850 N N . ALA A 1 356 ? 14.485 -9.604 -20.884 1.00 96.88 356 ALA A N 1
ATOM 2851 C CA . ALA A 1 356 ? 14.061 -8.972 -19.638 1.00 96.88 356 ALA A CA 1
ATOM 2852 C C . ALA A 1 356 ? 14.353 -9.862 -18.418 1.00 96.88 356 ALA A C 1
ATOM 2854 O O . ALA A 1 356 ? 14.862 -9.370 -17.416 1.00 96.88 356 ALA A O 1
ATOM 2855 N N . SER A 1 357 ? 14.132 -11.180 -18.525 1.00 95.69 357 SER A N 1
ATOM 2856 C CA . SER A 1 357 ? 14.501 -12.130 -17.466 1.00 95.69 357 SER A CA 1
ATOM 2857 C C . SER A 1 357 ? 16.006 -12.139 -17.193 1.00 95.69 357 SER A C 1
ATOM 2859 O O . SER A 1 357 ? 16.412 -12.068 -16.039 1.00 95.69 357 SER A O 1
ATOM 2861 N N . LYS A 1 358 ? 16.835 -12.220 -18.241 1.00 96.94 358 LYS A N 1
ATOM 2862 C CA . LYS A 1 358 ? 18.299 -12.218 -18.101 1.00 96.94 358 LYS A CA 1
ATOM 2863 C C . LYS A 1 358 ? 18.813 -10.903 -17.526 1.00 96.94 358 LYS A C 1
ATOM 2865 O O . LYS A 1 358 ? 19.717 -10.920 -16.702 1.00 96.94 358 LYS A O 1
ATOM 2870 N N . LEU A 1 359 ? 18.231 -9.785 -17.949 1.00 96.31 359 LEU A N 1
ATOM 2871 C CA . LEU A 1 359 ? 18.581 -8.459 -17.460 1.00 96.31 359 LEU A CA 1
ATOM 2872 C C . LEU A 1 359 ? 18.241 -8.301 -15.974 1.00 96.31 359 LEU A C 1
ATOM 2874 O O . LEU A 1 359 ? 19.056 -7.795 -15.212 1.00 96.31 359 LEU A O 1
ATOM 2878 N N . CYS A 1 360 ? 17.071 -8.787 -15.557 1.00 94.31 360 CYS A N 1
ATOM 2879 C CA . CYS A 1 360 ? 16.651 -8.783 -14.158 1.00 94.31 360 CYS A CA 1
ATOM 2880 C C . CYS A 1 360 ? 17.651 -9.555 -13.274 1.00 94.31 360 CYS A C 1
ATOM 2882 O O . CYS A 1 360 ? 18.107 -9.026 -12.266 1.00 94.31 360 CYS A O 1
ATOM 2884 N N . GLU A 1 361 ? 18.080 -10.749 -13.703 1.00 94.50 361 GLU A N 1
ATOM 2885 C CA . GLU A 1 361 ? 19.101 -11.535 -12.991 1.00 94.50 361 GLU A CA 1
ATOM 2886 C C . GLU A 1 361 ? 20.500 -10.893 -13.047 1.00 94.50 361 GLU A C 1
ATOM 2888 O O . GLU A 1 361 ? 21.223 -10.931 -12.056 1.00 94.50 361 GLU A O 1
ATOM 2893 N N . LYS A 1 362 ? 20.873 -10.243 -14.163 1.00 95.25 362 LYS A N 1
ATOM 2894 C CA . LYS A 1 362 ? 22.128 -9.472 -14.277 1.00 95.25 362 LYS A CA 1
ATOM 2895 C C . LYS A 1 362 ? 22.182 -8.353 -13.235 1.00 95.25 362 LYS A C 1
ATOM 2897 O O . LYS A 1 362 ? 23.231 -8.107 -12.652 1.00 95.25 362 LYS A O 1
ATOM 2902 N N . TRP A 1 363 ? 21.072 -7.647 -13.034 1.00 95.19 363 TRP A N 1
ATOM 2903 C CA . TRP A 1 363 ? 21.010 -6.487 -12.143 1.00 95.19 363 TRP A CA 1
ATOM 2904 C C . TRP A 1 363 ? 20.798 -6.843 -10.671 1.00 95.19 363 TRP A C 1
ATOM 2906 O O . TRP A 1 363 ? 21.100 -6.01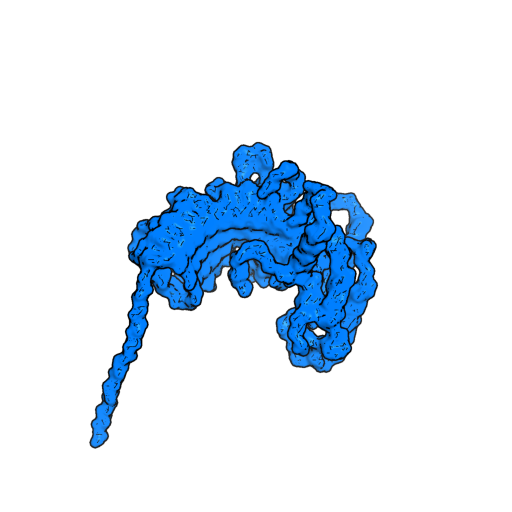9 -9.809 1.00 95.19 363 TRP A O 1
ATOM 2916 N N . LYS A 1 364 ? 20.314 -8.057 -10.380 1.00 94.38 364 LYS A N 1
ATOM 2917 C CA . LYS A 1 364 ? 19.979 -8.524 -9.029 1.00 94.38 364 LYS A CA 1
ATOM 2918 C C . LYS A 1 364 ? 21.063 -8.211 -7.977 1.00 94.38 364 LYS A C 1
ATOM 2920 O O . LYS A 1 364 ? 20.699 -7.601 -6.975 1.00 94.38 364 LYS A O 1
ATOM 2925 N N . PRO A 1 365 ? 22.357 -8.551 -8.161 1.00 93.69 365 PRO A N 1
ATOM 2926 C CA . PRO A 1 365 ? 23.372 -8.318 -7.126 1.00 93.69 365 PRO A CA 1
ATOM 2927 C C . PRO A 1 365 ? 23.531 -6.840 -6.745 1.00 93.69 365 PRO A C 1
ATOM 2929 O O . PRO A 1 365 ? 23.678 -6.514 -5.572 1.00 93.69 365 PRO A O 1
ATOM 2932 N N . TYR A 1 366 ? 23.452 -5.937 -7.725 1.00 93.50 366 TYR A N 1
ATOM 2933 C CA . TYR A 1 366 ? 23.631 -4.499 -7.507 1.00 93.50 366 TYR A CA 1
ATOM 2934 C C . TYR A 1 366 ? 22.412 -3.866 -6.830 1.00 93.50 366 TYR A C 1
ATOM 2936 O O . TYR A 1 366 ? 22.563 -3.036 -5.942 1.00 93.50 366 TYR A O 1
ATOM 2944 N N . LEU A 1 367 ? 21.208 -4.314 -7.201 1.00 92.31 367 LEU A N 1
ATOM 2945 C CA . LEU A 1 367 ? 19.961 -3.869 -6.574 1.00 92.31 367 LEU A CA 1
ATOM 2946 C C . LEU A 1 367 ? 19.890 -4.288 -5.102 1.00 92.31 367 LEU A C 1
ATOM 2948 O O . LEU A 1 367 ? 19.449 -3.512 -4.265 1.00 92.31 367 LEU A O 1
ATOM 2952 N N . LEU A 1 368 ? 20.342 -5.504 -4.783 1.00 91.44 368 LEU A N 1
ATOM 2953 C CA . LEU A 1 368 ? 20.363 -6.003 -3.407 1.00 91.44 368 LEU A CA 1
ATOM 2954 C C . LEU A 1 368 ? 21.391 -5.281 -2.533 1.00 91.44 368 LEU A C 1
ATOM 2956 O O . LEU A 1 368 ? 21.114 -5.050 -1.359 1.00 91.44 368 LEU A O 1
ATOM 2960 N N . ARG A 1 369 ? 22.541 -4.898 -3.104 1.00 89.94 369 ARG A N 1
ATOM 2961 C CA . ARG A 1 369 ? 23.559 -4.091 -2.417 1.00 89.94 369 ARG A CA 1
ATOM 2962 C C . ARG A 1 369 ? 22.997 -2.748 -1.946 1.00 89.94 369 ARG A C 1
ATOM 2964 O O . ARG A 1 369 ? 23.292 -2.333 -0.835 1.00 89.94 369 ARG A O 1
ATOM 2971 N N . ASP A 1 370 ? 22.184 -2.089 -2.772 1.00 89.12 370 ASP A N 1
ATOM 2972 C CA . ASP A 1 370 ? 21.681 -0.740 -2.480 1.00 89.12 370 ASP A CA 1
ATOM 2973 C C . ASP A 1 370 ? 20.292 -0.739 -1.802 1.00 89.12 370 ASP A C 1
ATOM 2975 O O . ASP A 1 370 ? 19.650 0.308 -1.705 1.00 89.12 370 ASP A O 1
ATOM 2979 N N . ALA A 1 371 ? 19.795 -1.899 -1.353 1.00 86.25 371 ALA A N 1
ATOM 2980 C CA . ALA A 1 371 ? 18.461 -2.083 -0.761 1.00 86.25 371 ALA A CA 1
ATOM 2981 C C . ALA A 1 371 ? 18.356 -1.640 0.717 1.00 86.25 371 ALA A C 1
ATOM 2983 O O . ALA A 1 371 ? 17.422 -2.036 1.418 1.00 86.25 371 ALA A O 1
ATOM 2984 N N . GLU A 1 372 ? 19.317 -0.849 1.197 1.00 83.38 372 GLU A N 1
ATOM 2985 C CA . GLU A 1 372 ? 19.417 -0.399 2.583 1.00 83.38 372 GLU A CA 1
ATOM 2986 C C . GLU A 1 372 ? 19.247 1.124 2.736 1.00 83.38 372 GLU A C 1
ATOM 2988 O O . GLU A 1 372 ? 19.655 1.897 1.863 1.00 83.38 372 GLU A O 1
ATOM 2993 N N . PRO A 1 373 ? 18.662 1.581 3.859 1.00 83.44 373 PRO A N 1
ATOM 2994 C CA . PRO A 1 373 ? 17.986 0.765 4.874 1.00 83.44 373 PRO A CA 1
ATOM 2995 C C . PRO A 1 373 ? 16.507 0.486 4.508 1.00 83.44 373 PRO A C 1
ATOM 2997 O O . PRO A 1 373 ? 15.816 -0.279 5.178 1.00 83.44 373 PRO A O 1
ATOM 3000 N N . TYR A 1 374 ? 16.031 1.066 3.400 1.00 88.38 374 TYR A N 1
ATOM 3001 C CA . TYR A 1 374 ? 14.707 0.825 2.830 1.00 88.38 374 TYR A CA 1
ATOM 3002 C C . TYR A 1 374 ? 14.808 0.248 1.420 1.00 88.38 374 TYR A C 1
ATOM 3004 O O . TYR A 1 374 ? 15.666 0.650 0.631 1.00 88.38 374 TYR A O 1
ATOM 3012 N N . TYR A 1 375 ? 13.839 -0.585 1.051 1.00 91.00 375 TYR A N 1
ATOM 3013 C CA . TYR A 1 375 ? 13.657 -1.042 -0.325 1.00 91.00 375 TYR A CA 1
ATOM 3014 C C . TYR A 1 375 ? 12.201 -0.926 -0.769 1.00 91.00 375 TYR A C 1
ATOM 3016 O O . TYR A 1 375 ? 11.276 -0.903 0.042 1.00 91.00 375 TYR A O 1
ATOM 3024 N N . TRP A 1 376 ? 12.010 -0.827 -2.085 1.00 92.50 376 TRP A N 1
ATOM 3025 C CA . TRP A 1 376 ? 10.697 -0.646 -2.697 1.00 92.50 376 TRP A CA 1
ATOM 3026 C C . TRP A 1 376 ? 10.196 -1.934 -3.342 1.00 92.50 376 TRP A C 1
ATOM 3028 O O . TRP A 1 376 ? 10.918 -2.601 -4.087 1.00 92.50 376 TRP A O 1
ATOM 3038 N N . CYS A 1 377 ? 8.931 -2.244 -3.087 1.00 92.44 377 CYS A N 1
ATOM 3039 C CA . CYS A 1 377 ? 8.193 -3.365 -3.656 1.00 92.44 377 CYS A CA 1
ATOM 3040 C C . CYS A 1 377 ? 7.024 -2.813 -4.464 1.00 92.44 377 CYS A C 1
ATOM 3042 O O . CYS A 1 377 ? 6.325 -1.925 -3.993 1.00 92.44 377 CYS A O 1
ATOM 3044 N N . PHE A 1 378 ? 6.789 -3.333 -5.664 1.00 92.06 378 PHE A N 1
ATOM 3045 C CA . PHE A 1 378 ? 5.671 -2.913 -6.510 1.00 92.06 378 PHE A CA 1
ATOM 3046 C C . PHE A 1 378 ? 4.717 -4.085 -6.729 1.00 92.06 378 PHE A C 1
ATOM 3048 O O . PHE A 1 378 ? 5.160 -5.195 -7.031 1.00 92.06 378 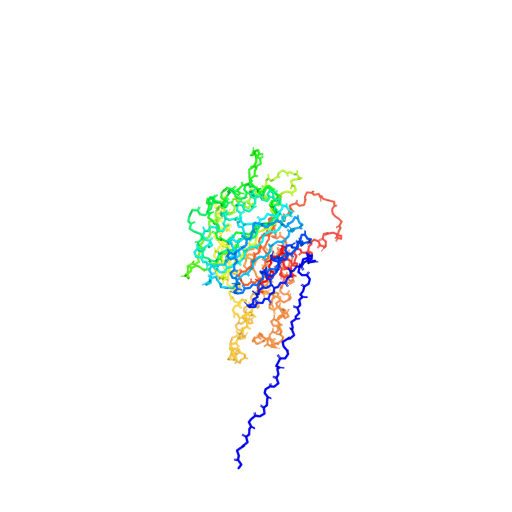PHE A O 1
ATOM 3055 N N . TYR A 1 379 ? 3.417 -3.815 -6.601 1.00 87.69 379 TYR A N 1
ATOM 3056 C CA . TYR A 1 379 ? 2.339 -4.807 -6.754 1.00 87.69 379 TYR A CA 1
ATOM 3057 C C . TYR A 1 379 ? 1.396 -4.483 -7.919 1.00 87.69 379 TYR A C 1
ATOM 3059 O O . TYR A 1 379 ? 0.545 -5.287 -8.287 1.00 87.69 379 TYR A O 1
ATOM 3067 N N . GLY A 1 380 ? 1.554 -3.303 -8.511 1.00 85.62 380 GLY A N 1
ATOM 3068 C CA . GLY A 1 380 ? 0.749 -2.789 -9.608 1.00 85.62 380 GLY A CA 1
ATOM 3069 C C . GLY A 1 380 ? 1.327 -1.470 -10.111 1.00 85.62 380 GLY A C 1
ATOM 3070 O O . GLY A 1 380 ? 2.334 -0.985 -9.595 1.00 85.62 380 GLY A O 1
ATOM 3071 N N . GLU A 1 381 ? 0.695 -0.875 -11.122 1.00 82.94 381 GLU A N 1
ATOM 3072 C CA . GLU A 1 381 ? 1.139 0.416 -11.675 1.00 82.94 381 GLU A CA 1
ATOM 3073 C C . GLU A 1 381 ? 1.007 1.555 -10.644 1.00 82.94 381 GLU A C 1
ATOM 3075 O O . GLU A 1 381 ? 1.879 2.425 -10.571 1.00 82.94 381 GLU A O 1
ATOM 3080 N N . ALA A 1 382 ? -0.029 1.488 -9.799 1.00 88.12 382 ALA A N 1
ATOM 3081 C CA . ALA A 1 382 ? -0.374 2.488 -8.789 1.00 88.12 382 ALA A CA 1
ATOM 3082 C C . ALA A 1 382 ? -0.322 1.939 -7.348 1.00 88.12 382 ALA A C 1
ATOM 3084 O O . ALA A 1 382 ? -0.987 2.443 -6.442 1.00 88.12 382 ALA A O 1
ATOM 3085 N N . THR A 1 383 ? 0.458 0.879 -7.104 1.00 91.56 383 THR A N 1
ATOM 3086 C CA . THR A 1 383 ? 0.646 0.339 -5.746 1.00 91.56 383 THR A CA 1
ATOM 3087 C C . THR A 1 383 ? 2.068 -0.099 -5.500 1.00 91.56 383 THR A C 1
ATOM 3089 O O . THR A 1 383 ? 2.619 -0.929 -6.232 1.00 91.56 383 THR A O 1
ATOM 3092 N N . ALA A 1 384 ? 2.638 0.442 -4.432 1.00 93.69 384 ALA A N 1
ATOM 3093 C CA . ALA A 1 384 ? 3.992 0.155 -4.008 1.00 93.69 384 ALA A CA 1
ATOM 3094 C C . ALA A 1 384 ? 4.085 0.139 -2.486 1.00 93.69 384 ALA A C 1
ATOM 3096 O O . ALA A 1 384 ? 3.288 0.781 -1.817 1.00 93.69 384 ALA A O 1
ATOM 3097 N N . SER A 1 385 ? 5.086 -0.539 -1.947 1.00 93.81 385 SER A N 1
ATOM 3098 C CA . SER A 1 385 ? 5.438 -0.465 -0.537 1.00 93.81 385 SER A CA 1
ATOM 3099 C C . SER A 1 385 ? 6.897 -0.113 -0.371 1.00 93.81 385 SER A C 1
ATOM 3101 O O . SER A 1 385 ? 7.747 -0.605 -1.111 1.00 93.81 385 SER A O 1
ATOM 3103 N N . MET A 1 386 ? 7.179 0.693 0.640 1.00 93.44 386 MET A N 1
ATOM 3104 C CA . MET A 1 386 ? 8.514 0.885 1.169 1.00 93.44 386 MET A CA 1
ATOM 3105 C C . MET A 1 386 ? 8.658 0.016 2.416 1.00 93.44 386 MET A C 1
ATOM 3107 O O . MET A 1 386 ? 7.898 0.172 3.372 1.00 93.44 386 MET A O 1
ATOM 3111 N N . ARG A 1 387 ? 9.604 -0.919 2.396 1.00 91.88 387 ARG A N 1
ATOM 3112 C CA . ARG A 1 387 ? 9.867 -1.837 3.506 1.00 91.88 387 ARG A CA 1
ATOM 3113 C C . ARG A 1 387 ? 11.175 -1.484 4.186 1.00 91.88 387 ARG A C 1
ATOM 3115 O O . ARG A 1 387 ? 12.154 -1.157 3.514 1.00 91.88 387 ARG A O 1
ATOM 3122 N N . TRP A 1 388 ? 11.175 -1.564 5.510 1.00 88.25 388 TRP A N 1
ATOM 3123 C CA . TRP A 1 388 ? 12.377 -1.417 6.317 1.00 88.25 388 TRP A CA 1
ATOM 3124 C C . TRP A 1 388 ? 13.157 -2.727 6.324 1.00 88.25 388 TRP A C 1
ATOM 3126 O O . TRP A 1 388 ? 12.595 -3.801 6.554 1.00 88.25 388 TRP A O 1
ATOM 3136 N N . LYS A 1 389 ? 14.463 -2.641 6.081 1.00 82.56 389 LYS A N 1
ATOM 3137 C CA . LYS A 1 389 ? 15.398 -3.731 6.327 1.00 82.56 389 LYS A CA 1
ATOM 3138 C C . LYS A 1 389 ? 16.097 -3.419 7.652 1.00 82.56 389 LYS A C 1
ATOM 3140 O O . LYS A 1 389 ? 16.899 -2.488 7.686 1.00 82.56 389 LYS A O 1
ATOM 3145 N N . PRO A 1 390 ? 15.804 -4.152 8.742 1.00 68.31 390 PRO A N 1
ATOM 3146 C CA . PRO A 1 390 ? 16.564 -4.000 9.971 1.00 68.31 390 PRO A CA 1
ATOM 3147 C C . PRO A 1 390 ? 18.040 -4.235 9.662 1.00 68.31 390 PRO A C 1
ATOM 3149 O O . PRO A 1 390 ? 18.374 -5.236 9.026 1.00 68.31 390 PRO A O 1
ATOM 3152 N N . SER A 1 391 ? 18.912 -3.328 10.098 1.00 63.47 391 SER A N 1
ATOM 3153 C CA . SER A 1 391 ? 20.344 -3.605 10.132 1.00 63.47 391 SER A CA 1
ATOM 3154 C C . SER A 1 391 ? 20.526 -4.846 11.002 1.00 63.47 391 SER A C 1
ATOM 3156 O O . SER A 1 391 ? 20.143 -4.827 12.172 1.00 63.47 391 SER A O 1
ATOM 3158 N N . ASP A 1 392 ? 21.004 -5.947 10.424 1.00 54.91 392 ASP A N 1
ATOM 3159 C CA . ASP A 1 392 ? 21.222 -7.199 11.146 1.00 54.91 392 ASP A CA 1
ATOM 3160 C C . ASP A 1 392 ? 22.257 -6.948 12.271 1.00 54.91 392 ASP A C 1
ATOM 3162 O O . ASP A 1 392 ? 23.462 -7.037 12.058 1.00 54.91 392 ASP A O 1
ATOM 3166 N N . CYS A 1 393 ? 21.809 -6.619 13.489 1.00 38.00 393 CYS A N 1
ATOM 3167 C CA . CYS A 1 393 ? 22.644 -6.675 14.691 1.00 38.00 393 CYS A CA 1
ATOM 3168 C C . CYS A 1 393 ? 22.765 -8.141 15.133 1.00 38.00 393 CYS A C 1
ATOM 3170 O O . CYS A 1 393 ? 22.072 -8.580 16.049 1.00 38.00 393 CYS A O 1
ATOM 3172 N N . SER A 1 394 ? 23.576 -8.929 14.424 1.00 39.66 394 SER A N 1
ATOM 3173 C CA . SER A 1 394 ? 24.381 -10.054 14.942 1.00 39.66 394 SER A CA 1
ATOM 3174 C C . SER A 1 394 ? 25.035 -10.812 13.782 1.00 39.66 394 SER A C 1
ATOM 3176 O O . SER A 1 394 ? 24.364 -11.389 12.931 1.00 39.66 394 SER A O 1
ATOM 3178 N N . GLU A 1 395 ? 26.367 -10.831 13.785 1.00 40.06 395 GLU A N 1
ATOM 3179 C CA . GLU A 1 395 ? 27.258 -11.506 12.827 1.00 40.06 395 GLU A CA 1
ATOM 3180 C C . GLU A 1 395 ? 27.250 -13.050 12.931 1.00 40.06 395 GLU A C 1
ATOM 3182 O O . GLU A 1 395 ? 28.220 -13.695 12.555 1.00 40.06 395 GLU A O 1
ATOM 3187 N N . ASP A 1 396 ? 26.160 -13.666 13.400 1.00 43.88 396 ASP A N 1
ATOM 3188 C CA . ASP A 1 396 ? 26.055 -15.122 13.592 1.00 43.88 396 ASP A CA 1
ATOM 3189 C C . ASP A 1 396 ? 24.828 -15.700 12.864 1.00 43.88 396 ASP A C 1
ATOM 3191 O O . ASP A 1 396 ? 24.023 -16.435 13.439 1.00 43.88 396 ASP A O 1
ATOM 3195 N N . THR A 1 397 ? 24.651 -15.362 11.584 1.00 47.38 397 THR A N 1
ATOM 3196 C CA . THR A 1 397 ? 23.672 -16.053 10.726 1.00 47.38 397 THR A CA 1
ATOM 3197 C C . THR A 1 397 ? 24.373 -17.066 9.829 1.00 47.38 397 THR A C 1
ATOM 3199 O O . THR A 1 397 ? 25.440 -16.823 9.273 1.00 47.38 397 THR A O 1
ATOM 3202 N N . SER A 1 398 ? 23.811 -18.272 9.764 1.00 54.31 398 SER A N 1
ATOM 3203 C CA . SER A 1 398 ? 24.369 -19.364 8.961 1.00 54.31 398 SER A CA 1
ATOM 3204 C C . SER A 1 398 ? 24.254 -19.058 7.459 1.00 54.31 398 SER A C 1
ATOM 3206 O O . SER A 1 398 ? 23.256 -18.479 7.032 1.00 54.31 398 SER A O 1
ATOM 3208 N N . GLU A 1 399 ? 25.194 -19.530 6.626 1.00 57.41 399 GLU A N 1
ATOM 3209 C CA . GLU A 1 399 ? 25.172 -19.325 5.157 1.00 57.41 399 GLU A CA 1
ATOM 3210 C C . GLU A 1 399 ? 23.817 -19.703 4.510 1.00 57.41 399 GLU A C 1
ATOM 3212 O O . GLU A 1 399 ? 23.374 -19.112 3.524 1.00 57.41 399 GLU A O 1
ATOM 3217 N N . THR A 1 400 ? 23.113 -20.684 5.081 1.00 58.81 400 THR A N 1
ATOM 3218 C CA . THR A 1 400 ? 21.772 -21.111 4.657 1.00 58.81 400 THR A CA 1
ATOM 3219 C C . THR A 1 400 ? 20.656 -20.107 4.958 1.00 58.81 400 THR A C 1
ATOM 3221 O O . THR A 1 400 ? 19.686 -20.027 4.196 1.00 58.81 400 THR A O 1
ATOM 3224 N N . GLU A 1 401 ? 20.754 -19.347 6.047 1.00 60.41 401 GLU A N 1
ATOM 3225 C CA . GLU A 1 401 ? 19.782 -18.307 6.397 1.00 60.41 401 GLU A CA 1
ATOM 3226 C C . GLU A 1 401 ? 19.954 -17.068 5.520 1.00 60.41 401 GLU A C 1
ATOM 3228 O O . GLU A 1 401 ? 18.952 -16.505 5.070 1.00 60.41 401 GLU A O 1
ATOM 3233 N N . ASP A 1 402 ? 21.189 -16.725 5.164 1.00 60.28 402 ASP A N 1
ATOM 3234 C CA . ASP A 1 402 ? 21.491 -15.591 4.287 1.00 60.28 402 ASP A CA 1
ATOM 3235 C C . ASP A 1 402 ? 20.967 -15.803 2.865 1.00 60.28 402 ASP A C 1
ATOM 3237 O O . ASP A 1 402 ? 20.291 -14.931 2.310 1.00 60.28 402 ASP A O 1
ATOM 3241 N N . ILE A 1 403 ? 21.140 -17.007 2.306 1.00 65.81 403 ILE A N 1
ATOM 3242 C CA . ILE A 1 403 ? 20.572 -17.368 0.995 1.00 65.81 403 ILE A CA 1
ATOM 3243 C C . ILE A 1 403 ? 19.033 -17.284 1.019 1.00 65.81 403 ILE A C 1
ATOM 3245 O O . ILE A 1 403 ? 18.399 -16.874 0.039 1.00 65.81 403 ILE A O 1
ATOM 3249 N N . SER A 1 404 ? 18.403 -17.651 2.141 1.00 71.62 404 SER A N 1
ATOM 3250 C CA . SER A 1 404 ? 16.949 -17.565 2.322 1.00 71.62 404 SER A CA 1
ATOM 3251 C C . SER A 1 404 ? 16.465 -16.112 2.421 1.00 71.62 404 SER A C 1
ATOM 3253 O O . SER A 1 404 ? 15.481 -15.751 1.763 1.00 71.62 404 SER A O 1
ATOM 3255 N N . LYS A 1 405 ? 17.171 -15.260 3.179 1.00 75.94 405 LYS A N 1
ATOM 3256 C CA . LYS A 1 405 ? 16.894 -13.819 3.310 1.00 75.94 405 LYS A CA 1
ATOM 3257 C C . LYS A 1 405 ? 17.046 -13.098 1.970 1.00 75.94 405 LYS A C 1
ATOM 3259 O O . LYS A 1 405 ? 16.120 -12.410 1.543 1.00 75.94 405 LYS A O 1
ATOM 3264 N N . GLU A 1 406 ? 18.150 -13.322 1.259 1.00 79.62 406 GLU A N 1
ATOM 3265 C CA . GLU A 1 406 ? 18.406 -12.725 -0.056 1.00 79.62 406 GLU A CA 1
ATOM 3266 C C . GLU A 1 406 ? 17.342 -13.149 -1.083 1.00 79.62 406 GLU A C 1
ATOM 3268 O O . GLU A 1 406 ? 16.826 -12.335 -1.855 1.00 79.62 406 GLU A O 1
ATOM 3273 N N . SER A 1 407 ? 16.950 -14.429 -1.064 1.00 82.62 407 SER A N 1
ATOM 3274 C CA . SER A 1 407 ? 15.883 -14.948 -1.924 1.00 82.62 407 SER A CA 1
ATOM 3275 C C . SER A 1 407 ? 14.540 -14.267 -1.654 1.00 82.62 407 SER A C 1
ATOM 3277 O O . SER A 1 407 ? 13.812 -13.958 -2.600 1.00 82.62 407 SER A O 1
ATOM 3279 N N . ARG A 1 408 ? 14.197 -14.014 -0.383 1.00 83.81 408 ARG A N 1
ATOM 3280 C CA . ARG A 1 408 ? 12.976 -13.283 -0.001 1.00 83.81 408 ARG A CA 1
ATOM 3281 C C . ARG A 1 408 ? 13.042 -11.819 -0.436 1.00 83.81 408 ARG A C 1
ATOM 3283 O O . ARG A 1 408 ? 12.137 -11.374 -1.135 1.00 83.81 408 ARG A O 1
ATOM 3290 N N . LEU A 1 409 ? 14.139 -11.126 -0.139 1.00 86.75 409 LEU A N 1
ATOM 3291 C CA . LEU A 1 409 ? 14.342 -9.728 -0.527 1.00 86.75 409 LEU A CA 1
ATOM 3292 C C . LEU A 1 409 ? 14.247 -9.540 -2.049 1.00 86.75 409 LEU A C 1
ATOM 3294 O O . LEU A 1 409 ? 13.555 -8.649 -2.539 1.00 86.75 409 LEU A O 1
ATOM 3298 N N . TRP A 1 410 ? 14.868 -10.432 -2.826 1.00 90.12 410 TRP A N 1
ATOM 3299 C CA . TRP A 1 410 ? 14.754 -10.381 -4.282 1.00 90.12 410 TRP A CA 1
ATOM 3300 C C . TRP A 1 410 ? 13.330 -10.638 -4.766 1.00 90.12 410 TRP A C 1
ATOM 3302 O O . TRP A 1 410 ? 12.864 -9.974 -5.697 1.00 90.12 410 TRP A O 1
ATOM 3312 N N . LYS A 1 411 ? 12.624 -11.602 -4.161 1.00 88.06 411 LYS A N 1
ATOM 3313 C CA . LYS A 1 411 ? 11.215 -11.859 -4.483 1.00 88.06 411 LYS A CA 1
ATOM 3314 C C . LYS A 1 411 ? 10.380 -10.603 -4.269 1.00 88.06 411 LYS A C 1
ATOM 3316 O O . LYS A 1 411 ? 9.575 -10.310 -5.146 1.00 88.06 411 LYS A O 1
ATOM 3321 N N . ASP A 1 412 ? 10.622 -9.861 -3.200 1.00 86.62 412 ASP A N 1
ATOM 3322 C CA . ASP A 1 412 ? 9.922 -8.618 -2.891 1.00 86.62 412 ASP A CA 1
ATOM 3323 C C . ASP A 1 412 ? 10.224 -7.506 -3.906 1.00 86.62 412 ASP A C 1
ATOM 3325 O O . ASP A 1 412 ? 9.311 -7.009 -4.568 1.00 86.62 412 ASP A O 1
ATOM 3329 N N . ILE A 1 413 ? 11.503 -7.180 -4.125 1.00 89.38 413 ILE A N 1
ATOM 3330 C CA . ILE A 1 413 ? 11.937 -6.119 -5.059 1.00 89.38 413 ILE A CA 1
ATOM 3331 C C . ILE A 1 413 ? 11.437 -6.381 -6.488 1.00 89.38 413 ILE A C 1
ATOM 3333 O O . ILE A 1 413 ? 11.070 -5.466 -7.225 1.00 89.38 413 ILE A O 1
ATOM 3337 N N . SER A 1 414 ? 11.406 -7.649 -6.899 1.00 87.81 414 SER A N 1
ATOM 3338 C CA . SER A 1 414 ? 10.980 -8.043 -8.242 1.00 87.81 414 SER A CA 1
ATOM 3339 C C . SER A 1 414 ? 9.478 -8.380 -8.344 1.00 87.81 414 SER A C 1
ATOM 3341 O O . SER A 1 414 ? 9.037 -8.856 -9.392 1.00 87.81 414 SER A O 1
ATOM 3343 N N . GLY A 1 415 ? 8.693 -8.166 -7.276 1.00 79.00 415 GLY A N 1
ATOM 3344 C CA . GLY A 1 415 ? 7.230 -8.331 -7.228 1.00 79.00 415 GLY A CA 1
ATOM 3345 C C . GLY A 1 415 ? 6.743 -9.778 -7.352 1.00 79.00 415 GLY A C 1
ATOM 3346 O O . GLY A 1 415 ? 5.953 -10.124 -8.227 1.00 79.00 415 GLY A O 1
ATOM 3347 N N . LYS A 1 416 ? 7.300 -10.698 -6.554 1.00 67.56 416 LYS A N 1
ATOM 3348 C CA . LYS A 1 416 ? 6.821 -12.092 -6.385 1.00 67.56 416 LYS A CA 1
ATOM 3349 C C . LYS A 1 416 ? 5.893 -12.247 -5.179 1.00 67.56 416 LYS A C 1
ATOM 3351 O O . LYS A 1 416 ? 5.369 -13.341 -4.996 1.00 67.56 416 LYS A O 1
ATOM 3356 N N . THR A 1 417 ? 5.762 -11.220 -4.355 1.00 63.56 417 THR A N 1
ATOM 3357 C CA . THR A 1 417 ? 5.037 -11.261 -3.089 1.00 63.56 417 THR A CA 1
ATOM 3358 C C . THR A 1 417 ? 3.843 -10.330 -3.128 1.00 63.56 417 THR A C 1
ATOM 3360 O O . THR A 1 417 ? 3.815 -9.372 -3.895 1.00 63.56 417 THR A O 1
ATOM 3363 N N . GLU A 1 418 ? 2.837 -10.668 -2.334 1.00 61.72 418 GLU A N 1
ATOM 3364 C CA . GLU A 1 418 ? 1.736 -9.769 -2.017 1.00 61.72 418 GLU A CA 1
ATOM 3365 C C . GLU A 1 418 ? 2.178 -8.818 -0.885 1.00 61.72 418 GLU A C 1
ATOM 3367 O O . GLU A 1 418 ? 3.110 -9.138 -0.131 1.00 61.72 418 GLU A O 1
ATOM 3372 N N . PRO A 1 419 ? 1.552 -7.638 -0.770 1.00 58.78 419 PRO A N 1
ATOM 3373 C CA . PRO A 1 419 ? 1.775 -6.740 0.361 1.00 58.78 419 PRO A CA 1
ATOM 3374 C C . PRO A 1 419 ? 1.457 -7.439 1.687 1.00 58.78 419 PRO A C 1
ATOM 3376 O O . PRO A 1 419 ? 0.624 -8.348 1.738 1.00 58.78 419 PRO A O 1
ATOM 3379 N N . SER A 1 420 ? 2.148 -7.054 2.765 1.00 53.06 420 SER A N 1
ATOM 3380 C CA . SER A 1 420 ? 1.877 -7.652 4.072 1.00 53.06 420 SER A CA 1
ATOM 3381 C C . SER A 1 420 ? 0.500 -7.193 4.565 1.00 53.06 420 SER A C 1
ATOM 3383 O O . SER A 1 420 ? 0.174 -6.008 4.578 1.00 53.06 420 SER A O 1
ATOM 3385 N N . GLY A 1 421 ? -0.348 -8.168 4.896 1.00 50.53 421 GLY A N 1
ATOM 3386 C CA . GLY A 1 421 ? -1.767 -7.957 5.168 1.00 50.53 421 GLY A CA 1
ATOM 3387 C C . GLY A 1 421 ? -2.645 -8.455 4.019 1.00 50.53 421 GLY A C 1
ATOM 3388 O O . GLY A 1 421 ? -2.710 -7.865 2.946 1.00 50.53 421 GLY A O 1
ATOM 3389 N N . GLN A 1 422 ? -3.419 -9.513 4.280 1.00 43.09 422 GLN A N 1
ATOM 3390 C CA . GLN A 1 422 ? -4.486 -10.026 3.399 1.00 43.09 422 GLN A CA 1
ATOM 3391 C C . GLN A 1 422 ? -5.616 -9.004 3.122 1.00 43.09 422 GLN A C 1
ATOM 3393 O O . GLN A 1 422 ? -6.639 -9.329 2.524 1.00 43.09 422 GLN A O 1
ATOM 3398 N N . THR A 1 423 ? -5.461 -7.754 3.548 1.00 44.56 423 THR A N 1
ATOM 3399 C CA . THR A 1 423 ? -6.408 -6.661 3.348 1.00 44.56 423 THR A CA 1
ATOM 3400 C C . THR A 1 423 ? -6.433 -6.153 1.903 1.00 44.56 423 THR A C 1
ATOM 3402 O O . THR A 1 423 ? -7.361 -5.436 1.542 1.00 44.56 423 THR A O 1
ATOM 3405 N N . LEU A 1 424 ? -5.514 -6.556 1.021 1.00 45.66 424 LEU A N 1
ATOM 3406 C CA . LEU A 1 424 ? -5.574 -6.215 -0.410 1.00 45.66 424 LEU A CA 1
ATOM 3407 C C . LEU A 1 424 ? -6.244 -7.268 -1.301 1.00 45.66 424 LEU A C 1
ATOM 3409 O O . LEU A 1 424 ? -6.053 -7.253 -2.514 1.00 45.66 424 LEU A O 1
ATOM 3413 N N . SER A 1 425 ? -7.135 -8.108 -0.755 1.00 38.25 425 SER A N 1
ATOM 3414 C CA . SER A 1 425 ? -8.230 -8.598 -1.602 1.00 38.25 425 SER A CA 1
ATOM 3415 C C . SER A 1 425 ? -8.921 -7.351 -2.182 1.00 38.25 425 SER A C 1
ATOM 3417 O O . SER A 1 425 ? -9.357 -6.519 -1.380 1.00 38.25 425 SER A O 1
ATOM 3419 N N . TRP A 1 426 ? -8.984 -7.223 -3.510 1.00 39.44 426 TRP A N 1
ATOM 3420 C CA . TRP A 1 426 ? -9.453 -6.071 -4.306 1.00 39.44 426 TRP A CA 1
ATOM 3421 C C . TRP A 1 426 ? -8.372 -5.059 -4.736 1.00 39.44 426 TRP A C 1
ATOM 3423 O O . TRP A 1 426 ? -8.411 -3.880 -4.376 1.00 39.44 426 TRP A O 1
ATOM 3433 N N . PHE A 1 427 ? -7.448 -5.545 -5.571 1.00 37.06 427 PHE A N 1
ATOM 3434 C CA . PHE A 1 427 ? -7.430 -5.108 -6.976 1.00 37.06 427 PHE A CA 1
ATOM 3435 C C . PHE A 1 427 ? -8.323 -6.016 -7.819 1.00 37.06 427 PHE A C 1
ATOM 3437 O O . PHE A 1 427 ? -8.437 -7.208 -7.446 1.00 37.06 427 PHE A O 1
#